Protein AF-A0A952Q1S5-F1 (afdb_monomer)

Solvent-accessible surface area (backbone atoms only — not comparable to full-atom values): 38180 Å² total; per-residue (Å²): 130,57,69,46,53,30,20,28,62,31,76,70,40,64,27,13,78,45,77,55,86,61,79,89,28,50,70,83,50,63,47,42,53,63,39,75,45,59,29,36,60,81,53,61,40,82,44,90,68,25,33,25,35,31,38,94,88,30,24,36,63,34,29,35,70,85,65,69,38,50,33,45,43,71,61,76,64,84,67,67,39,25,40,24,37,32,41,32,78,92,37,84,69,24,42,75,62,48,77,82,48,57,65,25,25,30,39,34,37,72,50,69,29,54,89,68,78,51,55,72,68,59,42,43,68,63,45,49,64,56,54,52,43,27,40,72,63,65,25,36,30,40,41,28,42,39,62,45,48,49,49,85,71,38,49,83,45,91,89,45,88,52,46,50,67,63,40,14,47,56,42,5,55,52,41,17,52,52,31,47,74,40,51,91,48,47,46,28,38,25,50,37,46,31,33,71,39,72,92,52,96,90,39,67,55,42,60,37,63,54,43,35,44,32,49,53,31,27,40,56,29,25,46,73,44,23,74,83,41,40,38,28,42,27,31,32,57,44,59,65,72,57,40,51,51,41,50,52,45,21,21,52,64,55,76,70,50,71,90,53,67,25,46,26,29,32,65,62,39,44,26,41,93,54,88,84,25,64,54,53,91,91,49,68,75,47,50,43,60,59,49,54,49,54,48,33,64,74,41,35,84,49,33,42,29,31,65,37,39,59,63,58,78,47,74,70,85,47,69,84,50,31,60,30,50,21,46,26,52,52,48,34,52,53,45,39,61,75,67,34,50,92,42,33,71,33,42,17,35,37,25,45,11,28,83,52,58,35,18,32,31,17,42,74,87,68,45,72,43,62,49,30,32,53,40,52,52,52,47,25,64,57,31,45,69,68,59,80,65,70,87,54,96,45,32,53,23,37,28,40,31,40,74,52,35,72,46,40,92,50,80,36,54,53,54,42,32,54,50,44,45,73,54,22,70,66,52,36,29,36,34,35,42,47,29,47,41,81,38,47,37,24,79,80,31,77,32,70,73,54,32,30,77,51,48,69,38,44,35,50,51,26,57,42,25,46,80,61,59,26,44,36,29,35,29,36,39,46,42,37,87,47,75,67,42,39,53,48,26,40,56,49,51,46,48,52,52,73,19,58,60,38,66,30,38,32,43,28,48,56,99,86,44,35,64,64,51,64,67,50,40,47,68,46,48,55,58,44,54,70,71,46,66,89,86,68,45,30,32,42,28,35,64,22,47,77,90,51,47,82,77,52,57,58,81,71,50,50,85,77,46,54,29,40,28,34,33,30,69,61,46,82,60,71,85,52,35,80,42,48,42,53,42,52,51,53,40,53,62,68,46,56,87,67,80,50,45,46,31,46,27,38,45,57,70,52,62,95,83,39,74,66,58,40,66,51,55,34,52,35,56,44,41,37,36,78,73,64,63,31,33,24,40,30,39,30,49,51,53,74,60,52,71,61,52,30,50,24,60,52,68,53,77,76,60,79,88,29,54,76,79,84,65,77,68,79,46,72,36,31,26,69,41,76,74,44,48,23,11,79,39,78,47,95,84,37,58,73,77,47,66,49,52,62,69,40,76,43,59,26,64,44,78,48,77,48,97,53,24,32,27,34,29,39,99,86,33,17,30,66,29,27,33,69,75,80,65,50,67,37,36,92

Nearest PDB structures (foldseek):
  5a6a-assembly1_A  TM=6.088E-01  e=2.554E-05  Streptococcus pneumoniae TIGR4
  2epo-assembly1_A  TM=6.048E-01  e=3.591E-05  Streptococcus gordonii
  5a6a-assembly1_B  TM=6.273E-01  e=1.402E-04  Streptococcus pneumoniae TIGR4
  2epo-assembly1_B  TM=6.334E-01  e=2.086E-04  Streptococcus gordonii
  4ff5-assembly1_A  TM=7.036E-01  e=1.437E-03  Streptococcus pneumoniae

Sequence (732 aa):
MATKQLRCIAEALNIRSSPRMGSDNKTGDQLKFSEIITVDLDSRKEADGVVWLKHDRGWSVERSLDNRQLYLVDALTPRERVFGINIDPNNPKGNPPADRLFGAGWVRFVFHVNSRHQTLEQVYTFYDPIIRSYAQTGTRILLILLQDTFWGNGPWDAGSNGDWRLYARGFGERAGQIARHYRGQVTAYQIWNEEDVSGQPTSIFVNPQNYALILLSAVQAIAQADPSAQVITGGLAAATDASIEYMKQVRTALGGVLPVDGIAIHPYGQTASVPDAEPFPDFSRGLLKRTLIKFADTFLGYPIWITEFGVPRVNVSDKSLWPNIARYMDKTIDYIRAEFNHLVPAFIWFAWSDDMDNAGIVSNDQQPKGEIFTQFFNNVLSDYPNVTKSPTPFDGKVTLAYLNGGTVSENSITELAERISSSAPSVGSILVRTSLGTTWQGRSDSKRNMAINAPADLARWSTELSRERLDLHAWHQVQARSVVEITNEINLITQIALSPGVSCVVLDLDATLGPRNSTAIRNFMVPLRRNLPPPYHIGLSFDGRPEFLQNITFSEWYPFLNSWHPRITIPQTGAAAANPYQYLNAVCNFLKPFRKPILPMISLEPVSGRPIPAEQVRLVAQAAFDVHNCQGISFWRLGLFGTGEYDAIRSINVSMMGGYTVRAPLGTVTVKVNGVRIRTVPSLTGDVLGQLQLNEQITVLERRVLGGFEWVRFDRGWSASRNTTTGETFMS

Mean predicted aligned error: 16.57 Å

pLDDT: mean 86.11, std 13.16, range [27.98, 98.88]

Radius of gyration: 29.78 Å; Cα contacts (8 Å, |Δi|>4): 1566; chains: 1; bounding box: 70×67×82 Å

Foldseek 3Di:
DDKAKKFFLAQWWFFFQDPDDDPVRTPVDTHHARRIFIWDPVQWDDDDQFTWTAGPRHITTQAGPVRQFGTIDGNDDQQQQFEAAEFELVDPLRQDQLVLVQLHQEYEYEQADQVVVDDVVVSCVSCVVVLVRNLVSNHAYAYEQACRLPVDLPLPDDPGPNDLLVSLLRLLQSLLVVLLVCAPSHQEYEYFAQLLDPDDPVHHHDQLLSLLSNQVSNLVSNCVRHVRHFYEYYAHEDDLVSSLVSVCSNCVSVVNDRSGQAYHYAPFLAFDPDPLLALDPPSHPYHPVVSLNVCCNSRPPHAYEHAEYFDFQDPLVPLVSQQSRLSNVQRVLVSCVVRPSVRYSHHYYYHCECVRRHTHCAYSVRHGSFSSVVSSVVSSVPSPPPPVFPADPFFLAEEEEEEAPVLAPDLALLRVLVCLCVLAVRHQAYAYAQEEQLAGSLVVHPRNRQGHHFLVSVVVNQVSNVVSNYAYEYEYEAADDDLVSLVSRLVVVLRNLPRPRHQAYEYEYDLPGADQDLVRLCSNQVVSLVSDDPPGAYEYEYALAPVSPVSHPLVSCLVRHQEYEHEQEQDCDDPSNVQRQVSVVVSLVVCSSSSHAYAYAYEQPDDPPHTDQLVSLQVNLQCCCPVRVHSHYYYPDVSVDDSSNSVSSNPHDRDNPRDDPQDDFPAKKFFADWFFFFFQAQDPPGDGSDTDDHRDIFGFRDWDDPPQFIWTAGPRHITTQARNVVRRGRID

Structure (mmCIF, N/CA/C/O backbone):
data_AF-A0A952Q1S5-F1
#
_entry.id   AF-A0A952Q1S5-F1
#
loop_
_atom_site.group_PDB
_atom_site.id
_atom_site.type_symbol
_atom_site.label_atom_id
_atom_site.label_alt_id
_atom_site.label_comp_id
_atom_site.label_asym_id
_atom_site.label_entity_id
_atom_site.label_seq_id
_atom_site.pdbx_PDB_ins_code
_atom_site.Cartn_x
_atom_site.Cartn_y
_atom_site.Cartn_z
_atom_site.occupancy
_atom_site.B_iso_or_equiv
_atom_site.auth_seq_id
_atom_site.auth_comp_id
_atom_site.auth_asym_id
_atom_site.auth_atom_id
_atom_site.pdbx_PDB_model_num
ATOM 1 N N . MET A 1 1 ? -19.882 26.208 -5.026 1.00 57.56 1 MET A N 1
ATOM 2 C CA . MET A 1 1 ? -18.643 26.120 -5.810 1.00 57.56 1 MET A CA 1
ATOM 3 C C . MET A 1 1 ? -18.041 24.763 -5.547 1.00 57.56 1 MET A C 1
ATOM 5 O O . MET A 1 1 ? -17.809 24.434 -4.384 1.00 57.56 1 MET A O 1
ATOM 9 N N . ALA A 1 2 ? -17.921 23.946 -6.586 1.00 74.00 2 ALA A N 1
ATOM 10 C CA . ALA A 1 2 ? -17.244 22.662 -6.491 1.00 74.00 2 ALA A CA 1
ATOM 11 C C . ALA A 1 2 ? -15.743 22.925 -6.321 1.00 74.00 2 ALA A C 1
ATOM 13 O O . ALA A 1 2 ? -15.132 23.558 -7.172 1.00 74.00 2 ALA A O 1
ATOM 14 N N . THR A 1 3 ? -15.141 22.483 -5.219 1.00 79.12 3 THR A N 1
ATOM 15 C CA . THR A 1 3 ? -13.708 22.688 -4.966 1.00 79.12 3 THR A CA 1
ATOM 16 C C . THR A 1 3 ? -12.940 21.375 -5.011 1.00 79.12 3 THR A C 1
ATOM 18 O O . THR A 1 3 ? -13.487 20.306 -4.731 1.00 79.12 3 THR A O 1
ATOM 21 N N . LYS A 1 4 ? -11.655 21.448 -5.368 1.00 80.94 4 LYS A N 1
ATOM 22 C CA . LYS A 1 4 ? -10.739 20.300 -5.392 1.00 80.94 4 LYS A CA 1
ATOM 23 C C . LYS A 1 4 ? -9.387 20.690 -4.823 1.00 80.94 4 LYS A C 1
ATOM 25 O O . LYS A 1 4 ? -8.956 21.827 -4.978 1.00 80.94 4 LYS A O 1
ATOM 30 N N . GLN A 1 5 ? -8.710 19.751 -4.172 1.00 83.56 5 GLN A N 1
ATOM 31 C CA . GLN A 1 5 ? -7.319 19.946 -3.783 1.00 83.56 5 GLN A CA 1
ATOM 32 C C . GLN A 1 5 ? -6.404 19.427 -4.884 1.00 83.56 5 GLN A C 1
ATOM 34 O O . GLN A 1 5 ? -6.480 18.249 -5.245 1.00 83.56 5 GLN A O 1
ATOM 39 N N . LEU A 1 6 ? -5.542 20.303 -5.389 1.00 83.56 6 LEU A N 1
ATOM 40 C CA . LEU A 1 6 ? -4.521 19.968 -6.372 1.00 83.56 6 LEU A CA 1
ATOM 41 C C . LEU A 1 6 ? -3.128 20.233 -5.805 1.00 83.56 6 LEU A C 1
ATOM 43 O O . LEU A 1 6 ? -2.942 21.136 -4.994 1.00 83.56 6 LEU A O 1
ATOM 47 N N . ARG A 1 7 ? -2.155 19.437 -6.234 1.00 86.00 7 ARG A N 1
ATOM 48 C CA . ARG A 1 7 ? -0.745 19.520 -5.866 1.00 86.00 7 ARG A CA 1
ATOM 49 C C . ARG A 1 7 ? 0.076 19.993 -7.058 1.00 86.00 7 ARG A C 1
ATOM 51 O O . ARG A 1 7 ? -0.088 19.459 -8.153 1.00 86.00 7 ARG A O 1
ATOM 58 N N . CYS A 1 8 ? 0.971 20.948 -6.831 1.00 86.88 8 CYS A N 1
ATOM 59 C CA . CYS A 1 8 ? 1.938 21.401 -7.826 1.00 86.88 8 CYS A CA 1
ATOM 60 C C . CYS A 1 8 ? 3.041 20.360 -8.041 1.00 86.88 8 CYS A C 1
ATOM 62 O O . CYS A 1 8 ? 3.669 19.921 -7.078 1.00 86.88 8 CYS A O 1
ATOM 64 N N . ILE A 1 9 ? 3.281 19.982 -9.297 1.00 80.69 9 ILE A N 1
ATOM 65 C CA . ILE A 1 9 ? 4.327 19.018 -9.684 1.00 80.69 9 ILE A CA 1
ATOM 66 C C . ILE A 1 9 ? 5.495 19.656 -10.437 1.00 80.69 9 ILE A C 1
ATOM 68 O O . ILE A 1 9 ? 6.451 18.963 -10.763 1.00 80.69 9 ILE A O 1
ATOM 72 N N . ALA A 1 10 ? 5.430 20.966 -10.676 1.00 83.38 10 ALA A N 1
ATOM 73 C CA . ALA A 1 10 ? 6.531 21.739 -11.233 1.00 83.38 10 ALA A CA 1
ATOM 74 C C . ALA A 1 10 ? 7.415 22.310 -10.118 1.00 83.38 10 ALA A C 1
ATOM 76 O O . ALA A 1 10 ? 6.917 22.637 -9.036 1.00 83.38 10 ALA A O 1
ATOM 77 N N . GLU A 1 11 ? 8.710 22.494 -10.392 1.00 82.19 11 GLU A N 1
ATOM 78 C CA . GLU A 1 11 ? 9.639 23.135 -9.448 1.00 82.19 11 GLU A CA 1
ATOM 79 C C . GLU A 1 11 ? 9.126 24.511 -8.983 1.00 82.19 11 GLU A C 1
ATOM 81 O O . GLU A 1 11 ? 9.112 24.814 -7.784 1.00 82.19 11 GLU A O 1
ATOM 86 N N . ALA A 1 12 ? 8.638 25.309 -9.937 1.00 86.62 12 ALA A N 1
ATOM 87 C CA . ALA A 1 12 ? 8.007 26.596 -9.695 1.00 86.62 12 ALA A CA 1
ATOM 88 C C . ALA A 1 12 ? 6.909 26.881 -10.729 1.00 86.62 12 ALA A C 1
ATOM 90 O O . ALA A 1 12 ? 7.156 26.910 -11.937 1.00 86.62 12 ALA A O 1
ATOM 91 N N . LEU A 1 13 ? 5.697 27.166 -10.254 1.00 92.19 13 LEU A N 1
ATOM 92 C CA . LEU A 1 13 ? 4.549 27.501 -11.094 1.00 92.19 13 LEU A CA 1
ATOM 93 C C . LEU A 1 13 ? 4.046 28.908 -10.771 1.00 92.19 13 LEU A C 1
ATOM 95 O O . LEU A 1 13 ? 3.627 29.192 -9.655 1.00 92.19 13 LEU A O 1
ATOM 99 N N . ASN A 1 14 ? 4.081 29.808 -11.754 1.00 94.81 14 ASN A N 1
ATOM 100 C CA . ASN A 1 14 ? 3.680 31.203 -11.545 1.00 94.81 14 ASN A CA 1
ATOM 101 C C . ASN A 1 14 ? 2.195 31.330 -11.172 1.00 94.81 14 ASN A C 1
ATOM 103 O O . ASN A 1 14 ? 1.334 30.723 -11.815 1.00 94.81 14 ASN A O 1
ATOM 107 N N . ILE A 1 15 ? 1.910 32.199 -10.202 1.00 96.38 15 ILE A N 1
ATOM 108 C CA . ILE A 1 15 ? 0.557 32.643 -9.865 1.00 96.38 15 ILE A CA 1
ATOM 109 C C . ILE A 1 15 ? 0.259 33.931 -10.628 1.00 96.38 15 ILE A C 1
ATOM 111 O O . ILE A 1 15 ? 1.128 34.788 -10.838 1.00 96.38 15 ILE A O 1
ATOM 115 N N . ARG A 1 16 ? -0.981 34.049 -11.101 1.00 96.81 16 ARG A N 1
ATOM 116 C CA . ARG A 1 16 ? -1.416 35.164 -11.936 1.00 96.81 16 ARG A CA 1
ATOM 117 C C . ARG A 1 16 ? -2.688 35.824 -11.435 1.00 96.81 16 ARG A C 1
ATOM 119 O O . ARG A 1 16 ? -3.562 35.175 -10.871 1.00 96.81 16 ARG A O 1
ATOM 126 N N . SER A 1 17 ? -2.812 37.121 -11.691 1.00 95.25 17 SER A N 1
ATOM 127 C CA . SER A 1 17 ? -4.005 37.909 -11.366 1.00 95.25 17 SER A CA 1
ATOM 128 C C . SER A 1 17 ? -5.189 37.595 -12.292 1.00 95.25 17 SER A C 1
ATOM 130 O O . SER A 1 17 ? -6.344 37.764 -11.901 1.00 95.25 17 SER A O 1
ATOM 132 N N . SER A 1 18 ? -4.923 37.086 -13.499 1.00 94.19 18 SER A N 1
ATOM 133 C CA . SER A 1 18 ? -5.929 36.684 -14.485 1.00 94.19 18 SER A CA 1
ATOM 134 C C . SER A 1 18 ? -5.511 35.402 -15.237 1.00 94.19 18 SER A C 1
ATOM 136 O O . SER A 1 18 ? -4.317 35.088 -15.280 1.00 94.19 18 SER A O 1
ATOM 138 N N . PRO A 1 19 ? -6.455 34.645 -15.838 1.00 95.06 19 PRO A N 1
ATOM 139 C CA . PRO A 1 19 ? -6.176 33.409 -16.582 1.00 95.06 19 PRO A CA 1
ATOM 140 C C . PRO A 1 19 ? -5.629 33.713 -17.984 1.00 95.06 19 PRO A C 1
ATOM 142 O O . PRO A 1 19 ? -6.264 33.417 -18.999 1.00 95.06 19 PRO A O 1
ATOM 145 N N . ARG A 1 20 ? -4.492 34.412 -18.031 1.00 92.50 20 ARG A N 1
ATOM 146 C CA . ARG A 1 20 ? -3.817 34.854 -19.251 1.00 92.50 20 ARG A CA 1
ATOM 147 C C . ARG A 1 20 ? -2.300 34.769 -19.115 1.00 92.50 20 ARG A C 1
ATOM 149 O O . ARG A 1 20 ? -1.710 35.152 -18.098 1.00 92.50 20 ARG A O 1
ATOM 156 N N . MET A 1 21 ? -1.654 34.350 -20.191 1.00 84.31 21 MET A N 1
ATOM 157 C CA . MET A 1 21 ? -0.218 34.483 -20.395 1.00 84.31 21 MET A CA 1
ATOM 158 C C . MET A 1 21 ? 0.142 35.964 -20.637 1.00 84.31 21 MET A C 1
ATOM 160 O O . MET A 1 21 ? -0.664 36.741 -21.136 1.00 84.31 21 MET A O 1
ATOM 164 N N . GLY A 1 22 ? 1.336 36.387 -20.208 1.00 82.88 22 GLY A N 1
ATOM 165 C CA . GLY A 1 22 ? 1.798 37.790 -20.247 1.00 82.88 22 GLY A CA 1
ATOM 166 C C . GLY A 1 22 ? 2.548 38.201 -18.975 1.00 82.88 22 GLY A C 1
ATOM 167 O O . GLY A 1 22 ? 2.234 37.705 -17.893 1.00 82.88 22 GLY A O 1
ATOM 168 N N . SER A 1 23 ? 3.572 39.049 -19.077 1.00 80.44 23 SER A N 1
ATOM 169 C CA . SER A 1 23 ? 4.348 39.526 -17.915 1.00 80.44 23 SER A CA 1
ATOM 170 C C . SER A 1 23 ? 3.472 40.239 -16.889 1.00 80.44 23 SER A C 1
ATOM 172 O O . SER A 1 23 ? 3.594 39.974 -15.698 1.00 80.44 23 SER A O 1
ATOM 174 N N . ASP A 1 24 ? 2.532 41.046 -17.372 1.00 87.44 24 ASP A N 1
ATOM 175 C CA . ASP A 1 24 ? 1.742 41.987 -16.569 1.00 87.44 24 ASP A CA 1
ATOM 176 C C . ASP A 1 24 ? 0.707 41.286 -15.678 1.00 87.44 24 ASP A C 1
ATOM 178 O O . ASP A 1 24 ? 0.197 41.856 -14.719 1.00 87.44 24 ASP A O 1
ATOM 182 N N . ASN A 1 25 ? 0.413 40.017 -15.975 1.00 86.81 25 ASN A N 1
ATOM 183 C CA . ASN A 1 25 ? -0.501 39.191 -15.193 1.00 86.81 25 ASN A CA 1
ATOM 184 C C . ASN A 1 25 ? 0.200 38.425 -14.062 1.00 86.81 25 ASN A C 1
ATOM 186 O O . ASN A 1 25 ? -0.488 37.776 -13.278 1.00 86.81 25 ASN A O 1
ATOM 190 N N . LYS A 1 26 ? 1.539 38.426 -13.978 1.00 90.06 26 LYS A N 1
ATOM 191 C CA . LYS A 1 26 ? 2.263 37.734 -12.899 1.00 90.06 26 LYS A CA 1
ATOM 192 C C . LYS A 1 26 ? 2.119 38.515 -11.595 1.00 90.06 26 LYS A C 1
ATOM 194 O O . LYS A 1 26 ? 2.389 39.709 -11.566 1.00 90.06 26 LYS A O 1
ATOM 199 N N . THR A 1 27 ? 1.761 37.835 -10.508 1.00 90.50 27 THR A N 1
ATOM 200 C CA . THR A 1 27 ? 1.677 38.477 -9.182 1.00 90.50 27 THR A CA 1
ATOM 201 C C . THR A 1 27 ? 3.043 38.647 -8.516 1.00 90.50 27 THR A C 1
ATOM 203 O O . THR A 1 27 ? 3.164 39.396 -7.556 1.00 90.50 27 THR A O 1
ATOM 206 N N . GLY A 1 28 ? 4.067 37.949 -9.017 1.00 88.62 28 GLY A N 1
ATOM 207 C CA . GLY A 1 28 ? 5.369 37.801 -8.359 1.00 88.62 28 GLY A CA 1
ATOM 208 C C . GLY A 1 28 ? 5.456 36.549 -7.481 1.00 88.62 28 GLY A C 1
ATOM 209 O O . GLY A 1 28 ? 6.557 36.070 -7.227 1.00 88.62 28 GLY A O 1
ATOM 210 N N . ASP A 1 29 ? 4.313 35.961 -7.115 1.00 92.38 29 ASP A N 1
ATOM 211 C CA . ASP A 1 29 ? 4.254 34.727 -6.336 1.00 92.38 29 ASP A CA 1
ATOM 212 C C . ASP A 1 29 ? 4.270 33.475 -7.220 1.00 92.38 29 ASP A C 1
ATOM 214 O O . ASP A 1 29 ? 3.845 33.472 -8.383 1.00 92.38 29 ASP A O 1
ATOM 218 N N . GLN A 1 30 ? 4.726 32.371 -6.631 1.00 94.62 30 GLN A N 1
ATOM 219 C CA . GLN A 1 30 ? 4.764 31.060 -7.268 1.00 94.62 30 GLN A CA 1
ATOM 220 C C . GLN A 1 30 ? 4.241 29.986 -6.310 1.00 94.62 30 GLN A C 1
ATOM 222 O O . GLN A 1 30 ? 4.393 30.097 -5.089 1.00 94.62 30 GLN A O 1
ATOM 227 N N . LEU A 1 31 ? 3.629 28.951 -6.881 1.00 92.88 31 LEU A N 1
ATOM 228 C CA . LEU A 1 31 ? 3.422 27.670 -6.221 1.00 92.88 31 LEU A CA 1
ATOM 229 C C . LEU A 1 31 ? 4.717 26.874 -6.317 1.00 92.88 31 LEU A C 1
ATOM 231 O O . LEU A 1 31 ? 5.324 26.785 -7.389 1.00 92.88 31 LEU A O 1
ATOM 235 N N . LYS A 1 32 ? 5.134 26.307 -5.193 1.00 89.88 32 LYS A N 1
ATOM 236 C CA . LYS A 1 32 ? 6.329 25.471 -5.100 1.00 89.88 32 LYS A CA 1
ATOM 237 C C . LYS A 1 32 ? 5.983 24.017 -5.384 1.00 89.88 32 LYS A C 1
ATOM 239 O O . LYS A 1 32 ? 4.842 23.594 -5.199 1.00 89.88 32 LYS A O 1
ATOM 244 N N . PHE A 1 33 ? 6.985 23.236 -5.772 1.00 83.06 33 PHE A N 1
ATOM 245 C CA . PHE A 1 33 ? 6.852 21.785 -5.867 1.00 83.06 33 PHE A CA 1
ATOM 246 C C . PHE A 1 33 ? 6.212 21.182 -4.604 1.00 83.06 33 PHE A C 1
ATOM 248 O O . PHE A 1 33 ? 6.581 21.531 -3.480 1.00 83.06 33 PHE A O 1
ATOM 255 N N . SER A 1 34 ? 5.273 20.258 -4.799 1.00 78.69 34 SER A N 1
ATOM 256 C CA . SER A 1 34 ? 4.482 19.582 -3.765 1.00 78.69 34 SER A CA 1
ATOM 257 C C . SER A 1 34 ? 3.535 20.464 -2.944 1.00 78.69 34 SER A C 1
ATOM 259 O O . SER A 1 34 ? 2.842 19.956 -2.061 1.00 78.69 34 SER A O 1
ATOM 261 N N . GLU A 1 35 ? 3.423 21.756 -3.252 1.00 84.88 35 GLU A N 1
ATOM 262 C CA . GLU A 1 35 ? 2.455 22.640 -2.610 1.00 84.88 35 GLU A CA 1
ATOM 263 C C . GLU A 1 35 ? 1.019 22.249 -2.990 1.00 84.88 35 GLU A C 1
ATOM 265 O O . GLU A 1 35 ? 0.718 22.019 -4.163 1.00 84.88 35 GLU A O 1
ATOM 270 N N . ILE A 1 36 ? 0.133 22.160 -1.992 1.00 85.19 36 ILE A N 1
ATOM 271 C CA . ILE A 1 36 ? -1.284 21.836 -2.186 1.00 85.19 36 ILE A CA 1
ATOM 272 C C . ILE A 1 36 ? -2.099 23.124 -2.161 1.00 85.19 36 ILE A C 1
ATOM 274 O O . ILE A 1 36 ? -2.046 23.881 -1.193 1.00 85.19 36 ILE A O 1
ATOM 278 N N . ILE A 1 37 ? -2.918 23.319 -3.186 1.00 89.12 37 ILE A N 1
ATOM 279 C CA . ILE A 1 37 ? -3.881 24.411 -3.288 1.00 89.12 37 ILE A CA 1
ATOM 280 C C . ILE A 1 37 ? -5.304 23.875 -3.379 1.00 89.12 37 ILE A C 1
ATOM 282 O O . ILE A 1 37 ? -5.547 22.776 -3.877 1.00 89.12 37 ILE A O 1
ATOM 286 N N . THR A 1 38 ? -6.263 24.670 -2.910 1.00 86.69 38 THR A N 1
ATOM 287 C CA . THR A 1 38 ? -7.688 24.402 -3.132 1.00 86.69 38 THR A CA 1
ATOM 288 C C . THR A 1 38 ? -8.161 25.252 -4.301 1.00 86.69 38 THR A C 1
ATOM 290 O O . THR A 1 38 ? -8.160 26.478 -4.216 1.00 86.69 38 THR A O 1
ATOM 293 N N . VAL A 1 39 ? -8.551 24.598 -5.391 1.00 89.56 39 VAL A N 1
ATOM 294 C CA . VAL A 1 39 ? -9.050 25.248 -6.604 1.00 89.56 39 VAL A CA 1
ATOM 295 C C . VAL A 1 39 ? -10.572 25.234 -6.647 1.00 89.56 39 VAL A C 1
ATOM 297 O O . VAL A 1 39 ? -11.212 24.297 -6.165 1.00 89.56 39 VAL A O 1
ATOM 300 N N . ASP A 1 40 ? -11.140 26.263 -7.263 1.00 88.25 40 ASP A N 1
ATOM 301 C CA . ASP A 1 40 ? -12.538 26.314 -7.676 1.00 88.25 40 ASP A CA 1
ATOM 302 C C . ASP A 1 40 ? -12.681 25.637 -9.047 1.00 88.25 40 ASP A C 1
ATOM 304 O O . ASP A 1 40 ? -12.175 26.139 -10.049 1.00 88.25 40 ASP A O 1
ATOM 308 N N . LEU A 1 41 ? -13.342 24.483 -9.113 1.00 83.19 41 LEU A N 1
ATOM 309 C CA . LEU A 1 41 ? -13.527 23.743 -10.365 1.00 83.19 41 LEU A CA 1
ATOM 310 C C . LEU A 1 41 ? -14.466 24.466 -11.332 1.00 83.19 41 LEU A C 1
ATOM 312 O O . LEU A 1 41 ? -14.307 24.336 -12.546 1.00 83.19 41 LEU A O 1
ATOM 316 N N . ASP A 1 42 ? -15.391 25.272 -10.809 1.00 90.25 42 ASP A N 1
ATOM 317 C CA . ASP A 1 42 ? -16.321 26.051 -11.627 1.00 90.25 42 ASP A CA 1
ATOM 318 C C . ASP A 1 42 ? -15.599 27.222 -12.330 1.00 90.25 42 ASP A C 1
ATOM 320 O O . ASP A 1 42 ? -16.126 27.821 -13.266 1.00 90.25 42 ASP A O 1
ATOM 324 N N . SER A 1 43 ? -14.357 27.526 -11.925 1.00 91.56 43 SER A N 1
ATOM 325 C CA . SER A 1 43 ? -13.528 28.584 -12.513 1.00 91.56 43 SER A CA 1
ATOM 326 C C . SER A 1 43 ? -12.764 28.176 -13.777 1.00 91.56 43 SER A C 1
ATOM 328 O O . SER A 1 43 ? -12.104 29.025 -14.381 1.00 91.56 43 SER A O 1
ATOM 330 N N . ARG A 1 44 ? -12.827 26.896 -14.174 1.00 94.06 44 ARG A N 1
ATOM 331 C CA . ARG A 1 44 ? -12.039 26.333 -15.278 1.00 94.06 44 ARG A CA 1
ATOM 332 C C . ARG A 1 44 ? -12.130 27.193 -16.538 1.00 94.06 44 ARG A C 1
ATOM 334 O O . ARG A 1 44 ? -13.213 27.405 -17.082 1.00 94.06 44 ARG A O 1
ATOM 341 N N . LYS A 1 45 ? -10.976 27.627 -17.052 1.00 95.81 45 LYS A N 1
ATOM 342 C CA . LYS A 1 45 ? -10.902 28.426 -18.279 1.00 95.81 45 LYS A CA 1
ATOM 343 C C . LYS A 1 45 ? -9.800 27.949 -19.209 1.00 95.81 45 LYS A C 1
ATOM 345 O O . LYS A 1 45 ? -8.655 27.815 -18.803 1.00 95.81 45 LYS A O 1
ATOM 350 N N . GLU A 1 46 ? -10.141 27.739 -20.472 1.00 96.31 46 GLU A N 1
ATOM 351 C CA . GLU A 1 46 ? -9.165 27.441 -21.520 1.00 96.31 46 GLU A CA 1
ATOM 352 C C . GLU A 1 46 ? -8.737 28.748 -22.184 1.00 96.31 46 GLU A C 1
ATOM 354 O O . GLU A 1 46 ? -9.566 29.494 -22.711 1.00 96.31 46 GLU A O 1
ATOM 359 N N . ALA A 1 47 ? -7.449 29.067 -22.103 1.00 93.50 47 ALA A N 1
ATOM 360 C CA . ALA A 1 47 ? -6.876 30.258 -22.717 1.00 93.50 47 ALA A CA 1
ATOM 361 C C . ALA A 1 47 ? -5.377 30.059 -22.936 1.00 93.50 47 ALA A C 1
ATOM 363 O O . ALA A 1 47 ? -4.704 29.433 -22.121 1.00 93.50 47 ALA A O 1
ATOM 364 N N . ASP A 1 48 ? -4.856 30.631 -24.021 1.00 93.12 48 ASP A N 1
ATOM 365 C CA . ASP A 1 48 ? -3.422 30.680 -24.327 1.00 93.12 48 ASP A CA 1
ATOM 366 C C . ASP A 1 48 ? -2.757 29.289 -24.374 1.00 93.12 48 ASP A C 1
ATOM 368 O O . ASP A 1 48 ? -1.629 29.099 -23.925 1.00 93.12 48 ASP A O 1
ATOM 372 N N . GLY A 1 49 ? -3.482 28.300 -24.907 1.00 90.44 49 GLY A N 1
ATOM 373 C CA . GLY A 1 49 ? -2.988 26.930 -25.072 1.00 90.44 49 GLY A CA 1
ATOM 374 C C . GLY A 1 49 ? -3.011 26.076 -23.802 1.00 90.44 49 GLY A C 1
ATOM 375 O O . GLY A 1 49 ? -2.544 24.937 -23.839 1.00 90.44 49 GLY A O 1
ATOM 376 N N . VAL A 1 50 ? -3.557 26.581 -22.690 1.00 94.25 50 VAL A N 1
ATOM 377 C CA . VAL A 1 50 ? -3.558 25.888 -21.394 1.00 94.25 50 VAL A CA 1
ATOM 378 C C . VAL A 1 50 ? -4.917 25.945 -20.684 1.00 94.25 50 VAL A C 1
ATOM 380 O O . VAL A 1 50 ? -5.798 26.737 -21.030 1.00 94.25 50 VAL A O 1
ATOM 383 N N . VAL A 1 51 ? -5.083 25.089 -19.676 1.00 94.75 51 VAL A N 1
ATOM 384 C CA . VAL A 1 51 ? -6.220 25.079 -18.751 1.00 94.75 51 VAL A CA 1
ATOM 385 C C . VAL A 1 51 ? -5.840 25.841 -17.484 1.00 94.75 51 VAL A C 1
ATOM 387 O O . VAL A 1 51 ? -4.864 25.503 -16.816 1.00 94.75 51 VAL A O 1
ATOM 390 N N . TRP A 1 52 ? -6.624 26.860 -17.148 1.00 96.75 52 TRP A N 1
ATOM 391 C CA . TRP A 1 52 ? -6.480 27.688 -15.955 1.00 96.75 52 TRP A CA 1
ATOM 392 C C . TRP A 1 52 ? -7.488 27.297 -14.885 1.00 96.75 52 TRP A C 1
ATOM 394 O O . TRP A 1 52 ? -8.668 27.089 -15.185 1.00 96.75 52 TRP A O 1
ATOM 404 N N . LEU A 1 53 ? -7.035 27.301 -13.633 1.00 96.44 53 LEU A N 1
ATOM 405 C CA . LEU A 1 53 ? -7.873 27.138 -12.451 1.00 96.44 53 LEU A CA 1
ATOM 406 C C . LEU A 1 53 ? -7.604 28.269 -11.460 1.00 96.44 53 LEU A C 1
ATOM 408 O O . LEU A 1 53 ? -6.459 28.689 -11.261 1.00 96.44 53 LEU A O 1
ATOM 412 N N . LYS A 1 54 ? -8.673 28.768 -10.842 1.00 95.75 54 LYS A N 1
ATOM 413 C CA . LYS A 1 54 ? -8.621 29.792 -9.805 1.00 95.75 54 LYS A CA 1
ATOM 414 C C . LYS A 1 54 ? -8.494 29.148 -8.429 1.00 95.75 54 LYS A C 1
ATOM 416 O O . LYS A 1 54 ? -9.171 28.168 -8.125 1.00 95.75 54 LYS A O 1
ATOM 421 N N . HIS A 1 55 ? -7.677 29.750 -7.583 1.00 94.50 55 HIS A N 1
ATOM 422 C CA . HIS A 1 55 ? -7.554 29.466 -6.159 1.00 94.50 55 HIS A CA 1
ATOM 423 C C . HIS A 1 55 ? -7.483 30.790 -5.377 1.00 94.50 55 HIS A C 1
ATOM 425 O O . HIS A 1 55 ? -7.558 31.880 -5.947 1.00 94.50 55 HIS A O 1
ATOM 431 N N . ASP A 1 56 ? -7.373 30.702 -4.057 1.00 91.19 56 ASP A N 1
ATOM 432 C CA . ASP A 1 56 ? -7.342 31.834 -3.121 1.00 91.19 56 ASP A CA 1
ATOM 433 C C . ASP A 1 56 ? -6.277 32.904 -3.429 1.00 91.19 56 ASP A C 1
ATOM 435 O O . ASP A 1 56 ? -6.516 34.092 -3.222 1.00 91.19 56 ASP A O 1
ATOM 439 N N . ARG A 1 57 ? -5.123 32.495 -3.963 1.00 93.31 57 ARG A N 1
ATOM 440 C CA . ARG A 1 57 ? -3.990 33.376 -4.296 1.00 93.31 57 ARG A CA 1
ATOM 441 C C . ARG A 1 57 ? -3.986 33.886 -5.741 1.00 93.31 57 ARG A C 1
ATOM 443 O O . ARG A 1 57 ? -3.154 34.725 -6.071 1.00 93.31 57 ARG A O 1
ATOM 450 N N . GLY A 1 58 ? -4.885 33.412 -6.607 1.00 95.50 58 GLY A N 1
ATOM 451 C CA . GLY A 1 58 ? -4.956 33.839 -8.007 1.00 95.50 58 GLY A CA 1
ATOM 452 C C . GLY A 1 58 ? -5.291 32.707 -8.974 1.00 95.50 58 GLY A C 1
ATOM 453 O O . GLY A 1 58 ? -6.150 31.871 -8.702 1.00 95.50 58 GLY A O 1
ATOM 454 N N . TRP A 1 59 ? -4.638 32.719 -10.133 1.00 97.06 59 TRP A N 1
ATOM 455 C CA . TRP A 1 59 ? -4.798 31.744 -11.207 1.00 97.06 59 TRP A CA 1
ATOM 456 C C . TRP A 1 59 ? -3.484 31.024 -11.483 1.00 97.06 59 TRP A C 1
ATOM 458 O O . TRP A 1 59 ? -2.447 31.665 -11.679 1.00 97.06 59 TRP A O 1
ATOM 468 N N . SER A 1 60 ? -3.553 29.703 -11.595 1.00 96.75 60 SER A N 1
ATOM 469 C CA . SER A 1 60 ? -2.427 28.866 -12.001 1.00 96.75 60 SER A CA 1
ATOM 470 C C . SER A 1 60 ? -2.843 27.899 -13.102 1.00 96.75 60 SER A C 1
ATOM 472 O O . SER A 1 60 ? -4.024 27.582 -13.277 1.00 96.75 60 SER A O 1
ATOM 474 N N . VAL A 1 61 ? -1.854 27.479 -13.887 1.00 95.06 61 VAL A N 1
ATOM 475 C CA . VAL A 1 61 ? -2.057 26.535 -14.986 1.00 95.06 61 VAL A CA 1
ATOM 476 C C . VAL A 1 61 ? -2.183 25.129 -14.415 1.00 95.06 61 VAL A C 1
ATOM 478 O O . VAL A 1 61 ? -1.329 24.707 -13.648 1.00 95.06 61 VAL A O 1
ATOM 481 N N . GLU A 1 62 ? -3.225 24.401 -14.803 1.00 92.31 62 GLU A N 1
ATOM 482 C CA . GLU A 1 62 ? -3.383 22.979 -14.493 1.00 92.31 62 GLU A CA 1
ATOM 483 C C . GLU A 1 62 ? -2.563 22.122 -15.460 1.00 92.31 62 GLU A C 1
ATOM 485 O O . GLU A 1 62 ? -1.750 21.303 -15.038 1.00 92.31 62 GLU A O 1
ATOM 490 N N . ARG A 1 63 ? -2.771 22.328 -16.764 1.00 87.50 63 ARG A N 1
ATOM 491 C CA . ARG A 1 63 ? -2.171 21.552 -17.856 1.00 87.50 63 ARG A CA 1
ATOM 492 C C . ARG A 1 63 ? -2.210 22.309 -19.178 1.00 87.50 63 ARG A C 1
ATOM 494 O O . ARG A 1 63 ? -3.016 23.225 -19.339 1.00 87.50 63 ARG A O 1
ATOM 501 N N . SER A 1 64 ? -1.397 21.899 -20.145 1.00 85.25 64 SER A N 1
ATOM 502 C CA . SER A 1 64 ? -1.561 22.294 -21.544 1.00 85.25 64 SER A CA 1
ATOM 503 C C . SER A 1 64 ? -2.795 21.629 -22.166 1.00 85.25 64 SER A C 1
ATOM 505 O O . SER A 1 64 ? -3.214 20.542 -21.760 1.00 85.25 64 SER A O 1
ATOM 507 N N . LEU A 1 65 ? -3.409 22.281 -23.159 1.00 85.88 65 LEU A N 1
ATOM 508 C CA . LEU A 1 65 ? -4.613 21.762 -23.829 1.00 85.88 65 LEU A CA 1
ATOM 509 C C . LEU A 1 65 ? -4.350 20.477 -24.621 1.00 85.88 65 LEU A C 1
ATOM 511 O O . LEU A 1 65 ? -5.242 19.643 -24.740 1.00 85.88 65 LEU A O 1
ATOM 515 N N . ASP A 1 66 ? -3.124 20.294 -25.110 1.00 73.50 66 ASP A N 1
ATOM 516 C CA . ASP A 1 66 ? -2.676 19.070 -25.780 1.00 73.50 66 ASP A CA 1
ATOM 517 C C . ASP A 1 66 ? -2.308 17.935 -24.803 1.00 73.50 66 ASP A C 1
ATOM 519 O O . ASP A 1 66 ? -1.870 16.873 -25.241 1.00 73.50 66 ASP A O 1
ATOM 523 N N . ASN A 1 67 ? -2.478 18.154 -23.491 1.00 65.50 67 ASN A N 1
ATOM 524 C CA . ASN A 1 67 ? -2.115 17.240 -22.403 1.00 65.50 67 ASN A CA 1
ATOM 525 C C . ASN A 1 67 ? -0.633 16.844 -22.348 1.00 65.50 67 ASN A C 1
ATOM 527 O O . ASN A 1 67 ? -0.280 15.927 -21.610 1.00 65.50 67 ASN A O 1
ATOM 531 N N . ARG A 1 68 ? 0.250 17.522 -23.089 1.00 64.44 68 ARG A N 1
ATOM 532 C CA . ARG A 1 68 ? 1.689 17.225 -23.078 1.00 64.44 68 ARG A CA 1
ATOM 533 C C . ARG A 1 68 ? 2.414 17.773 -21.853 1.00 64.44 68 ARG A C 1
ATOM 535 O O . ARG A 1 68 ? 3.528 17.344 -21.576 1.00 64.44 68 ARG A O 1
ATOM 542 N N . GLN A 1 69 ? 1.823 18.737 -21.151 1.00 76.50 69 GLN A N 1
ATOM 543 C CA . GLN A 1 69 ? 2.382 19.346 -19.950 1.00 76.50 69 GLN A CA 1
ATOM 544 C C . GLN A 1 69 ? 1.320 19.377 -18.855 1.00 76.50 69 GLN A C 1
ATOM 546 O O . GLN A 1 69 ? 0.226 19.898 -19.056 1.00 76.50 69 GLN A O 1
ATOM 551 N N . LEU A 1 70 ? 1.652 18.829 -17.692 1.00 83.19 70 LEU A N 1
ATOM 552 C CA . LEU A 1 70 ? 0.793 18.774 -16.514 1.00 83.19 70 LEU A CA 1
ATOM 553 C C . LEU A 1 70 ? 1.527 19.466 -15.370 1.00 83.19 70 LEU A C 1
ATOM 555 O O . LEU A 1 70 ? 2.688 19.169 -15.128 1.00 83.19 70 LEU A O 1
ATOM 559 N N . TYR A 1 71 ? 0.871 20.393 -14.687 1.00 88.62 71 TYR A N 1
ATOM 560 C CA . TYR A 1 71 ? 1.480 21.211 -13.634 1.00 88.62 71 TYR A CA 1
ATOM 561 C C . TYR A 1 71 ? 0.801 21.019 -12.282 1.00 88.62 71 TYR A C 1
ATOM 563 O O . TYR A 1 71 ? 1.451 21.147 -11.243 1.00 88.62 71 TYR A O 1
ATOM 571 N N . LEU A 1 72 ? -0.495 20.703 -12.294 1.00 88.12 72 LEU A N 1
ATOM 572 C CA . LEU A 1 72 ? -1.291 20.417 -11.110 1.00 88.12 72 LEU A CA 1
ATOM 573 C C . LEU A 1 72 ? -1.923 19.028 -11.239 1.00 88.12 72 LEU A C 1
ATOM 575 O O . LEU A 1 72 ? -2.509 18.706 -12.269 1.00 88.12 72 LEU A O 1
ATOM 579 N N . VAL A 1 73 ? -1.834 18.224 -10.181 1.00 81.25 73 VAL A N 1
ATOM 580 C CA . VAL A 1 73 ? -2.444 16.885 -10.100 1.00 81.25 73 VAL A CA 1
ATOM 581 C C . VAL A 1 73 ? -3.308 16.757 -8.859 1.00 81.25 73 VAL A C 1
ATOM 583 O O . VAL A 1 73 ? -3.192 17.555 -7.935 1.00 81.25 73 VAL A O 1
ATOM 586 N N . ASP A 1 74 ? -4.156 15.739 -8.794 1.00 75.44 74 ASP A N 1
ATOM 587 C CA . ASP A 1 74 ? -4.993 15.503 -7.620 1.00 75.44 74 ASP A CA 1
ATOM 588 C C . ASP A 1 74 ? -4.147 15.322 -6.357 1.00 75.44 74 ASP A C 1
ATOM 590 O O . ASP A 1 74 ? -3.313 14.424 -6.261 1.00 75.44 74 ASP A O 1
ATOM 594 N N . ALA A 1 75 ? -4.392 16.156 -5.342 1.00 65.94 75 ALA A N 1
ATOM 595 C CA . ALA A 1 75 ? -3.676 16.060 -4.070 1.00 65.94 75 ALA A CA 1
ATOM 596 C C . ALA A 1 75 ? -4.068 14.804 -3.268 1.00 65.94 75 ALA A C 1
ATOM 598 O O . ALA A 1 75 ? -3.348 14.397 -2.354 1.00 65.94 75 ALA A O 1
ATOM 599 N N . LEU A 1 76 ? -5.210 14.199 -3.615 1.00 51.78 76 LEU A N 1
ATOM 600 C CA . LEU A 1 76 ? -5.796 13.019 -2.988 1.00 51.78 76 LEU A CA 1
ATOM 601 C C . LEU A 1 76 ? -5.761 11.812 -3.936 1.00 51.78 76 LEU A C 1
ATOM 603 O O . LEU A 1 76 ? -6.787 11.177 -4.166 1.00 51.78 76 LEU A O 1
ATOM 607 N N . THR A 1 77 ? -4.600 11.448 -4.478 1.00 48.53 77 THR A N 1
ATOM 608 C CA . THR A 1 77 ? -4.481 10.132 -5.119 1.00 48.53 77 THR A CA 1
ATOM 609 C C . THR A 1 77 ? -4.665 9.022 -4.070 1.00 48.53 77 THR A C 1
ATOM 611 O O . THR A 1 77 ? -4.228 9.165 -2.915 1.00 48.53 77 THR A O 1
ATOM 614 N N . PRO A 1 78 ? -5.388 7.929 -4.383 1.00 43.47 78 PRO A N 1
ATOM 615 C CA . PRO A 1 78 ? -5.346 6.708 -3.586 1.00 43.47 78 PRO A CA 1
ATOM 616 C C . PRO A 1 78 ? -3.890 6.279 -3.390 1.00 43.47 78 PRO A C 1
ATOM 618 O O . PRO A 1 78 ? -3.141 6.148 -4.351 1.00 43.47 78 PRO A O 1
ATOM 621 N N . ARG A 1 79 ? -3.479 6.112 -2.130 1.00 53.62 79 ARG A N 1
ATOM 622 C CA . ARG A 1 79 ? -2.177 5.536 -1.791 1.00 53.62 79 ARG A CA 1
ATOM 623 C C . ARG A 1 79 ? -2.268 4.030 -2.014 1.00 53.62 79 ARG A C 1
ATOM 625 O O . ARG A 1 79 ? -2.761 3.308 -1.147 1.00 53.62 79 ARG A O 1
ATOM 632 N N . GLU A 1 80 ? -1.867 3.587 -3.198 1.00 65.44 80 GLU A N 1
ATOM 633 C CA . GLU A 1 80 ? -1.479 2.195 -3.413 1.00 65.44 80 GLU A CA 1
ATOM 634 C C . GLU A 1 80 ? -0.126 1.942 -2.744 1.00 65.44 80 GLU A C 1
ATOM 636 O O . GLU A 1 80 ? 0.643 2.877 -2.522 1.00 65.44 80 GLU A O 1
ATOM 641 N N . ARG A 1 81 ? 0.157 0.686 -2.395 1.00 76.06 81 ARG A N 1
ATOM 642 C CA . ARG A 1 81 ? 1.435 0.314 -1.782 1.00 76.06 81 ARG A CA 1
ATOM 643 C C . ARG A 1 81 ? 2.553 0.427 -2.816 1.00 76.06 81 ARG A C 1
ATOM 645 O O . ARG A 1 81 ? 2.538 -0.317 -3.794 1.00 76.06 81 ARG A O 1
ATOM 652 N N . VAL A 1 82 ? 3.489 1.348 -2.641 1.00 87.94 82 VAL A N 1
ATOM 653 C CA . VAL A 1 82 ? 4.572 1.611 -3.601 1.00 87.94 82 VAL A CA 1
ATOM 654 C C . VAL A 1 82 ? 5.818 0.769 -3.326 1.00 87.94 82 VAL A C 1
ATOM 656 O O . VAL A 1 82 ? 6.607 0.546 -4.237 1.00 87.94 82 VAL A O 1
ATOM 659 N N . PHE A 1 83 ? 6.006 0.281 -2.103 1.00 92.75 83 PHE A N 1
ATOM 660 C CA . PHE A 1 83 ? 7.217 -0.395 -1.669 1.00 92.75 83 PHE A CA 1
ATOM 661 C C . PHE A 1 83 ? 7.253 -1.852 -2.085 1.00 92.75 83 PHE A C 1
ATOM 663 O O . PHE A 1 83 ? 6.299 -2.606 -1.882 1.00 92.75 83 PHE A O 1
ATOM 670 N N . GLY A 1 84 ? 8.385 -2.264 -2.630 1.00 95.56 84 GLY A N 1
ATOM 671 C CA . GLY A 1 84 ? 8.601 -3.633 -3.054 1.00 95.56 84 GLY A CA 1
ATOM 672 C C . GLY A 1 84 ? 10.022 -4.103 -2.845 1.00 95.56 84 GLY A C 1
ATOM 673 O O . GLY A 1 84 ? 10.856 -3.399 -2.277 1.00 95.56 84 GLY A O 1
ATOM 674 N N . ILE A 1 85 ? 10.293 -5.302 -3.346 1.00 98.19 85 ILE A N 1
ATOM 675 C CA . ILE A 1 85 ? 11.626 -5.894 -3.317 1.00 98.19 85 ILE A CA 1
ATOM 676 C C . ILE A 1 85 ? 11.954 -6.608 -4.625 1.00 98.19 85 ILE A C 1
ATOM 678 O O . ILE A 1 85 ? 11.082 -7.185 -5.282 1.00 98.19 85 ILE A O 1
ATOM 682 N N . ASN A 1 86 ? 13.231 -6.560 -4.989 1.00 98.69 86 ASN A N 1
ATOM 683 C CA . ASN A 1 86 ? 13.805 -7.366 -6.052 1.00 98.69 86 ASN A CA 1
ATOM 684 C C . ASN A 1 86 ? 14.060 -8.792 -5.556 1.00 98.69 86 ASN A C 1
ATOM 686 O O . ASN A 1 86 ? 14.674 -8.995 -4.503 1.00 98.69 86 ASN A O 1
ATOM 690 N N . ILE A 1 87 ? 13.617 -9.764 -6.348 1.00 98.06 87 ILE A N 1
ATOM 691 C CA . ILE A 1 87 ? 13.878 -11.193 -6.158 1.00 98.06 87 ILE A CA 1
ATOM 692 C C . ILE A 1 87 ? 14.512 -11.764 -7.429 1.00 98.06 87 ILE A C 1
ATOM 694 O O . ILE A 1 87 ? 14.460 -11.148 -8.494 1.00 98.06 87 ILE A O 1
ATOM 698 N N . ASP A 1 88 ? 15.069 -12.964 -7.336 1.00 96.81 88 ASP A N 1
ATOM 699 C CA . ASP A 1 88 ? 15.545 -13.716 -8.494 1.00 96.81 88 ASP A CA 1
ATOM 700 C C . ASP A 1 88 ? 15.022 -15.155 -8.436 1.00 96.81 88 ASP A C 1
ATOM 702 O O . ASP A 1 88 ? 15.587 -15.984 -7.723 1.00 96.81 88 ASP A O 1
ATOM 706 N N . PRO A 1 89 ? 13.965 -15.484 -9.201 1.00 96.56 89 PRO A N 1
ATOM 707 C CA . PRO A 1 89 ? 13.436 -16.837 -9.287 1.00 96.56 89 PRO A CA 1
ATOM 708 C C . PRO A 1 89 ? 14.464 -17.891 -9.702 1.00 96.56 89 PRO A C 1
ATOM 710 O O . PRO A 1 89 ? 14.365 -19.033 -9.259 1.00 96.56 89 PRO A O 1
ATOM 713 N N . ASN A 1 90 ? 15.452 -17.533 -10.526 1.00 93.81 90 ASN A N 1
ATOM 714 C CA . ASN A 1 90 ? 16.478 -18.460 -11.016 1.00 93.81 90 ASN A CA 1
ATOM 715 C C . ASN A 1 90 ? 17.587 -18.691 -9.986 1.00 93.81 90 ASN A C 1
ATOM 717 O O . ASN A 1 90 ? 18.362 -19.636 -10.133 1.00 93.81 90 ASN A O 1
ATOM 721 N N . ASN A 1 91 ? 17.618 -17.890 -8.922 1.00 93.00 91 ASN A N 1
ATOM 722 C CA . ASN A 1 91 ? 18.456 -18.097 -7.760 1.00 93.00 91 ASN A CA 1
ATOM 723 C C . ASN A 1 91 ? 17.623 -18.705 -6.615 1.00 93.00 91 ASN A C 1
ATOM 725 O O . ASN A 1 91 ? 16.813 -18.008 -6.003 1.00 93.00 91 ASN A O 1
ATOM 729 N N . PRO A 1 92 ? 17.847 -19.975 -6.228 1.00 86.25 92 PRO A N 1
ATOM 730 C CA . PRO A 1 92 ? 17.117 -20.601 -5.122 1.00 86.25 92 PRO A CA 1
ATOM 731 C C . PRO A 1 92 ? 17.204 -19.839 -3.789 1.00 86.25 92 PRO A C 1
ATOM 733 O O . PRO A 1 92 ? 16.322 -19.982 -2.947 1.00 86.25 92 PRO A O 1
ATOM 736 N N . LYS A 1 93 ? 18.250 -19.028 -3.586 1.00 90.31 93 LYS A N 1
ATOM 737 C CA . LYS A 1 93 ? 18.421 -18.165 -2.407 1.00 90.31 93 LYS A CA 1
ATOM 738 C C . LYS A 1 93 ? 17.776 -16.789 -2.586 1.00 90.31 93 LYS A C 1
ATOM 740 O O . LYS A 1 93 ? 17.512 -16.112 -1.599 1.00 90.31 93 LYS A O 1
ATOM 745 N N . GLY A 1 94 ? 17.534 -16.371 -3.825 1.00 92.06 94 GLY A N 1
ATOM 746 C CA . GLY A 1 94 ? 16.925 -15.098 -4.203 1.00 92.06 94 GLY A CA 1
ATOM 747 C C . GLY A 1 94 ? 15.407 -15.155 -4.385 1.00 92.06 94 GLY A C 1
ATOM 748 O O . GLY A 1 94 ? 14.820 -14.121 -4.681 1.00 92.06 94 GLY A O 1
ATOM 749 N N . ASN A 1 95 ? 14.772 -16.320 -4.215 1.00 93.19 95 ASN A N 1
ATOM 750 C CA . ASN A 1 95 ? 13.360 -16.561 -4.531 1.00 93.19 95 ASN A CA 1
ATOM 751 C C . ASN A 1 95 ? 12.523 -16.920 -3.282 1.00 93.19 95 ASN A C 1
ATOM 753 O O . ASN A 1 95 ? 12.239 -18.101 -3.051 1.00 93.19 95 ASN A O 1
ATOM 757 N N . PRO A 1 96 ? 12.148 -15.944 -2.435 1.00 87.06 96 PRO A N 1
ATOM 758 C CA . PRO A 1 96 ? 11.300 -16.218 -1.282 1.00 87.06 96 PRO A CA 1
ATOM 759 C C . PRO A 1 96 ? 9.899 -16.677 -1.702 1.00 87.06 96 PRO A C 1
ATOM 761 O O . PRO A 1 96 ? 9.385 -16.227 -2.724 1.00 87.06 96 PRO A O 1
ATOM 764 N N . PRO A 1 97 ? 9.217 -17.498 -0.889 1.00 76.06 97 PRO A N 1
ATOM 765 C CA . PRO A 1 97 ? 7.798 -17.754 -1.097 1.00 76.06 97 PRO A CA 1
ATOM 766 C C . PRO A 1 97 ? 6.971 -16.470 -0.894 1.00 76.06 97 PRO A C 1
ATOM 768 O O . PRO A 1 97 ? 7.348 -15.579 -0.128 1.00 76.06 97 PRO A O 1
ATOM 771 N N . ALA A 1 98 ? 5.838 -16.361 -1.598 1.00 71.25 98 ALA A N 1
ATOM 772 C CA . ALA A 1 98 ? 5.030 -15.137 -1.631 1.00 71.25 98 ALA A CA 1
ATOM 773 C C . ALA A 1 98 ? 4.438 -14.723 -0.271 1.00 71.25 98 ALA A C 1
ATOM 775 O O . ALA A 1 98 ? 4.242 -13.534 -0.023 1.00 71.25 98 ALA A O 1
ATOM 776 N N . ASP A 1 99 ? 4.197 -15.675 0.631 1.00 59.47 99 ASP A N 1
ATOM 777 C CA . ASP A 1 99 ? 3.712 -15.427 1.995 1.00 59.47 99 ASP A CA 1
ATOM 778 C C . ASP A 1 99 ? 4.701 -14.597 2.828 1.00 59.47 99 ASP A C 1
ATOM 780 O O . ASP A 1 99 ? 4.285 -13.731 3.596 1.00 59.47 99 ASP A O 1
ATOM 784 N N . ARG A 1 100 ? 6.011 -14.771 2.615 1.00 67.69 100 ARG A N 1
ATOM 785 C CA . ARG A 1 100 ? 7.047 -13.953 3.263 1.00 67.69 100 ARG A CA 1
ATOM 786 C C . ARG A 1 100 ? 7.074 -12.511 2.786 1.00 67.69 100 ARG A C 1
ATOM 788 O O . ARG A 1 100 ? 7.638 -11.679 3.481 1.00 67.69 100 ARG A O 1
ATOM 795 N N . LEU A 1 101 ? 6.494 -12.209 1.629 1.00 70.88 101 LEU A N 1
ATOM 796 C CA . LEU A 1 101 ? 6.366 -10.848 1.102 1.00 70.88 101 LEU A CA 1
ATOM 797 C C . LEU A 1 101 ? 4.918 -10.350 1.156 1.00 70.88 101 LEU A C 1
ATOM 799 O O . LEU A 1 101 ? 4.574 -9.358 0.508 1.00 70.88 101 LEU A O 1
ATOM 803 N N . PHE A 1 102 ? 4.062 -11.006 1.946 1.00 58.97 102 PHE A N 1
ATOM 804 C CA . PHE A 1 102 ? 2.708 -10.532 2.182 1.00 58.97 102 PHE A CA 1
ATOM 805 C C . PHE A 1 102 ? 2.740 -9.095 2.712 1.00 58.97 102 PHE A C 1
ATOM 807 O O . PHE A 1 102 ? 3.514 -8.749 3.602 1.00 58.97 102 PHE A O 1
ATOM 814 N N . GLY A 1 103 ? 1.899 -8.234 2.144 1.00 59.75 103 GLY A N 1
ATOM 815 C CA . GLY A 1 103 ? 1.923 -6.810 2.461 1.00 59.75 103 GLY A CA 1
ATOM 816 C C . GLY A 1 103 ? 2.763 -5.972 1.495 1.00 59.75 103 GLY A C 1
ATOM 817 O O . GLY A 1 103 ? 2.455 -4.793 1.341 1.00 59.75 103 GLY A O 1
ATOM 818 N N . ALA A 1 104 ? 3.748 -6.541 0.792 1.00 75.75 104 ALA A N 1
ATOM 819 C CA . ALA A 1 104 ? 4.547 -5.787 -0.173 1.00 75.75 104 ALA A CA 1
ATOM 820 C C . ALA A 1 104 ? 3.670 -5.270 -1.320 1.00 75.75 104 ALA A C 1
ATOM 822 O O . ALA A 1 104 ? 2.755 -5.956 -1.786 1.00 75.75 104 ALA A O 1
ATOM 823 N N . GLY A 1 105 ? 3.937 -4.043 -1.760 1.00 81.31 105 GLY A N 1
ATOM 824 C CA . GLY A 1 105 ? 3.254 -3.425 -2.888 1.00 81.31 105 GLY A CA 1
ATOM 825 C C . GLY A 1 105 ? 3.696 -3.992 -4.227 1.00 81.31 105 GLY A C 1
ATOM 826 O O . GLY A 1 105 ? 2.850 -4.188 -5.100 1.00 81.31 105 GLY A O 1
ATOM 827 N N . TRP A 1 106 ? 4.988 -4.299 -4.352 1.00 96.50 106 TRP A N 1
ATOM 828 C CA . TRP A 1 106 ? 5.595 -4.826 -5.569 1.00 96.50 106 TRP A CA 1
ATOM 829 C C . TRP A 1 106 ? 6.579 -5.963 -5.293 1.00 96.50 106 TRP A C 1
ATOM 831 O O . TRP A 1 106 ? 7.324 -5.953 -4.313 1.00 96.50 106 TRP A O 1
ATOM 841 N N . VAL A 1 107 ? 6.640 -6.902 -6.226 1.00 97.94 107 VAL A N 1
ATOM 842 C CA . VAL A 1 107 ? 7.778 -7.791 -6.432 1.00 97.94 107 VAL A CA 1
ATOM 843 C C . VAL A 1 107 ? 8.295 -7.584 -7.852 1.00 97.94 107 VAL A C 1
ATOM 845 O O . VAL A 1 107 ? 7.506 -7.435 -8.791 1.00 97.94 107 VAL A O 1
ATOM 848 N N . ARG A 1 108 ? 9.617 -7.538 -8.010 1.00 98.69 108 ARG A N 1
ATOM 849 C CA . ARG A 1 108 ? 10.277 -7.327 -9.303 1.00 98.69 108 ARG A CA 1
ATOM 850 C C . ARG A 1 108 ? 11.273 -8.441 -9.581 1.00 98.69 108 ARG A C 1
ATOM 852 O O . ARG A 1 108 ? 12.067 -8.772 -8.703 1.00 98.69 108 ARG A O 1
ATOM 859 N N . PHE A 1 109 ? 11.236 -8.991 -10.794 1.00 98.44 109 PHE A N 1
ATOM 860 C CA . PHE A 1 109 ? 12.203 -9.990 -11.252 1.00 98.44 109 PHE A CA 1
ATOM 861 C C . PHE A 1 109 ? 12.251 -10.127 -12.776 1.00 98.44 109 PHE A C 1
ATOM 863 O O . PHE A 1 109 ? 11.323 -9.738 -13.489 1.00 98.44 109 PHE A O 1
ATOM 870 N N . VAL A 1 110 ? 13.345 -10.710 -13.270 1.00 97.81 110 VAL A N 1
ATOM 871 C CA . VAL A 1 110 ? 13.578 -10.964 -14.697 1.00 97.81 110 VAL A CA 1
ATOM 872 C C . VAL A 1 110 ? 12.915 -12.269 -15.138 1.00 97.81 110 VAL A C 1
ATOM 874 O O . VAL A 1 110 ? 13.012 -13.302 -14.464 1.00 97.81 110 VAL A O 1
ATOM 877 N N . PHE A 1 111 ? 12.256 -12.233 -16.298 1.00 98.12 111 PHE A N 1
ATOM 878 C CA . PHE A 1 111 ? 11.740 -13.421 -16.974 1.00 98.12 111 PHE A CA 1
ATOM 879 C C . PHE A 1 111 ? 12.802 -14.005 -17.913 1.00 98.12 111 PHE A C 1
ATOM 881 O O . PHE A 1 111 ? 12.942 -13.598 -19.071 1.00 98.12 111 PHE A O 1
ATOM 888 N N . HIS A 1 112 ? 13.565 -14.959 -17.392 1.00 97.00 112 HIS A N 1
ATOM 889 C CA . HIS A 1 112 ? 14.654 -15.609 -18.105 1.00 97.00 112 HIS A CA 1
ATOM 890 C C . HIS A 1 112 ? 14.138 -16.696 -19.047 1.00 97.00 112 HIS A C 1
ATOM 892 O O . HIS A 1 112 ? 13.281 -17.496 -18.667 1.00 97.00 112 HIS A O 1
ATOM 898 N N . VAL A 1 113 ? 14.678 -16.750 -20.266 1.00 95.94 113 VAL A N 1
ATOM 899 C CA . VAL A 1 113 ? 14.325 -17.782 -21.256 1.00 95.94 113 VAL A CA 1
ATOM 900 C C . VAL A 1 113 ? 15.575 -18.415 -21.851 1.00 95.94 113 VAL A C 1
ATOM 902 O O . VAL A 1 113 ? 15.753 -19.627 -21.747 1.00 95.94 113 VAL A O 1
ATOM 905 N N . ASN A 1 114 ? 16.446 -17.617 -22.464 1.00 93.25 114 ASN A N 1
ATOM 906 C CA . ASN A 1 114 ? 17.595 -18.108 -23.217 1.00 93.25 114 ASN A CA 1
ATOM 907 C C . ASN A 1 114 ? 18.623 -18.800 -22.310 1.00 93.25 114 ASN A C 1
ATOM 909 O O . ASN A 1 114 ? 18.994 -19.944 -22.566 1.00 93.25 114 ASN A O 1
ATOM 913 N N . SER A 1 115 ? 19.000 -18.157 -21.205 1.00 93.94 115 SER A N 1
ATOM 914 C CA . SER A 1 115 ? 19.903 -18.696 -20.177 1.00 93.94 115 SER A CA 1
ATOM 915 C C . SER A 1 115 ? 19.411 -19.993 -19.533 1.00 93.94 115 SER A C 1
ATOM 917 O O . SER A 1 115 ? 20.209 -20.770 -19.012 1.00 93.94 115 SER A O 1
ATOM 919 N N . ARG A 1 116 ? 18.102 -20.266 -19.587 1.00 94.00 116 ARG A N 1
ATOM 920 C CA . ARG A 1 116 ? 17.516 -21.501 -19.053 1.00 94.00 116 ARG A CA 1
ATOM 921 C C . ARG A 1 116 ? 17.670 -22.693 -19.993 1.00 94.00 116 ARG A C 1
ATOM 923 O O . ARG A 1 116 ? 17.424 -23.815 -19.560 1.00 94.00 116 ARG A O 1
ATOM 930 N N . HIS A 1 117 ? 18.034 -22.471 -21.260 1.00 94.06 117 HIS A N 1
ATOM 931 C CA . HIS A 1 117 ? 18.115 -23.507 -22.298 1.00 94.06 117 HIS A CA 1
ATOM 932 C C . HIS A 1 117 ? 16.841 -24.373 -22.387 1.00 94.06 117 HIS A C 1
ATOM 934 O O . HIS A 1 117 ? 16.895 -25.585 -22.591 1.00 94.06 117 HIS A O 1
ATOM 940 N N . GLN A 1 118 ? 15.681 -23.738 -22.201 1.00 93.00 118 GLN A N 1
ATOM 941 C CA . GLN A 1 118 ? 14.367 -24.374 -22.119 1.00 93.00 118 GLN A CA 1
ATOM 942 C C . GLN A 1 118 ? 13.426 -23.833 -23.197 1.00 93.00 118 GLN A C 1
ATOM 944 O O . GLN A 1 118 ? 13.552 -22.697 -23.655 1.00 93.00 118 GLN A O 1
ATOM 949 N N . THR A 1 119 ? 12.440 -24.644 -23.583 1.00 94.38 119 THR A N 1
ATOM 950 C CA . THR A 1 119 ? 11.315 -24.157 -24.393 1.00 94.38 119 THR A CA 1
ATOM 951 C C . THR A 1 119 ? 10.477 -23.160 -23.592 1.00 94.38 119 THR A C 1
ATOM 953 O O . THR A 1 119 ? 10.438 -23.215 -22.362 1.00 94.38 119 THR A O 1
ATOM 956 N N . LEU A 1 120 ? 9.754 -22.268 -24.274 1.00 94.88 120 LEU A N 1
ATOM 957 C CA . LEU A 1 120 ? 8.913 -21.276 -23.597 1.00 94.88 120 LEU A CA 1
ATOM 958 C C . LEU A 1 120 ? 7.842 -21.928 -22.696 1.00 94.88 120 LEU A C 1
ATOM 960 O O . LEU A 1 120 ? 7.558 -21.411 -21.625 1.00 94.88 120 LEU A O 1
ATOM 964 N N . GLU A 1 121 ? 7.318 -23.098 -23.075 1.00 96.69 121 GLU A N 1
ATOM 965 C CA . GLU A 1 121 ? 6.359 -23.873 -22.271 1.00 96.69 121 GLU A CA 1
ATOM 966 C C . GLU A 1 121 ? 6.968 -24.409 -20.961 1.00 96.69 121 GLU A C 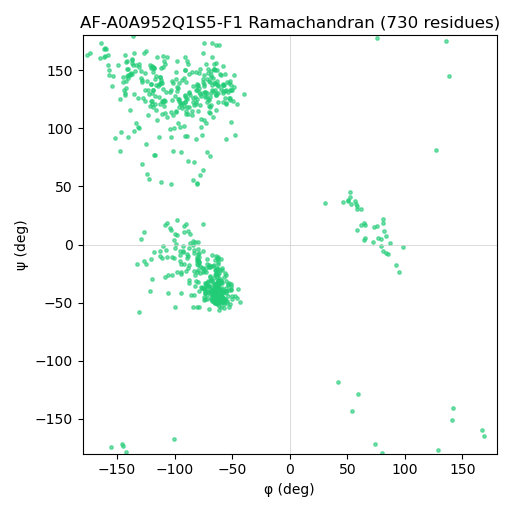1
ATOM 968 O O . GLU A 1 121 ? 6.352 -24.339 -19.895 1.00 96.69 121 GLU A O 1
ATOM 973 N N . GLN A 1 122 ? 8.213 -24.891 -21.006 1.00 97.62 122 GLN A N 1
ATOM 974 C CA . GLN A 1 122 ? 8.942 -25.305 -19.802 1.00 97.62 122 GLN A CA 1
ATOM 975 C C . GLN A 1 122 ? 9.266 -24.110 -18.901 1.00 97.62 122 GLN A C 1
ATOM 977 O O . GLN A 1 122 ? 9.191 -24.220 -17.677 1.00 97.62 122 GLN A O 1
ATOM 982 N N . VAL A 1 123 ? 9.586 -22.958 -19.498 1.00 98.19 123 VAL A N 1
ATOM 983 C CA . VAL A 1 123 ? 9.778 -21.711 -18.752 1.00 98.19 123 VAL A CA 1
ATOM 984 C C . VAL A 1 123 ? 8.470 -21.276 -18.081 1.00 98.19 123 VAL A C 1
ATOM 986 O O . VAL A 1 123 ? 8.489 -20.953 -16.895 1.00 98.19 123 VAL A O 1
ATOM 989 N N . TYR A 1 124 ? 7.326 -21.348 -18.771 1.00 98.56 124 TYR A N 1
ATOM 990 C CA . TYR A 1 124 ? 6.019 -21.095 -18.153 1.00 98.56 124 TYR A CA 1
ATOM 991 C C . TYR A 1 124 ? 5.754 -22.038 -16.982 1.00 98.56 124 TYR A C 1
ATOM 993 O O . TYR A 1 124 ? 5.442 -21.575 -15.892 1.00 98.56 124 TYR A O 1
ATOM 1001 N N . THR A 1 125 ? 5.996 -23.339 -17.147 1.00 98.31 125 THR A N 1
ATOM 1002 C CA . THR A 1 125 ? 5.822 -24.326 -16.065 1.00 98.31 125 THR A CA 1
ATOM 1003 C C . THR A 1 125 ? 6.595 -23.945 -14.795 1.00 98.31 125 THR A C 1
ATOM 1005 O O . THR A 1 125 ? 6.118 -24.172 -13.684 1.00 98.31 125 THR A O 1
ATOM 1008 N N . PHE A 1 126 ? 7.772 -23.336 -14.947 1.00 97.94 126 PHE A N 1
ATOM 1009 C CA . PHE A 1 126 ? 8.576 -22.850 -13.831 1.00 97.94 126 PHE A CA 1
ATOM 1010 C C . PHE A 1 126 ? 8.017 -21.570 -13.185 1.00 97.94 126 PHE A C 1
ATOM 1012 O O . PHE A 1 126 ? 7.914 -21.499 -11.960 1.00 97.94 126 PHE A O 1
ATOM 1019 N N . TYR A 1 127 ? 7.652 -20.562 -13.982 1.00 98.50 127 TYR A N 1
ATOM 1020 C CA . TYR A 1 127 ? 7.215 -19.255 -13.471 1.00 98.50 127 TYR A CA 1
ATOM 1021 C C . TYR A 1 127 ? 5.742 -19.208 -13.045 1.00 98.50 127 TYR A C 1
ATOM 1023 O O . TYR A 1 127 ? 5.392 -18.419 -12.168 1.00 98.50 127 TYR A O 1
ATOM 1031 N N . ASP A 1 128 ? 4.881 -20.051 -13.612 1.00 98.31 128 ASP A N 1
ATOM 1032 C CA . ASP A 1 128 ? 3.444 -20.100 -13.332 1.00 98.31 128 ASP A CA 1
ATOM 1033 C C . ASP A 1 128 ? 3.102 -20.198 -11.837 1.00 98.31 128 ASP A C 1
ATOM 1035 O O . ASP A 1 128 ? 2.304 -19.380 -11.372 1.00 98.31 128 ASP A O 1
ATOM 1039 N N . PRO A 1 129 ? 3.666 -21.133 -11.044 1.00 94.12 129 PRO A N 1
ATOM 1040 C CA . PRO A 1 129 ? 3.381 -21.178 -9.610 1.00 94.12 129 PRO A CA 1
ATOM 1041 C C . PRO A 1 129 ? 3.873 -19.926 -8.868 1.00 94.12 129 PRO A C 1
ATOM 1043 O O . PRO A 1 129 ? 3.209 -19.482 -7.932 1.00 94.12 129 PRO A O 1
ATOM 1046 N N . ILE A 1 130 ? 4.984 -19.323 -9.300 1.00 95.88 130 ILE A N 1
ATOM 1047 C CA . ILE A 1 130 ? 5.577 -18.135 -8.670 1.00 95.88 130 ILE A CA 1
ATOM 1048 C C . ILE A 1 130 ? 4.684 -16.916 -8.914 1.00 95.88 130 ILE A C 1
ATOM 1050 O O . ILE A 1 130 ? 4.211 -16.296 -7.962 1.00 95.88 130 ILE A O 1
ATOM 1054 N N . ILE A 1 131 ? 4.377 -16.617 -10.179 1.00 97.50 131 ILE A N 1
ATOM 1055 C CA . ILE A 1 131 ? 3.518 -15.491 -10.573 1.00 97.50 131 ILE A CA 1
ATOM 1056 C C . ILE A 1 131 ? 2.124 -15.635 -9.963 1.00 97.50 131 ILE A C 1
ATOM 1058 O O . ILE A 1 131 ? 1.610 -14.686 -9.371 1.00 97.50 131 ILE A O 1
ATOM 1062 N N . ARG A 1 132 ? 1.538 -16.837 -10.021 1.00 90.44 132 ARG A N 1
ATOM 1063 C CA . ARG A 1 132 ? 0.229 -17.102 -9.417 1.00 90.44 132 ARG A CA 1
ATOM 1064 C C . ARG A 1 132 ? 0.237 -16.837 -7.912 1.00 90.44 132 ARG A C 1
ATOM 1066 O O . ARG A 1 132 ? -0.722 -16.263 -7.407 1.00 90.44 132 ARG A O 1
ATOM 1073 N N . SER A 1 133 ? 1.296 -17.234 -7.203 1.00 75.75 133 SER A N 1
ATOM 1074 C CA . SER A 1 133 ? 1.377 -17.048 -5.751 1.00 75.75 133 SER A CA 1
ATOM 1075 C C . SER A 1 133 ? 1.397 -15.570 -5.347 1.00 75.75 133 SER A C 1
ATOM 1077 O O . SER A 1 133 ? 0.620 -15.179 -4.480 1.00 75.75 133 SER A O 1
ATOM 1079 N N . TYR A 1 134 ? 2.182 -14.728 -6.027 1.00 82.62 134 TYR A N 1
ATOM 1080 C CA . TYR A 1 134 ? 2.216 -13.284 -5.758 1.00 82.62 134 TYR A CA 1
ATOM 1081 C C . TYR A 1 134 ? 0.918 -12.574 -6.151 1.00 82.62 134 TYR A C 1
ATOM 1083 O O . TYR A 1 134 ? 0.408 -11.744 -5.396 1.00 82.62 134 TYR A O 1
ATOM 1091 N N . ALA A 1 135 ? 0.325 -12.946 -7.289 1.00 78.12 135 ALA A N 1
ATOM 1092 C CA . ALA A 1 135 ? -0.970 -12.411 -7.697 1.00 78.12 135 ALA A CA 1
ATOM 1093 C C . ALA A 1 135 ? -2.069 -12.734 -6.662 1.00 78.12 135 ALA A C 1
ATOM 1095 O O . ALA A 1 135 ? -2.894 -11.878 -6.343 1.00 78.12 135 ALA A O 1
ATOM 1096 N N . GLN A 1 136 ? -2.059 -13.941 -6.081 1.00 68.62 136 GLN A N 1
ATOM 1097 C CA . GLN A 1 136 ? -3.026 -14.369 -5.061 1.00 68.62 136 GLN A CA 1
ATOM 1098 C C . GLN A 1 136 ? -2.847 -13.675 -3.703 1.00 68.62 136 GLN A C 1
ATOM 1100 O O . GLN A 1 136 ? -3.841 -13.453 -3.010 1.00 68.62 136 GLN A O 1
ATOM 1105 N N . THR A 1 137 ? -1.624 -13.302 -3.316 1.00 60.47 137 THR A N 1
ATOM 1106 C CA . THR A 1 137 ? -1.366 -12.530 -2.084 1.00 60.47 137 THR A CA 1
ATOM 1107 C C . THR A 1 137 ? -1.646 -11.033 -2.244 1.00 60.47 137 THR A C 1
ATOM 1109 O O . THR A 1 137 ? -1.564 -10.282 -1.269 1.00 60.47 137 THR A O 1
ATOM 1112 N N . GLY A 1 138 ? -2.002 -10.588 -3.454 1.00 67.31 138 GLY A N 1
ATOM 1113 C CA . GLY A 1 138 ? -2.229 -9.182 -3.777 1.00 67.31 138 GLY A CA 1
ATOM 1114 C C . GLY A 1 138 ? -0.938 -8.369 -3.920 1.00 67.31 138 GLY A C 1
ATOM 1115 O O . GLY A 1 138 ? -0.999 -7.140 -3.888 1.00 67.31 138 GLY A O 1
ATOM 1116 N N . THR A 1 139 ? 0.215 -9.030 -4.062 1.00 79.25 139 THR A N 1
ATOM 1117 C CA . THR A 1 139 ? 1.497 -8.387 -4.369 1.00 79.25 139 THR A CA 1
ATOM 1118 C C . THR A 1 139 ? 1.596 -8.182 -5.877 1.00 79.25 139 THR A C 1
ATOM 1120 O O . THR A 1 139 ? 1.503 -9.136 -6.650 1.00 79.25 139 THR A O 1
ATOM 1123 N N . ARG A 1 140 ? 1.785 -6.935 -6.317 1.00 93.12 140 ARG A N 1
ATOM 1124 C CA . ARG A 1 140 ? 1.864 -6.619 -7.749 1.00 93.12 140 ARG A CA 1
ATOM 1125 C C . ARG A 1 140 ? 3.196 -7.061 -8.324 1.00 93.12 140 ARG A C 1
ATOM 1127 O O . ARG A 1 140 ? 4.221 -6.995 -7.650 1.00 93.12 140 ARG A O 1
ATOM 1134 N N . ILE A 1 141 ? 3.183 -7.487 -9.579 1.00 98.50 141 ILE A N 1
ATOM 1135 C CA . ILE A 1 141 ? 4.369 -8.026 -10.246 1.00 98.50 141 ILE A CA 1
ATOM 1136 C C . ILE A 1 141 ? 4.827 -7.033 -11.306 1.00 98.50 141 ILE A C 1
ATOM 1138 O O . ILE A 1 141 ? 4.055 -6.700 -12.210 1.00 98.50 141 ILE A O 1
ATOM 1142 N N . LEU A 1 142 ? 6.082 -6.596 -11.191 1.00 98.81 142 LEU A N 1
ATOM 1143 C CA . LEU A 1 142 ? 6.822 -5.918 -12.249 1.00 98.81 142 LEU A CA 1
ATOM 1144 C C . LEU A 1 142 ? 7.755 -6.938 -12.912 1.00 98.81 142 LEU A C 1
ATOM 1146 O O . LEU A 1 142 ? 8.808 -7.278 -12.366 1.00 98.81 142 LEU A O 1
ATOM 1150 N N . LEU A 1 143 ? 7.344 -7.455 -14.069 1.00 98.88 143 LEU A N 1
ATOM 1151 C CA . LEU A 1 143 ? 8.067 -8.501 -14.785 1.00 98.88 143 LEU A CA 1
ATOM 1152 C C . LEU A 1 143 ? 8.994 -7.888 -15.836 1.00 98.88 143 LEU A C 1
ATOM 1154 O O . LEU A 1 143 ? 8.536 -7.194 -16.743 1.00 98.88 143 LEU A O 1
ATOM 1158 N N . ILE A 1 144 ? 10.295 -8.147 -15.733 1.00 98.75 144 ILE A N 1
ATOM 1159 C CA . ILE A 1 144 ? 11.283 -7.551 -16.637 1.00 98.75 144 ILE A CA 1
ATOM 1160 C C . ILE A 1 144 ? 11.499 -8.469 -17.833 1.00 98.75 144 ILE A C 1
ATOM 1162 O O . ILE A 1 144 ? 11.815 -9.652 -17.669 1.00 98.75 144 ILE A O 1
ATOM 1166 N N . LEU A 1 145 ? 11.367 -7.902 -19.030 1.00 98.75 145 LEU A N 1
ATOM 1167 C CA . LEU A 1 145 ? 11.676 -8.557 -20.295 1.00 98.75 145 LEU A CA 1
ATOM 1168 C C . LEU A 1 145 ? 12.918 -7.895 -20.897 1.00 98.75 145 LEU A C 1
ATOM 1170 O O . LEU A 1 145 ? 12.934 -6.683 -21.102 1.00 98.75 145 LEU A O 1
ATOM 1174 N N . LEU A 1 146 ? 13.957 -8.674 -21.180 1.00 97.75 146 LEU A N 1
ATOM 1175 C CA . LEU A 1 146 ? 15.258 -8.180 -21.657 1.00 97.75 146 LEU A CA 1
ATOM 1176 C C . LEU A 1 146 ? 15.898 -9.165 -22.654 1.00 97.75 146 LEU A C 1
ATOM 1178 O O . LEU A 1 146 ? 15.233 -10.107 -23.085 1.00 97.75 146 LEU A O 1
ATOM 1182 N N . GLN A 1 147 ? 17.156 -8.967 -23.059 1.00 96.31 147 GLN A N 1
ATOM 1183 C CA . GLN A 1 147 ? 17.835 -9.793 -24.076 1.00 96.31 147 GLN A CA 1
ATOM 1184 C C . GLN A 1 147 ? 17.750 -11.304 -23.813 1.00 96.31 147 GLN A C 1
ATOM 1186 O O . GLN A 1 147 ? 17.602 -12.098 -24.732 1.00 96.31 147 GLN A O 1
ATOM 1191 N N . ASP A 1 148 ? 17.796 -11.729 -22.553 1.00 95.56 148 ASP A N 1
ATOM 1192 C CA . ASP A 1 148 ? 17.641 -13.131 -22.178 1.00 95.56 148 ASP A CA 1
ATOM 1193 C C . ASP A 1 148 ? 16.222 -13.675 -22.414 1.00 95.56 148 ASP A C 1
ATOM 1195 O O . ASP A 1 148 ? 16.045 -14.849 -22.735 1.00 95.56 148 ASP A O 1
ATOM 1199 N N . THR A 1 149 ? 15.193 -12.835 -22.303 1.00 97.12 149 THR A N 1
ATOM 1200 C CA . THR A 1 149 ? 13.802 -13.209 -22.603 1.00 97.12 149 THR A CA 1
ATOM 1201 C C . THR A 1 149 ? 13.626 -13.552 -24.087 1.00 97.12 149 THR A C 1
ATOM 1203 O O . THR A 1 149 ? 12.850 -14.448 -24.449 1.00 97.12 149 THR A O 1
ATOM 1206 N N . PHE A 1 150 ? 14.352 -12.844 -24.954 1.00 96.56 150 PHE A N 1
ATOM 1207 C CA . PHE A 1 150 ? 14.395 -13.081 -26.390 1.00 96.56 150 PHE A CA 1
ATOM 1208 C C . PHE A 1 150 ? 15.783 -12.754 -26.948 1.00 96.56 150 PHE A C 1
ATOM 1210 O O . PHE A 1 150 ? 16.064 -11.607 -27.274 1.00 96.56 150 PHE A O 1
ATOM 1217 N N . TRP A 1 151 ? 16.629 -13.777 -27.100 1.00 94.50 151 TRP A N 1
ATOM 1218 C CA . TRP A 1 151 ? 17.962 -13.593 -27.682 1.00 94.50 151 TRP A CA 1
ATOM 1219 C C . TRP A 1 151 ? 17.897 -13.382 -29.200 1.00 94.50 151 TRP A C 1
ATOM 1221 O O . TRP A 1 151 ? 18.507 -12.465 -29.741 1.00 94.50 151 TRP A O 1
ATOM 1231 N N . GLY A 1 152 ? 17.095 -14.206 -29.888 1.00 90.50 152 GLY A N 1
ATOM 1232 C CA . GLY A 1 152 ? 16.890 -14.117 -31.336 1.00 90.50 152 GLY A CA 1
ATOM 1233 C C . GLY A 1 152 ? 18.200 -14.150 -32.134 1.00 90.50 152 GLY A C 1
ATOM 1234 O O . GLY A 1 152 ? 19.135 -14.859 -31.776 1.00 90.50 152 GLY A O 1
ATOM 1235 N N . ASN A 1 153 ? 18.247 -13.381 -33.226 1.00 89.50 153 ASN A N 1
ATOM 1236 C CA . ASN A 1 153 ? 19.490 -12.993 -33.899 1.00 89.50 153 ASN A CA 1
ATOM 1237 C C . ASN A 1 153 ? 19.905 -11.622 -33.348 1.00 89.50 153 ASN A C 1
ATOM 1239 O O . ASN A 1 153 ? 19.574 -10.593 -33.947 1.00 89.50 153 ASN A O 1
ATOM 1243 N N . GLY A 1 154 ? 20.508 -11.613 -32.158 1.00 93.06 154 GLY A N 1
ATOM 1244 C CA . GLY A 1 154 ? 20.867 -10.395 -31.441 1.00 93.06 154 GLY A CA 1
ATOM 1245 C C . GLY A 1 154 ? 21.760 -9.499 -32.308 1.00 93.06 154 GLY A C 1
ATOM 1246 O O . GLY A 1 154 ? 22.795 -9.966 -32.776 1.00 93.06 154 GLY A O 1
ATOM 1247 N N . PRO A 1 155 ? 21.429 -8.213 -32.533 1.00 94.12 155 PRO A N 1
ATOM 1248 C CA . PRO A 1 155 ? 22.242 -7.327 -33.377 1.00 94.12 155 PRO A CA 1
ATOM 1249 C C . PRO A 1 155 ? 23.673 -7.080 -32.869 1.00 94.12 155 PRO A C 1
ATOM 1251 O O . PRO A 1 155 ? 24.492 -6.505 -33.581 1.00 94.12 155 PRO A O 1
ATOM 1254 N N . TRP A 1 156 ? 23.958 -7.467 -31.625 1.00 91.88 156 TRP A N 1
ATOM 1255 C CA . TRP A 1 156 ? 25.278 -7.433 -30.993 1.00 91.88 156 TRP A CA 1
ATOM 1256 C C . TRP A 1 156 ? 26.092 -8.716 -31.216 1.00 91.88 156 TRP A C 1
ATOM 1258 O O . TRP A 1 156 ? 27.284 -8.729 -30.913 1.00 91.88 156 TRP A O 1
ATOM 1268 N N . ASP A 1 157 ? 25.479 -9.792 -31.718 1.00 92.31 157 ASP A N 1
ATOM 1269 C CA . ASP A 1 157 ? 26.163 -11.066 -31.916 1.00 92.31 157 ASP A CA 1
ATOM 1270 C C . ASP A 1 157 ? 27.153 -10.982 -33.080 1.00 92.31 157 ASP A C 1
ATOM 1272 O O . ASP A 1 157 ? 26.892 -10.377 -34.130 1.00 92.31 157 ASP A O 1
ATOM 1276 N N . ALA A 1 158 ? 28.290 -11.655 -32.908 1.00 87.62 158 ALA A N 1
ATOM 1277 C CA . ALA A 1 158 ? 29.268 -11.829 -33.968 1.00 87.62 158 ALA A CA 1
ATOM 1278 C C . ALA A 1 158 ? 28.644 -12.615 -35.134 1.00 87.62 158 ALA A C 1
ATOM 1280 O O . ALA A 1 158 ? 28.175 -13.738 -34.959 1.00 87.62 158 ALA A O 1
ATOM 1281 N N . GLY A 1 159 ? 28.649 -12.025 -36.332 1.00 84.88 159 GLY A N 1
ATOM 1282 C CA . GLY A 1 159 ? 28.044 -12.623 -37.527 1.00 84.88 159 GLY A CA 1
ATOM 1283 C C . GLY A 1 159 ? 26.551 -12.328 -37.713 1.00 84.88 159 GLY A C 1
ATOM 1284 O O . GLY A 1 159 ? 25.977 -12.783 -38.703 1.00 84.88 159 GLY A O 1
ATOM 1285 N N . SER A 1 160 ? 25.925 -11.547 -36.824 1.00 88.94 160 SER A N 1
ATOM 1286 C CA . SER A 1 160 ? 24.583 -11.010 -37.070 1.00 88.94 160 SER A CA 1
ATOM 1287 C C . SER A 1 160 ? 24.596 -9.980 -38.212 1.00 88.94 160 SER A C 1
ATOM 1289 O O . SER A 1 160 ? 25.631 -9.418 -38.574 1.00 88.94 160 SER A O 1
ATOM 1291 N N . ASN A 1 161 ? 23.424 -9.697 -38.787 1.00 86.50 161 ASN A N 1
ATOM 1292 C CA . ASN A 1 161 ? 23.258 -8.655 -39.807 1.00 86.50 161 ASN A CA 1
ATOM 1293 C C . ASN A 1 161 ? 23.072 -7.245 -39.205 1.00 86.50 161 ASN A C 1
ATOM 1295 O O . ASN A 1 161 ? 22.828 -6.298 -39.952 1.00 86.50 161 ASN A O 1
ATOM 1299 N N . GLY A 1 162 ? 23.139 -7.107 -37.873 1.00 90.94 162 GLY A N 1
ATOM 1300 C CA . GLY A 1 162 ? 22.920 -5.844 -37.165 1.00 90.94 162 GLY A CA 1
ATOM 1301 C C . GLY A 1 162 ? 21.491 -5.284 -37.263 1.00 90.94 162 GLY A C 1
ATOM 1302 O O . GLY A 1 162 ? 21.288 -4.097 -36.996 1.00 90.94 162 GLY A O 1
ATOM 1303 N N . ASP A 1 163 ? 20.495 -6.086 -37.664 1.00 95.75 163 ASP A N 1
ATOM 1304 C CA . ASP A 1 163 ? 19.132 -5.606 -37.928 1.00 95.75 163 ASP A CA 1
ATOM 1305 C C . ASP A 1 163 ? 18.292 -5.459 -36.648 1.00 95.75 163 ASP A C 1
ATOM 1307 O O . ASP A 1 163 ? 17.556 -6.354 -36.219 1.00 95.75 163 ASP A O 1
ATOM 1311 N N . TRP A 1 164 ? 18.353 -4.263 -36.066 1.00 96.56 164 TRP A N 1
ATOM 1312 C CA . TRP A 1 164 ? 17.558 -3.890 -34.898 1.00 96.56 164 TRP A CA 1
ATOM 1313 C C . TRP A 1 164 ? 16.047 -3.870 -35.140 1.00 96.56 164 TRP A C 1
ATOM 1315 O O . TRP A 1 164 ? 15.290 -4.065 -34.190 1.00 96.56 164 TRP A O 1
ATOM 1325 N N . ARG A 1 165 ? 15.570 -3.667 -36.377 1.00 97.19 165 ARG A N 1
ATOM 1326 C CA . ARG A 1 165 ? 14.124 -3.691 -36.666 1.00 97.19 165 ARG A CA 1
ATOM 1327 C C . ARG A 1 165 ? 13.589 -5.113 -36.642 1.00 97.19 165 ARG A C 1
ATOM 1329 O O . ARG A 1 165 ? 12.506 -5.345 -36.104 1.00 97.19 165 ARG A O 1
ATOM 1336 N N . LEU A 1 166 ? 14.337 -6.054 -37.216 1.00 96.88 166 LEU A N 1
ATOM 1337 C CA . LEU A 1 166 ? 13.993 -7.470 -37.161 1.00 96.88 166 LEU A CA 1
ATOM 1338 C C . LEU A 1 166 ? 14.028 -7.979 -35.717 1.00 96.88 166 LEU A C 1
ATOM 1340 O O . LEU A 1 166 ? 13.075 -8.622 -35.277 1.00 96.88 166 LEU A O 1
ATOM 1344 N N . TYR A 1 167 ? 15.077 -7.630 -34.968 1.00 97.88 167 TYR A N 1
ATOM 1345 C CA . TYR A 1 167 ? 15.182 -7.985 -33.555 1.00 97.88 167 TYR A CA 1
ATOM 1346 C C . TYR A 1 167 ? 14.012 -7.424 -32.732 1.00 97.88 167 TYR A C 1
ATOM 1348 O O . TYR A 1 167 ? 13.346 -8.177 -32.024 1.00 97.88 167 TYR A O 1
ATOM 1356 N N . ALA A 1 168 ? 13.703 -6.130 -32.875 1.00 98.50 168 ALA A N 1
ATOM 1357 C CA . ALA A 1 168 ? 12.607 -5.485 -32.154 1.00 98.50 168 ALA A CA 1
ATOM 1358 C C . ALA A 1 168 ? 11.247 -6.147 -32.419 1.00 98.50 168 ALA A C 1
ATOM 1360 O O . ALA A 1 168 ? 10.464 -6.331 -31.487 1.00 98.50 168 ALA A O 1
ATOM 1361 N N . ARG A 1 169 ? 10.982 -6.566 -33.665 1.00 98.44 169 ARG A N 1
ATOM 1362 C CA . ARG A 1 169 ? 9.761 -7.305 -34.014 1.00 98.44 169 ARG A CA 1
ATOM 1363 C C . ARG A 1 169 ? 9.675 -8.636 -33.270 1.00 98.44 169 ARG A C 1
ATOM 1365 O O . ARG A 1 169 ? 8.658 -8.899 -32.636 1.00 98.44 169 ARG A O 1
ATOM 1372 N N . GLY A 1 170 ? 10.739 -9.439 -33.307 1.00 98.50 170 GLY A N 1
ATOM 1373 C CA . GLY A 1 170 ? 10.777 -10.730 -32.613 1.00 98.50 170 GLY A CA 1
ATOM 1374 C C . GLY A 1 170 ? 10.668 -10.586 -31.091 1.00 98.50 170 GLY A C 1
ATOM 1375 O O . GLY A 1 170 ? 9.936 -11.336 -30.443 1.00 98.50 170 GLY A O 1
ATOM 1376 N N . PHE A 1 171 ? 11.316 -9.563 -30.527 1.00 98.75 171 PHE A N 1
ATOM 1377 C CA . PHE A 1 171 ? 11.183 -9.221 -29.114 1.00 98.75 171 PHE A CA 1
ATOM 1378 C C . PHE A 1 171 ? 9.734 -8.856 -28.763 1.00 98.75 171 PHE A C 1
ATOM 1380 O O . PHE A 1 171 ? 9.185 -9.382 -27.795 1.00 98.75 171 PHE A O 1
ATOM 1387 N N . GLY A 1 172 ? 9.087 -8.006 -29.569 1.00 98.81 172 GLY A N 1
ATOM 1388 C CA . GLY A 1 172 ? 7.683 -7.629 -29.392 1.00 98.81 172 GLY A CA 1
ATOM 1389 C C . GLY A 1 172 ? 6.738 -8.830 -29.463 1.00 98.81 172 GLY A C 1
ATOM 1390 O O . GLY A 1 172 ? 5.886 -8.997 -28.593 1.00 98.81 172 GLY A O 1
ATOM 1391 N N . GLU A 1 173 ? 6.926 -9.726 -30.433 1.00 98.69 173 GLU A N 1
ATOM 1392 C CA . GLU A 1 173 ? 6.154 -10.970 -30.542 1.00 98.69 173 GLU A CA 1
ATOM 1393 C C . GLU A 1 173 ? 6.294 -11.842 -29.286 1.00 98.69 173 GLU A C 1
ATOM 1395 O O . GLU A 1 173 ? 5.286 -12.306 -28.742 1.00 98.69 173 GLU A O 1
ATOM 1400 N N . ARG A 1 174 ? 7.521 -12.016 -28.772 1.00 98.62 174 ARG A N 1
ATOM 1401 C CA . ARG A 1 174 ? 7.767 -12.750 -27.522 1.00 98.62 174 ARG A CA 1
ATOM 1402 C C . ARG A 1 174 ? 7.117 -12.065 -26.319 1.00 98.62 174 ARG A C 1
ATOM 1404 O O . ARG A 1 174 ? 6.489 -12.746 -25.509 1.00 98.62 174 ARG A O 1
ATOM 1411 N N . ALA A 1 175 ? 7.219 -10.743 -26.213 1.00 98.88 175 ALA A N 1
ATOM 1412 C CA . ALA A 1 175 ? 6.577 -9.977 -25.149 1.00 98.88 175 ALA A CA 1
ATOM 1413 C C . ALA A 1 175 ? 5.047 -10.146 -25.176 1.00 98.88 175 ALA A C 1
ATOM 1415 O O . ALA A 1 175 ? 4.441 -10.428 -24.145 1.00 98.88 175 ALA A O 1
ATOM 1416 N N . GLY A 1 176 ? 4.427 -10.091 -26.359 1.00 98.81 176 GLY A N 1
ATOM 1417 C CA . GLY A 1 176 ? 2.993 -10.337 -26.533 1.00 98.81 176 GLY A CA 1
ATOM 1418 C C . GLY A 1 176 ? 2.565 -11.773 -26.202 1.00 98.81 176 GLY A C 1
ATOM 1419 O O . GLY A 1 176 ? 1.469 -11.980 -25.683 1.00 98.81 176 GLY A O 1
ATOM 1420 N N . GLN A 1 177 ? 3.407 -12.780 -26.468 1.00 98.81 177 GLN A N 1
ATOM 1421 C CA . GLN A 1 177 ? 3.158 -14.169 -26.045 1.00 98.81 177 GLN A CA 1
ATOM 1422 C C . GLN A 1 177 ? 3.127 -14.289 -24.516 1.00 98.81 177 GLN A C 1
ATOM 1424 O O . GLN A 1 177 ? 2.171 -14.832 -23.965 1.00 98.81 177 GLN A O 1
ATOM 1429 N N . ILE A 1 178 ? 4.135 -13.734 -23.836 1.00 98.88 178 ILE A N 1
ATOM 1430 C CA . ILE A 1 178 ? 4.234 -13.731 -22.370 1.00 98.88 178 ILE A CA 1
ATOM 1431 C C . ILE A 1 178 ? 3.062 -12.958 -21.751 1.00 98.88 178 ILE A C 1
ATOM 1433 O O . ILE A 1 178 ? 2.404 -13.477 -20.852 1.00 98.88 178 ILE A O 1
ATOM 1437 N N . ALA A 1 179 ? 2.737 -11.775 -22.281 1.00 98.81 179 ALA A N 1
ATOM 1438 C CA . ALA A 1 179 ? 1.613 -10.973 -21.805 1.00 98.81 179 ALA A CA 1
ATOM 1439 C C . ALA A 1 179 ? 0.264 -11.676 -21.959 1.00 98.81 179 ALA A C 1
ATOM 1441 O O . ALA A 1 179 ? -0.574 -11.619 -21.061 1.00 98.81 179 ALA A O 1
ATOM 1442 N N . ARG A 1 180 ? 0.064 -12.404 -23.063 1.00 98.69 180 ARG A N 1
ATOM 1443 C CA . ARG A 1 180 ? -1.149 -13.201 -23.273 1.00 98.69 180 ARG A CA 1
ATOM 1444 C C . ARG A 1 180 ? -1.263 -14.338 -22.259 1.00 98.69 180 ARG A C 1
ATOM 1446 O O . ARG A 1 180 ? -2.364 -14.601 -21.786 1.00 98.69 180 ARG A O 1
ATOM 1453 N N . HIS A 1 181 ? -0.149 -14.999 -21.940 1.00 98.69 181 HIS A N 1
ATOM 1454 C CA . HIS A 1 181 ? -0.109 -16.104 -20.976 1.00 98.69 181 HIS A CA 1
ATOM 1455 C C . HIS A 1 181 ? -0.386 -15.630 -19.541 1.00 98.69 181 HIS A C 1
ATOM 1457 O O . HIS A 1 181 ? -1.163 -16.256 -18.824 1.00 98.69 181 HIS A O 1
ATOM 1463 N N . TYR A 1 182 ? 0.166 -14.481 -19.141 1.00 98.56 182 TYR A N 1
ATOM 1464 C CA . TYR A 1 182 ? 0.013 -13.920 -17.790 1.00 98.56 182 TYR A CA 1
ATOM 1465 C C . TYR A 1 182 ? -1.062 -12.836 -17.658 1.00 98.56 182 TYR A C 1
ATOM 1467 O O . TYR A 1 182 ? -1.041 -12.056 -16.699 1.00 98.56 182 TYR A O 1
ATOM 1475 N N . ARG A 1 183 ? -2.018 -12.794 -18.591 1.00 95.62 183 ARG A N 1
ATOM 1476 C CA . ARG A 1 183 ? -3.069 -11.774 -18.627 1.00 95.62 183 ARG A CA 1
ATOM 1477 C C . ARG A 1 183 ? -3.806 -11.667 -17.289 1.00 95.62 183 ARG A C 1
ATOM 1479 O O . ARG A 1 183 ? -4.323 -12.663 -16.780 1.00 95.62 183 ARG A O 1
ATOM 1486 N N . GLY A 1 184 ? -3.866 -10.458 -16.733 1.00 89.44 184 GLY A N 1
ATOM 1487 C CA . GLY A 1 184 ? -4.511 -10.165 -15.448 1.00 89.44 184 GLY A CA 1
ATOM 1488 C C . GLY A 1 184 ? -3.775 -10.676 -14.199 1.00 89.44 184 GLY A C 1
ATOM 1489 O O . GLY A 1 184 ? -4.286 -10.498 -13.097 1.00 89.44 184 GLY A O 1
ATOM 1490 N N . GLN A 1 185 ? -2.601 -11.303 -14.343 1.00 93.75 185 GLN A N 1
ATOM 1491 C CA . GLN A 1 185 ? -1.753 -11.735 -13.221 1.00 93.75 185 GLN A CA 1
ATOM 1492 C C . GLN A 1 185 ? -0.527 -10.831 -13.048 1.00 93.75 185 GLN A C 1
ATOM 1494 O O . GLN A 1 185 ? -0.179 -10.478 -11.924 1.00 93.75 185 GLN A O 1
ATOM 1499 N N . VAL A 1 186 ? 0.122 -10.438 -14.148 1.00 98.25 186 VAL A N 1
ATOM 1500 C CA . VAL A 1 186 ? 1.243 -9.486 -14.125 1.00 98.25 186 VAL A CA 1
ATOM 1501 C C . VAL A 1 186 ? 0.698 -8.069 -14.255 1.00 98.25 186 VAL A C 1
ATOM 1503 O O . VAL A 1 186 ? -0.023 -7.764 -15.200 1.00 98.25 186 VAL A O 1
ATOM 1506 N N . THR A 1 187 ? 1.045 -7.200 -13.305 1.00 97.00 187 THR A N 1
ATOM 1507 C CA . THR A 1 187 ? 0.539 -5.821 -13.279 1.00 97.00 187 THR A CA 1
ATOM 1508 C C . THR A 1 187 ? 1.281 -4.920 -14.258 1.00 97.00 187 THR A C 1
ATOM 1510 O O . THR A 1 187 ? 0.663 -4.073 -14.901 1.00 97.00 187 THR A O 1
ATOM 1513 N N . ALA A 1 188 ? 2.599 -5.089 -14.369 1.00 98.56 188 ALA A N 1
ATOM 1514 C CA . ALA A 1 188 ? 3.433 -4.255 -15.216 1.00 98.56 188 ALA A CA 1
ATOM 1515 C C . ALA A 1 188 ? 4.576 -5.052 -15.857 1.00 98.56 188 ALA A C 1
ATOM 1517 O O . ALA A 1 188 ? 5.166 -5.934 -15.227 1.00 98.56 188 ALA A O 1
ATOM 1518 N N . TYR A 1 189 ? 4.915 -4.697 -17.093 1.00 98.88 189 TYR A N 1
ATOM 1519 C CA . TYR A 1 189 ? 6.074 -5.204 -17.820 1.00 98.88 189 TYR A CA 1
ATOM 1520 C C . TYR A 1 189 ? 7.131 -4.107 -17.932 1.00 98.88 189 TYR A C 1
ATOM 1522 O O . TYR A 1 189 ? 6.856 -3.033 -18.468 1.00 98.88 189 TYR A O 1
ATOM 1530 N N . GLN A 1 190 ? 8.342 -4.383 -17.450 1.00 98.88 190 GLN A N 1
ATOM 1531 C CA . GLN A 1 190 ? 9.499 -3.510 -17.642 1.00 98.88 190 GLN A CA 1
ATOM 1532 C C . GLN A 1 190 ? 10.227 -3.931 -18.920 1.00 98.88 190 GLN A C 1
ATOM 1534 O O . GLN A 1 190 ? 10.638 -5.089 -19.041 1.00 98.88 190 GLN A O 1
ATOM 1539 N N . ILE A 1 191 ? 10.384 -3.013 -19.874 1.00 98.75 191 ILE A N 1
ATOM 1540 C CA . ILE A 1 191 ? 11.034 -3.310 -21.153 1.00 98.75 191 ILE A CA 1
ATOM 1541 C C . ILE A 1 191 ? 12.490 -2.893 -21.091 1.00 98.75 191 ILE A C 1
ATOM 1543 O O . ILE A 1 191 ? 12.817 -1.717 -21.231 1.00 98.75 191 ILE A O 1
ATOM 1547 N N . TRP A 1 192 ? 13.334 -3.912 -20.964 1.00 98.25 192 TRP A N 1
ATOM 1548 C CA . TRP A 1 192 ? 14.768 -3.854 -20.727 1.00 98.25 192 TRP A CA 1
ATOM 1549 C C . TRP A 1 192 ? 15.171 -3.507 -19.290 1.00 98.25 192 TRP A C 1
ATOM 1551 O O . TRP A 1 192 ? 14.340 -3.306 -18.401 1.00 98.25 192 TRP A O 1
ATOM 1561 N N . ASN A 1 193 ? 16.478 -3.508 -19.054 1.00 97.94 193 ASN A N 1
ATOM 1562 C CA . ASN A 1 193 ? 17.121 -3.140 -17.801 1.00 97.94 193 ASN A CA 1
ATOM 1563 C C . ASN A 1 193 ? 18.422 -2.399 -18.117 1.00 97.94 193 ASN A C 1
ATOM 1565 O O . ASN A 1 193 ? 19.221 -2.949 -18.862 1.00 97.94 193 ASN A O 1
ATOM 1569 N N . GLU A 1 194 ? 18.673 -1.218 -17.559 1.00 97.00 194 GLU A N 1
ATOM 1570 C CA . GLU A 1 194 ? 19.963 -0.516 -17.679 1.00 97.00 194 GLU A CA 1
ATOM 1571 C C . GLU A 1 194 ? 20.494 -0.381 -19.124 1.00 97.00 194 GLU A C 1
ATOM 1573 O O . GLU A 1 194 ? 21.691 -0.497 -19.383 1.00 97.00 194 GLU A O 1
ATOM 1578 N N . GLU A 1 195 ? 19.604 -0.144 -20.093 1.00 96.94 195 GLU A N 1
ATOM 1579 C CA . GLU A 1 195 ? 19.935 0.028 -21.516 1.00 96.94 195 GLU A CA 1
ATOM 1580 C C . GLU A 1 195 ? 20.871 1.210 -21.781 1.00 96.94 195 GLU A C 1
ATOM 1582 O O . GLU A 1 195 ? 21.525 1.251 -22.825 1.00 96.94 195 GLU A O 1
ATOM 1587 N N . ASP A 1 196 ? 20.914 2.174 -20.860 1.00 97.38 196 ASP A N 1
ATOM 1588 C CA . ASP A 1 196 ? 21.620 3.446 -20.977 1.00 97.38 196 ASP A CA 1
ATOM 1589 C C . ASP A 1 196 ? 23.087 3.377 -20.526 1.00 97.38 196 ASP A C 1
ATOM 1591 O O . ASP A 1 196 ? 23.825 4.355 -20.677 1.00 97.38 196 ASP A O 1
ATOM 1595 N N . VAL A 1 197 ? 23.544 2.221 -20.032 1.00 94.94 197 VAL A N 1
ATOM 1596 C CA . VAL A 1 197 ? 24.929 1.985 -19.604 1.00 94.94 197 VAL A CA 1
ATOM 1597 C C . VAL A 1 197 ? 25.542 0.772 -20.302 1.00 94.94 197 VAL A C 1
ATOM 1599 O O . VAL A 1 197 ? 24.873 -0.200 -20.633 1.00 94.94 197 VAL A O 1
ATOM 1602 N N . SER A 1 198 ? 26.854 0.830 -20.544 1.00 90.88 198 SER A N 1
ATOM 1603 C CA . SER A 1 198 ? 27.615 -0.253 -21.180 1.00 90.88 198 SER A CA 1
ATOM 1604 C C . SER A 1 198 ? 28.535 -0.958 -20.189 1.00 90.88 198 SER A C 1
ATOM 1606 O O . SER A 1 198 ? 28.940 -0.372 -19.188 1.00 90.88 198 SER A O 1
ATOM 160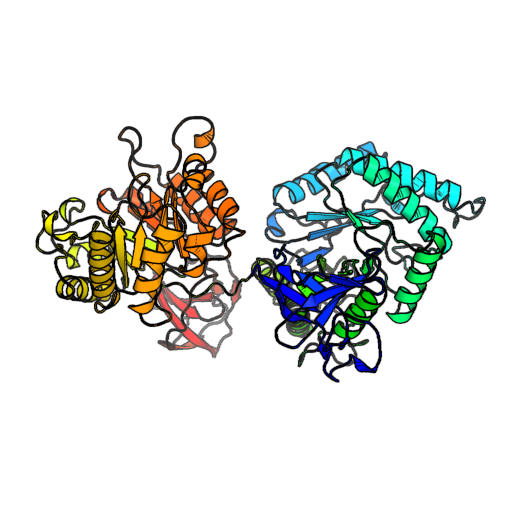8 N N . GLY A 1 199 ? 28.872 -2.218 -20.477 1.00 81.19 199 GLY A N 1
ATOM 1609 C CA . GLY A 1 199 ? 29.790 -3.015 -19.657 1.00 81.19 199 GLY A CA 1
ATOM 1610 C C . GLY A 1 199 ? 29.154 -3.702 -18.446 1.00 81.19 199 GLY A C 1
ATOM 1611 O O . GLY A 1 199 ? 29.883 -4.289 -17.649 1.00 81.19 199 GLY A O 1
ATOM 1612 N N . GLN A 1 200 ? 27.825 -3.663 -18.309 1.00 78.62 200 GLN A N 1
ATOM 1613 C CA . GLN A 1 200 ? 27.130 -4.409 -17.262 1.00 78.62 200 GLN A CA 1
ATOM 1614 C C . GLN A 1 200 ? 27.074 -5.908 -17.598 1.00 78.62 200 GLN A C 1
ATOM 1616 O O . GLN A 1 200 ? 26.837 -6.269 -18.750 1.00 78.62 200 GLN A O 1
ATOM 1621 N N . PRO A 1 201 ? 27.255 -6.806 -16.614 1.00 74.88 201 PRO A N 1
ATOM 1622 C CA . PRO A 1 201 ? 27.199 -8.249 -16.851 1.00 74.88 201 PRO A CA 1
ATOM 1623 C C . PRO A 1 201 ? 25.767 -8.772 -17.041 1.00 74.88 201 PRO A C 1
ATOM 1625 O O . PRO A 1 201 ? 25.571 -9.854 -17.588 1.00 74.88 201 PRO A O 1
ATOM 1628 N N . THR A 1 202 ? 24.765 -8.024 -16.577 1.00 77.88 202 THR A N 1
ATOM 1629 C CA . THR A 1 202 ? 23.356 -8.445 -16.518 1.00 77.88 202 THR A CA 1
ATOM 1630 C C . THR A 1 202 ? 22.495 -7.858 -17.638 1.00 77.88 202 THR A C 1
ATOM 1632 O O . THR A 1 202 ? 21.363 -8.305 -17.837 1.00 77.88 202 THR A O 1
ATOM 1635 N N . SER A 1 203 ? 23.010 -6.888 -18.399 1.00 90.62 203 SER A N 1
ATOM 1636 C CA . SER A 1 203 ? 22.284 -6.248 -19.495 1.00 90.62 203 SER A CA 1
ATOM 1637 C C . SER A 1 203 ? 23.191 -5.773 -20.624 1.00 90.62 203 SER A C 1
ATOM 1639 O O . SER A 1 203 ? 24.369 -5.486 -20.425 1.00 90.62 203 SER A O 1
ATOM 1641 N N . ILE A 1 204 ? 22.621 -5.682 -21.823 1.00 93.19 204 ILE A N 1
ATOM 1642 C CA . ILE A 1 204 ? 23.297 -5.169 -23.011 1.00 93.19 204 ILE A CA 1
ATOM 1643 C C . ILE A 1 204 ? 22.908 -3.703 -23.209 1.00 93.19 204 ILE A C 1
ATOM 1645 O O . ILE A 1 204 ? 21.726 -3.361 -23.203 1.00 93.19 204 ILE A O 1
ATOM 1649 N N . PHE A 1 205 ? 23.909 -2.849 -23.434 1.00 95.38 205 PHE A N 1
ATOM 1650 C CA . PHE A 1 205 ? 23.694 -1.460 -23.835 1.00 95.38 205 PHE A CA 1
ATOM 1651 C C . PHE A 1 205 ? 22.930 -1.392 -25.157 1.00 95.38 205 PHE A C 1
ATOM 1653 O O . PHE A 1 205 ? 23.306 -2.041 -26.139 1.00 95.38 205 PHE A O 1
ATOM 1660 N N . VAL A 1 206 ? 21.918 -0.533 -25.220 1.00 97.12 206 VAL A N 1
ATOM 1661 C CA . VAL A 1 206 ? 21.171 -0.263 -26.447 1.00 97.12 206 VAL A CA 1
ATOM 1662 C C . VAL A 1 206 ? 21.168 1.239 -26.667 1.00 97.12 206 VAL A C 1
ATOM 1664 O O . VAL A 1 206 ? 20.766 1.997 -25.793 1.00 97.12 206 VAL A O 1
ATOM 1667 N N . ASN A 1 207 ? 21.598 1.707 -27.839 1.00 97.00 207 ASN A N 1
ATOM 1668 C CA . ASN A 1 207 ? 21.497 3.138 -28.132 1.00 97.00 207 ASN A CA 1
ATOM 1669 C C . ASN A 1 207 ? 20.016 3.597 -28.181 1.00 97.00 207 ASN A C 1
ATOM 1671 O O . ASN A 1 207 ? 19.129 2.781 -28.461 1.00 97.00 207 ASN A O 1
ATOM 1675 N N . PRO A 1 208 ? 19.725 4.894 -27.962 1.00 98.50 208 PRO A N 1
ATOM 1676 C CA . PRO A 1 208 ? 18.351 5.386 -27.833 1.00 98.50 208 PRO A CA 1
ATOM 1677 C C . PRO A 1 208 ? 17.424 5.052 -29.012 1.00 98.50 208 PRO A C 1
ATOM 1679 O O . PRO A 1 208 ? 16.257 4.714 -28.817 1.00 98.50 208 PRO A O 1
ATOM 1682 N N . GLN A 1 209 ? 17.921 5.137 -30.251 1.00 98.50 209 GLN A N 1
ATOM 1683 C CA . GLN A 1 209 ? 17.116 4.909 -31.456 1.00 98.50 209 GLN A CA 1
ATOM 1684 C C . GLN A 1 209 ? 16.729 3.435 -31.609 1.00 98.50 209 GLN A C 1
ATOM 1686 O O . GLN A 1 209 ? 15.619 3.128 -32.041 1.00 98.50 209 GLN A O 1
ATOM 1691 N N . ASN A 1 210 ? 17.618 2.520 -31.227 1.00 98.56 210 ASN A N 1
ATOM 1692 C CA . ASN A 1 210 ? 17.345 1.089 -31.258 1.00 98.56 210 ASN A CA 1
ATOM 1693 C C . ASN A 1 210 ? 16.440 0.660 -30.102 1.00 98.56 210 ASN A C 1
ATOM 1695 O O . ASN A 1 210 ? 15.535 -0.151 -30.304 1.00 98.56 210 ASN A O 1
ATOM 1699 N N . TYR A 1 211 ? 16.617 1.251 -28.919 1.00 98.69 211 TYR A N 1
ATOM 1700 C CA . TYR A 1 211 ? 15.724 1.013 -27.790 1.00 98.69 211 TYR A CA 1
ATOM 1701 C C . TYR A 1 211 ? 14.294 1.471 -28.103 1.00 98.69 211 TYR A C 1
ATOM 1703 O O . TYR A 1 211 ? 13.346 0.743 -27.823 1.00 98.69 211 TYR A O 1
ATOM 1711 N N . ALA A 1 212 ? 14.126 2.601 -28.799 1.00 98.81 212 ALA A N 1
ATOM 1712 C CA . ALA A 1 212 ? 12.821 3.051 -29.285 1.00 98.81 212 ALA A CA 1
ATOM 1713 C C . ALA A 1 212 ? 12.108 1.999 -30.162 1.00 98.81 212 ALA A C 1
ATOM 1715 O O . ALA A 1 212 ? 10.901 1.800 -30.016 1.00 98.81 212 ALA A O 1
ATOM 1716 N N . LEU A 1 213 ? 12.833 1.284 -31.035 1.00 98.62 213 LEU A N 1
ATOM 1717 C CA . LEU A 1 213 ? 12.253 0.211 -31.858 1.00 98.62 213 LEU A CA 1
ATOM 1718 C C . LEU A 1 213 ? 11.744 -0.953 -30.998 1.00 98.62 213 LEU A C 1
ATOM 1720 O O . LEU A 1 213 ? 10.630 -1.441 -31.217 1.00 98.62 213 LEU A O 1
ATOM 1724 N N . ILE A 1 214 ? 12.554 -1.385 -30.025 1.00 98.81 214 ILE A N 1
ATOM 1725 C CA . ILE A 1 214 ? 12.222 -2.473 -29.093 1.00 98.81 214 ILE A CA 1
ATOM 1726 C C . ILE A 1 214 ? 11.009 -2.084 -28.250 1.00 98.81 214 ILE A C 1
ATOM 1728 O O . ILE A 1 214 ? 10.031 -2.830 -28.201 1.00 98.81 214 ILE A O 1
ATOM 1732 N N . LEU A 1 215 ? 11.051 -0.895 -27.645 1.00 98.81 215 LEU A N 1
ATOM 1733 C CA . LEU A 1 215 ? 10.003 -0.383 -26.775 1.00 98.81 215 LEU A CA 1
ATOM 1734 C C . LEU A 1 215 ? 8.667 -0.286 -27.513 1.00 98.81 215 LEU A C 1
ATOM 1736 O O . LEU A 1 215 ? 7.670 -0.816 -27.032 1.00 98.81 215 LEU A O 1
ATOM 1740 N N . LEU A 1 216 ? 8.642 0.312 -28.710 1.00 98.69 216 LEU A N 1
ATOM 1741 C CA . LEU A 1 216 ? 7.415 0.437 -29.500 1.00 98.69 216 LEU A CA 1
ATOM 1742 C C . LEU A 1 216 ? 6.819 -0.930 -29.861 1.00 98.69 216 LEU A C 1
ATOM 1744 O O . LEU A 1 216 ? 5.609 -1.124 -29.739 1.00 98.69 216 LEU A O 1
ATOM 1748 N N . SER A 1 217 ? 7.662 -1.879 -30.277 1.00 98.75 217 SER A N 1
ATOM 1749 C CA . SER A 1 217 ? 7.216 -3.224 -30.661 1.00 98.75 217 SER A CA 1
ATOM 1750 C C . SER A 1 217 ? 6.653 -3.996 -29.463 1.00 98.75 217 SER A C 1
ATOM 1752 O O . SER A 1 217 ? 5.614 -4.646 -29.581 1.00 98.75 217 SER A O 1
ATOM 1754 N N . ALA A 1 218 ? 7.298 -3.891 -28.296 1.00 98.81 218 ALA A N 1
ATOM 1755 C CA . ALA A 1 218 ? 6.834 -4.514 -27.060 1.00 98.81 218 ALA A CA 1
ATOM 1756 C C . ALA A 1 218 ? 5.518 -3.901 -26.565 1.00 98.81 218 ALA A C 1
ATOM 1758 O O . ALA A 1 218 ? 4.572 -4.640 -26.300 1.00 98.81 218 ALA A O 1
ATOM 1759 N N . VAL A 1 219 ? 5.423 -2.568 -26.511 1.00 98.56 219 VAL A N 1
ATOM 1760 C CA . VAL A 1 219 ? 4.204 -1.847 -26.110 1.00 98.56 219 VAL A CA 1
ATOM 1761 C C . VAL A 1 219 ? 3.012 -2.281 -26.957 1.00 98.56 219 VAL A C 1
ATOM 1763 O O . VAL A 1 219 ? 1.970 -2.645 -26.416 1.00 98.56 219 VAL A O 1
ATOM 1766 N N . GLN A 1 220 ? 3.157 -2.276 -28.286 1.00 98.31 220 GLN A N 1
ATOM 1767 C CA . GLN A 1 220 ? 2.065 -2.630 -29.195 1.00 98.31 220 GLN A CA 1
ATOM 1768 C C . GLN A 1 220 ? 1.593 -4.071 -28.987 1.00 98.31 220 GLN A C 1
ATOM 1770 O O . GLN A 1 220 ? 0.389 -4.326 -28.952 1.00 98.31 220 GLN A O 1
ATOM 1775 N N . ALA A 1 221 ? 2.525 -5.011 -28.828 1.00 98.81 221 ALA A N 1
ATOM 1776 C CA . ALA A 1 221 ? 2.198 -6.418 -28.646 1.00 98.81 221 ALA A CA 1
ATOM 1777 C C . ALA A 1 221 ? 1.576 -6.710 -27.269 1.00 98.81 221 ALA A C 1
ATOM 1779 O O . ALA A 1 221 ? 0.619 -7.483 -27.185 1.00 98.81 221 ALA A O 1
ATOM 1780 N N . ILE A 1 222 ? 2.079 -6.079 -26.203 1.00 98.75 222 ILE A N 1
ATOM 1781 C CA . ILE A 1 222 ? 1.543 -6.224 -24.843 1.00 98.75 222 ILE A CA 1
ATOM 1782 C C . ILE A 1 222 ? 0.146 -5.614 -24.762 1.00 98.75 222 ILE A C 1
ATOM 1784 O O . ILE A 1 222 ? -0.771 -6.306 -24.334 1.00 98.75 222 ILE A O 1
ATOM 1788 N N . ALA A 1 223 ? -0.060 -4.390 -25.259 1.00 95.88 223 ALA A N 1
ATOM 1789 C CA . ALA A 1 223 ? -1.367 -3.730 -25.227 1.00 95.88 223 ALA A CA 1
ATOM 1790 C C . ALA A 1 223 ? -2.454 -4.521 -25.980 1.00 95.88 223 ALA A C 1
ATOM 1792 O O . ALA A 1 223 ? -3.619 -4.513 -25.587 1.00 95.88 223 ALA A O 1
ATOM 1793 N N . GLN A 1 224 ? -2.088 -5.238 -27.049 1.00 97.38 224 GLN A N 1
ATOM 1794 C CA . GLN A 1 224 ? -3.004 -6.140 -27.758 1.00 97.38 224 GLN A CA 1
ATOM 1795 C C . GLN A 1 224 ? -3.314 -7.423 -26.972 1.00 97.38 224 GLN A C 1
ATOM 1797 O O . GLN A 1 224 ? -4.411 -7.969 -27.090 1.00 97.38 224 GLN A O 1
ATOM 1802 N N . ALA A 1 225 ? -2.346 -7.941 -26.216 1.00 98.38 225 ALA A N 1
ATOM 1803 C CA . ALA A 1 225 ? -2.470 -9.193 -25.477 1.00 98.38 225 ALA A CA 1
ATOM 1804 C C . ALA A 1 225 ? -3.167 -9.017 -24.117 1.00 98.38 225 ALA A C 1
ATOM 1806 O O . ALA A 1 225 ? -4.044 -9.812 -23.767 1.00 98.38 225 ALA A O 1
ATOM 1807 N N . ASP A 1 226 ? -2.802 -7.970 -23.382 1.00 97.44 226 ASP A N 1
ATOM 1808 C CA . ASP A 1 226 ? -3.370 -7.572 -22.100 1.00 97.44 226 ASP A CA 1
ATOM 1809 C C . ASP A 1 226 ? -3.489 -6.037 -22.017 1.00 97.44 226 ASP A C 1
ATOM 1811 O O . ASP A 1 226 ? -2.561 -5.364 -21.569 1.00 97.44 226 ASP A O 1
ATOM 1815 N N . PRO A 1 227 ? -4.649 -5.468 -22.394 1.00 91.88 227 PRO A N 1
ATOM 1816 C CA . PRO A 1 227 ? -4.886 -4.026 -22.318 1.00 91.88 227 PRO A CA 1
ATOM 1817 C C . PRO A 1 227 ? -4.879 -3.444 -20.895 1.00 91.88 227 PRO A C 1
ATOM 1819 O O . PRO A 1 227 ? -4.973 -2.230 -20.748 1.00 91.88 227 PRO A O 1
ATOM 1822 N N . SER A 1 228 ? -4.868 -4.288 -19.855 1.00 88.06 228 SER A N 1
ATOM 1823 C CA . SER A 1 228 ? -4.849 -3.849 -18.455 1.00 88.06 228 SER A CA 1
ATOM 1824 C C . SER A 1 228 ? -3.447 -3.796 -17.848 1.00 88.06 228 SER A C 1
ATOM 1826 O O . SER A 1 228 ? -3.278 -3.197 -16.786 1.00 88.06 228 SER A O 1
ATOM 1828 N N . ALA A 1 229 ? -2.456 -4.405 -18.506 1.00 93.69 229 ALA A N 1
ATOM 1829 C CA . ALA A 1 229 ? -1.079 -4.410 -18.040 1.00 93.69 229 ALA A CA 1
ATOM 1830 C C . ALA A 1 229 ? -0.375 -3.096 -18.389 1.00 93.69 229 ALA A C 1
ATOM 1832 O O . ALA A 1 229 ? -0.489 -2.596 -19.508 1.00 93.69 229 ALA A O 1
ATOM 1833 N N . GLN A 1 230 ? 0.396 -2.573 -17.439 1.00 97.06 230 GLN A N 1
ATOM 1834 C CA . GLN A 1 230 ? 1.212 -1.383 -17.653 1.00 97.06 230 GLN A CA 1
ATOM 1835 C C . GLN A 1 230 ? 2.521 -1.743 -18.364 1.00 97.06 230 GLN A C 1
ATOM 1837 O O . GLN A 1 230 ? 3.087 -2.815 -18.134 1.00 97.06 230 GLN A O 1
ATOM 1842 N N . VAL A 1 231 ? 3.046 -0.836 -19.181 1.00 98.69 231 VAL A N 1
ATOM 1843 C CA . VAL A 1 231 ? 4.367 -0.967 -19.804 1.00 98.69 231 VAL A CA 1
ATOM 1844 C C . VAL A 1 231 ? 5.274 0.154 -19.321 1.00 98.69 231 VAL A C 1
ATOM 1846 O O . VAL A 1 231 ? 4.976 1.332 -19.505 1.00 98.69 231 VAL A O 1
ATOM 1849 N N . ILE A 1 232 ? 6.393 -0.222 -18.707 1.00 98.69 232 ILE A N 1
ATOM 1850 C CA . ILE A 1 232 ? 7.378 0.679 -18.104 1.00 98.69 232 ILE A CA 1
ATOM 1851 C C . ILE A 1 232 ? 8.678 0.598 -18.910 1.00 98.69 232 ILE A C 1
ATOM 1853 O O . ILE A 1 232 ? 9.033 -0.475 -19.410 1.00 98.69 232 ILE A O 1
ATOM 1857 N N . THR A 1 233 ? 9.394 1.718 -19.052 1.00 98.81 233 THR A N 1
ATOM 1858 C CA . THR A 1 233 ? 10.731 1.716 -19.678 1.00 98.81 233 THR A CA 1
ATOM 1859 C C . THR A 1 233 ? 11.713 0.843 -18.896 1.00 98.81 233 THR A C 1
ATOM 1861 O O . THR A 1 233 ? 11.423 0.394 -17.786 1.00 98.81 233 THR A O 1
ATOM 1864 N N . GLY A 1 234 ? 12.901 0.632 -19.449 1.00 98.00 234 GLY A N 1
ATOM 1865 C CA . GLY A 1 234 ? 13.990 0.012 -18.727 1.00 98.00 234 GLY A CA 1
ATOM 1866 C C . GLY A 1 234 ? 14.442 0.910 -17.582 1.00 98.00 234 GLY A C 1
ATOM 1867 O O . GLY A 1 234 ? 14.234 2.127 -17.592 1.00 98.00 234 GLY A O 1
ATOM 1868 N N . GLY A 1 235 ? 14.958 0.273 -16.533 1.00 97.31 235 GLY A N 1
ATOM 1869 C CA . GLY A 1 235 ? 15.471 0.964 -15.358 1.00 97.31 235 GLY A CA 1
ATOM 1870 C C . GLY A 1 235 ? 16.795 1.633 -15.687 1.00 97.31 235 GLY A C 1
ATOM 1871 O O . GLY A 1 235 ? 17.801 0.945 -15.815 1.00 97.31 235 GLY A O 1
ATOM 1872 N N . LEU A 1 236 ? 16.780 2.955 -15.847 1.00 98.31 236 LEU A N 1
ATOM 1873 C CA . LEU A 1 236 ? 17.946 3.743 -16.255 1.00 98.31 236 LEU A CA 1
ATOM 1874 C C . LEU A 1 236 ? 18.978 3.836 -15.124 1.00 98.31 236 LEU A C 1
ATOM 1876 O O . LEU A 1 236 ? 18.623 4.207 -14.001 1.00 98.31 236 LEU A O 1
ATOM 1880 N N . ALA A 1 237 ? 20.247 3.557 -15.419 1.00 96.06 237 ALA A N 1
ATOM 1881 C CA . ALA A 1 237 ? 21.334 3.500 -14.436 1.00 96.06 237 ALA A CA 1
ATOM 1882 C C . ALA A 1 237 ? 22.456 4.526 -14.659 1.00 96.06 237 ALA A C 1
ATOM 1884 O O . ALA A 1 237 ? 23.355 4.641 -13.817 1.00 96.06 237 ALA A O 1
ATOM 1885 N N . ALA A 1 238 ? 22.438 5.286 -15.758 1.00 95.56 238 ALA A N 1
ATOM 1886 C CA . ALA A 1 238 ? 23.396 6.367 -15.951 1.00 95.56 238 ALA A CA 1
ATOM 1887 C C . ALA A 1 238 ? 23.167 7.519 -14.948 1.00 95.56 238 ALA A C 1
ATOM 1889 O O . ALA A 1 238 ? 22.216 7.558 -14.164 1.00 95.56 238 ALA A O 1
ATOM 1890 N N . ALA A 1 239 ? 24.078 8.496 -14.944 1.00 95.25 239 ALA A N 1
ATOM 1891 C CA . ALA A 1 239 ? 23.877 9.712 -14.160 1.00 95.25 239 ALA A CA 1
ATOM 1892 C C . ALA A 1 239 ? 22.611 10.454 -14.630 1.00 95.25 239 ALA A C 1
ATOM 1894 O O . ALA A 1 239 ? 22.326 10.488 -15.825 1.00 95.25 239 ALA A O 1
ATOM 1895 N N . THR A 1 240 ? 21.909 11.125 -13.710 1.00 95.94 240 THR A N 1
ATOM 1896 C CA . THR A 1 240 ? 20.598 11.763 -13.946 1.00 95.94 240 THR A CA 1
ATOM 1897 C C . THR A 1 240 ? 20.494 12.527 -15.269 1.00 95.94 240 THR A C 1
ATOM 1899 O O . THR A 1 240 ? 19.547 12.316 -16.021 1.00 95.94 240 THR A O 1
ATOM 1902 N N . ASP A 1 241 ? 21.457 13.399 -15.580 1.00 96.75 241 ASP A N 1
ATOM 1903 C CA . ASP A 1 241 ? 21.404 14.212 -16.803 1.00 96.75 241 ASP A CA 1
ATOM 1904 C C . ASP A 1 241 ? 21.635 13.379 -18.077 1.00 96.75 241 ASP A C 1
ATOM 1906 O O . ASP A 1 241 ? 21.027 13.659 -19.110 1.00 96.75 241 ASP A O 1
ATOM 1910 N N . ALA A 1 242 ? 22.445 12.319 -17.998 1.00 97.69 242 ALA A N 1
ATOM 1911 C CA . ALA A 1 242 ? 22.671 11.392 -19.102 1.00 97.69 242 ALA A CA 1
ATOM 1912 C C . ALA A 1 242 ? 21.442 10.507 -19.359 1.00 97.69 242 ALA A C 1
ATOM 1914 O O . ALA A 1 242 ? 21.030 10.381 -20.508 1.00 97.69 242 ALA A O 1
ATOM 1915 N N . SER A 1 243 ? 20.802 9.969 -18.314 1.00 98.12 243 SER A N 1
ATOM 1916 C CA . SER A 1 243 ? 19.557 9.196 -18.450 1.00 98.12 243 SER A CA 1
ATOM 1917 C C . SER A 1 243 ? 18.404 10.052 -18.991 1.00 98.12 243 SER A C 1
ATOM 1919 O O . SER A 1 243 ? 17.622 9.600 -19.828 1.00 98.12 243 SER A O 1
ATOM 1921 N N . ILE A 1 244 ? 18.317 11.323 -18.579 1.00 98.31 244 ILE A N 1
ATOM 1922 C CA . ILE A 1 244 ? 17.354 12.277 -19.146 1.00 98.31 244 ILE A CA 1
ATOM 1923 C C . ILE A 1 244 ? 17.621 12.505 -20.637 1.00 98.31 244 ILE A C 1
ATOM 1925 O O . ILE A 1 244 ? 16.683 12.493 -21.436 1.00 98.31 244 ILE A O 1
ATOM 1929 N N . GLU A 1 245 ? 18.876 12.724 -21.024 1.00 98.50 245 GLU A N 1
ATOM 1930 C CA . GLU A 1 245 ? 19.237 12.935 -22.426 1.00 98.50 245 GLU A CA 1
ATOM 1931 C C . GLU A 1 245 ? 18.984 11.683 -23.276 1.00 98.50 245 GLU A C 1
ATOM 1933 O O . GLU A 1 245 ? 18.392 11.776 -24.353 1.00 98.50 245 GLU A O 1
ATOM 1938 N N . TYR A 1 246 ? 19.308 10.503 -22.745 1.00 98.69 246 TYR A N 1
ATOM 1939 C CA . TYR A 1 246 ? 18.974 9.214 -23.342 1.00 98.69 246 TYR A CA 1
ATOM 1940 C C . TYR A 1 246 ? 17.469 9.126 -23.645 1.00 98.69 246 TYR A C 1
ATOM 1942 O O . TYR A 1 246 ? 17.069 8.952 -24.799 1.00 98.69 246 TYR A O 1
ATOM 1950 N N . MET A 1 247 ? 16.610 9.367 -22.650 1.00 98.56 247 MET A N 1
ATOM 1951 C CA . MET A 1 247 ? 15.156 9.294 -22.827 1.00 98.56 247 MET A CA 1
ATOM 1952 C C . MET A 1 247 ? 14.574 10.402 -23.712 1.00 98.56 247 MET A C 1
ATOM 1954 O O . MET A 1 247 ? 13.564 10.183 -24.386 1.00 98.56 247 MET A O 1
ATOM 1958 N N . LYS A 1 248 ? 15.200 11.584 -23.788 1.00 98.25 248 LYS A N 1
ATOM 1959 C CA . LYS A 1 248 ? 14.829 12.610 -24.779 1.00 98.25 248 LYS A CA 1
ATOM 1960 C C . LYS A 1 248 ? 15.070 12.119 -26.204 1.00 98.25 248 LYS A C 1
ATOM 1962 O O . LYS A 1 248 ? 14.230 12.368 -27.075 1.00 98.25 248 LYS A O 1
ATOM 1967 N N . GLN A 1 249 ? 16.172 11.413 -26.444 1.00 98.69 249 GLN A N 1
ATOM 1968 C CA . GLN A 1 249 ? 16.473 10.833 -27.752 1.00 98.69 249 GLN A CA 1
ATOM 1969 C C . GLN A 1 249 ? 15.519 9.684 -28.092 1.00 98.69 249 GLN A C 1
ATOM 1971 O O . GLN A 1 249 ? 15.010 9.654 -29.213 1.00 98.69 249 GLN A O 1
ATOM 1976 N N . VAL A 1 250 ? 15.176 8.824 -27.124 1.00 98.69 250 VAL A N 1
ATOM 1977 C CA . VAL A 1 250 ? 14.127 7.794 -27.281 1.00 98.69 250 VAL A CA 1
ATOM 1978 C C . VAL A 1 250 ? 12.793 8.443 -27.660 1.00 98.69 250 VAL A C 1
ATOM 1980 O O . VAL A 1 250 ? 12.192 8.092 -28.674 1.00 98.69 250 VAL A O 1
ATOM 1983 N N . ARG A 1 251 ? 12.353 9.460 -26.906 1.00 97.50 251 ARG A N 1
ATOM 1984 C CA . ARG A 1 251 ? 11.119 10.213 -27.190 1.00 97.50 251 ARG A CA 1
ATOM 1985 C C . ARG A 1 251 ? 11.137 10.835 -28.585 1.00 97.50 251 ARG A C 1
ATOM 1987 O O . ARG A 1 251 ? 10.123 10.818 -29.275 1.00 97.50 251 ARG A O 1
ATOM 1994 N N . THR A 1 252 ? 12.276 11.379 -29.006 1.00 97.69 252 THR A N 1
ATOM 1995 C CA . THR A 1 252 ? 12.440 11.974 -30.341 1.00 97.69 252 THR A CA 1
ATOM 1996 C C . THR A 1 252 ? 12.319 10.916 -31.437 1.00 97.69 252 THR A C 1
ATOM 1998 O O . THR A 1 252 ? 11.591 11.127 -32.405 1.00 97.69 252 THR A O 1
ATOM 2001 N N . ALA A 1 253 ? 12.952 9.753 -31.260 1.00 98.00 253 ALA A N 1
ATOM 2002 C CA . ALA A 1 253 ? 12.853 8.629 -32.192 1.00 98.00 253 ALA A CA 1
ATOM 2003 C C . ALA A 1 253 ? 11.419 8.073 -32.315 1.00 98.00 253 ALA A C 1
ATOM 2005 O O . ALA A 1 253 ? 11.060 7.542 -33.363 1.00 98.00 253 ALA A O 1
ATOM 2006 N N . LEU A 1 254 ? 10.587 8.248 -31.282 1.00 96.94 254 LEU A N 1
ATOM 2007 C CA . LEU A 1 254 ? 9.172 7.854 -31.249 1.00 96.94 254 LEU A CA 1
ATOM 2008 C C . LEU A 1 254 ? 8.198 8.960 -31.695 1.00 96.94 254 LEU A C 1
ATOM 2010 O O . LEU A 1 254 ? 6.988 8.827 -31.530 1.00 96.94 254 LEU A O 1
ATOM 2014 N N . GLY A 1 255 ? 8.695 10.059 -32.270 1.00 92.75 255 GLY A N 1
ATOM 2015 C CA . GLY A 1 255 ? 7.841 11.134 -32.786 1.00 92.75 255 GLY A CA 1
ATOM 2016 C C . GLY A 1 255 ? 7.333 12.108 -31.717 1.00 92.75 255 GLY A C 1
ATOM 2017 O O . GLY A 1 255 ? 6.335 12.794 -31.929 1.00 92.75 255 GLY A O 1
ATOM 2018 N N . GLY A 1 256 ? 8.018 12.199 -30.574 1.00 88.06 256 GLY A N 1
ATOM 2019 C CA . GLY A 1 256 ? 7.782 13.211 -29.540 1.00 88.06 256 GLY A CA 1
ATOM 2020 C C . GLY A 1 256 ? 6.927 12.755 -28.355 1.00 88.06 256 GLY A C 1
ATOM 2021 O O . GLY A 1 256 ? 6.763 13.527 -27.412 1.00 88.06 256 GLY A O 1
ATOM 2022 N N . VAL A 1 257 ? 6.425 11.517 -28.360 1.00 87.31 257 VAL A N 1
ATOM 2023 C CA . VAL A 1 257 ? 5.614 10.929 -27.279 1.00 87.31 257 VAL A CA 1
ATOM 2024 C C . VAL A 1 257 ? 6.204 9.577 -26.881 1.00 87.31 257 VAL A C 1
ATOM 2026 O O . VAL A 1 257 ? 6.674 8.835 -27.738 1.00 87.31 257 VAL A O 1
ATOM 2029 N N . LEU A 1 258 ? 6.194 9.259 -25.585 1.00 93.75 258 LEU A N 1
ATOM 2030 C CA . LEU A 1 258 ? 6.581 7.941 -25.087 1.00 93.75 258 LEU A CA 1
ATOM 2031 C C . LEU A 1 258 ? 5.302 7.106 -24.894 1.00 93.75 258 LEU A C 1
ATOM 2033 O O . LEU A 1 258 ? 4.448 7.501 -24.106 1.00 93.75 258 LEU A O 1
ATOM 2037 N N . PRO A 1 259 ? 5.122 5.978 -25.598 1.00 94.25 259 PRO A N 1
ATOM 2038 C CA . PRO A 1 259 ? 3.916 5.163 -25.497 1.00 94.25 259 PRO A CA 1
ATOM 2039 C C . PRO A 1 259 ? 4.014 4.198 -24.301 1.00 94.25 259 PRO A C 1
ATOM 2041 O O . PRO A 1 259 ? 3.951 2.989 -24.472 1.00 94.25 259 PRO A O 1
ATOM 2044 N N . VAL A 1 260 ? 4.252 4.723 -23.100 1.00 96.38 260 VAL A N 1
ATOM 2045 C CA . VAL A 1 260 ? 4.491 3.949 -21.867 1.00 96.38 260 VAL A CA 1
ATOM 2046 C C . VAL A 1 260 ? 3.739 4.560 -20.691 1.00 96.38 260 VAL A C 1
ATOM 2048 O O . VAL A 1 260 ? 3.437 5.753 -20.694 1.00 96.38 260 VAL A O 1
ATOM 2051 N N . ASP A 1 261 ? 3.500 3.754 -19.662 1.00 94.12 261 ASP A N 1
ATOM 2052 C CA . ASP A 1 261 ? 2.796 4.153 -18.439 1.00 94.12 261 ASP A CA 1
ATOM 2053 C C . ASP A 1 261 ? 3.728 4.733 -17.366 1.00 94.12 261 ASP A C 1
ATOM 2055 O O . ASP A 1 261 ? 3.269 5.262 -16.353 1.00 94.12 261 ASP A O 1
ATOM 2059 N N . GLY A 1 262 ? 5.045 4.638 -17.558 1.00 95.69 262 GLY A N 1
ATOM 2060 C CA . GLY A 1 262 ? 6.024 5.197 -16.634 1.00 95.69 262 GLY A CA 1
ATOM 2061 C C . GLY A 1 262 ? 7.464 5.050 -17.107 1.00 95.69 262 GLY A C 1
ATOM 2062 O O . GLY A 1 262 ? 7.770 4.255 -17.998 1.00 95.69 262 GLY A O 1
ATOM 2063 N N . ILE A 1 263 ? 8.346 5.832 -16.486 1.00 98.38 263 ILE A N 1
ATOM 2064 C CA . ILE A 1 263 ? 9.790 5.828 -16.742 1.00 98.38 263 ILE A CA 1
ATOM 2065 C C . ILE A 1 263 ? 10.494 5.236 -15.524 1.00 98.38 263 ILE A C 1
ATOM 2067 O O . ILE A 1 263 ? 10.316 5.743 -14.416 1.00 98.38 263 ILE A O 1
ATOM 2071 N N . ALA A 1 264 ? 11.283 4.183 -15.721 1.00 98.62 264 ALA A N 1
ATOM 2072 C CA . ALA A 1 264 ? 12.024 3.529 -14.650 1.00 98.62 264 ALA A CA 1
ATOM 2073 C C . ALA A 1 264 ? 13.447 4.087 -14.475 1.00 98.62 264 ALA A C 1
ATOM 2075 O O . ALA A 1 264 ? 14.124 4.425 -15.443 1.00 98.62 264 ALA A O 1
ATOM 2076 N N . ILE A 1 265 ? 13.912 4.170 -13.225 1.00 98.56 265 ILE A N 1
ATOM 2077 C CA . ILE A 1 265 ? 15.257 4.636 -12.853 1.00 98.56 265 ILE A CA 1
ATOM 2078 C C . ILE A 1 265 ? 15.850 3.802 -11.708 1.00 98.56 265 ILE A C 1
ATOM 2080 O O . ILE A 1 265 ? 15.120 3.325 -10.835 1.00 98.56 265 ILE A O 1
ATOM 2084 N N . HIS A 1 266 ? 17.182 3.702 -11.670 1.00 97.81 266 HIS A N 1
ATOM 2085 C CA . HIS A 1 266 ? 17.990 3.058 -10.626 1.00 97.81 266 HIS A CA 1
ATOM 2086 C C . HIS A 1 266 ? 18.913 4.090 -9.940 1.00 97.81 266 HIS A C 1
ATOM 2088 O O . HIS A 1 266 ? 20.112 4.155 -10.227 1.00 97.81 266 HIS A O 1
ATOM 2094 N N . PRO A 1 267 ? 18.401 4.948 -9.034 1.00 97.06 267 PRO A N 1
ATOM 2095 C CA . PRO A 1 267 ? 19.157 6.066 -8.470 1.00 97.06 267 PRO A CA 1
ATOM 2096 C C . PRO A 1 267 ? 20.099 5.630 -7.329 1.00 97.06 267 PRO A C 1
ATOM 2098 O O . PRO A 1 267 ? 20.084 6.203 -6.236 1.00 97.06 267 PRO A O 1
ATOM 2101 N N . TYR A 1 268 ? 20.935 4.617 -7.568 1.00 95.75 268 TYR A N 1
ATOM 2102 C CA . TYR A 1 268 ? 21.907 4.113 -6.597 1.00 95.75 268 TYR A CA 1
ATOM 2103 C C . TYR A 1 268 ? 22.871 5.207 -6.120 1.00 95.75 268 TYR A C 1
ATOM 2105 O O . TYR A 1 268 ? 23.395 6.006 -6.900 1.00 95.75 268 TYR A O 1
ATOM 2113 N N . GLY A 1 269 ? 23.126 5.223 -4.810 1.00 93.94 269 GLY A N 1
ATOM 2114 C CA . GLY A 1 269 ? 23.970 6.226 -4.163 1.00 93.94 269 GLY A CA 1
ATOM 2115 C C . GLY A 1 269 ? 23.271 7.564 -3.916 1.00 93.94 269 GLY A C 1
ATOM 2116 O O . GLY A 1 269 ? 23.885 8.458 -3.349 1.00 93.94 269 GLY A O 1
ATOM 2117 N N . GLN A 1 270 ? 22.008 7.755 -4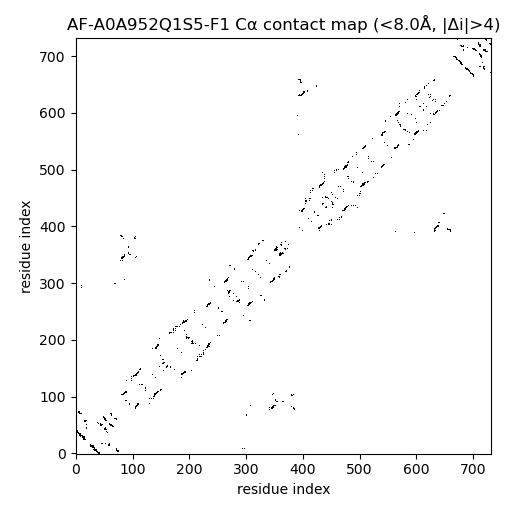.311 1.00 95.94 270 GLN A N 1
ATOM 2118 C CA . GLN A 1 270 ? 21.291 9.000 -4.016 1.00 95.94 270 GLN A CA 1
ATOM 2119 C C . GLN A 1 270 ? 20.605 8.948 -2.649 1.00 95.94 270 GLN A C 1
ATOM 2121 O O . GLN A 1 270 ? 20.127 7.898 -2.217 1.00 95.94 270 GLN A O 1
ATOM 2126 N N . THR A 1 271 ? 20.529 10.091 -1.968 1.00 95.19 271 THR A N 1
ATOM 2127 C CA . THR A 1 271 ? 19.967 10.198 -0.611 1.00 95.19 271 THR A CA 1
ATOM 2128 C C . THR A 1 271 ? 18.734 11.097 -0.558 1.00 95.19 271 THR A C 1
ATOM 2130 O O . THR A 1 271 ? 18.554 12.013 -1.369 1.00 95.19 271 THR A O 1
ATOM 2133 N N . ALA A 1 272 ? 17.847 10.827 0.402 1.00 89.12 272 ALA A N 1
ATOM 2134 C CA . ALA A 1 272 ? 16.739 11.718 0.719 1.00 89.12 272 ALA A CA 1
ATOM 2135 C C . ALA A 1 272 ? 17.249 13.076 1.223 1.00 89.12 272 ALA A C 1
ATOM 2137 O O . ALA A 1 272 ? 18.296 13.172 1.859 1.00 89.12 272 ALA A O 1
ATOM 2138 N N . SER A 1 273 ? 16.479 14.139 0.977 1.00 85.50 273 SER A N 1
ATOM 2139 C CA . SER A 1 273 ? 16.826 15.501 1.405 1.00 85.50 273 SER A CA 1
ATOM 2140 C C . SER A 1 273 ? 16.475 15.744 2.882 1.00 85.50 273 SER A C 1
ATOM 2142 O O . SER A 1 273 ? 15.767 16.701 3.199 1.00 85.50 273 SER A O 1
ATOM 2144 N N . VAL A 1 274 ? 16.944 14.869 3.774 1.00 78.06 274 VAL A N 1
ATOM 2145 C CA . VAL A 1 274 ? 16.710 14.902 5.227 1.00 78.06 274 VAL A CA 1
ATOM 2146 C C . VAL A 1 274 ? 18.026 14.668 5.991 1.00 78.06 274 VAL A C 1
ATOM 2148 O O . VAL A 1 274 ? 18.935 14.045 5.437 1.00 78.06 274 VAL A O 1
ATOM 2151 N N . PRO A 1 275 ? 18.165 15.145 7.244 1.00 77.25 275 PRO A N 1
ATOM 2152 C CA . PRO A 1 275 ? 19.369 14.914 8.049 1.00 77.25 275 PRO A CA 1
ATOM 2153 C C . PRO A 1 275 ? 19.691 13.424 8.214 1.00 77.25 275 PRO A C 1
ATOM 2155 O O . PRO A 1 275 ? 18.779 12.600 8.277 1.00 77.25 275 PRO A O 1
ATOM 2158 N N . ASP A 1 276 ? 20.979 13.079 8.293 1.00 79.88 276 ASP A N 1
ATOM 2159 C CA . ASP A 1 276 ? 21.535 11.725 8.485 1.00 79.88 276 ASP A CA 1
ATOM 2160 C C . ASP A 1 276 ? 20.902 10.636 7.595 1.00 79.88 276 ASP A C 1
ATOM 2162 O O . ASP A 1 276 ? 20.639 9.516 8.055 1.00 79.88 276 ASP A O 1
ATOM 2166 N N . ALA A 1 277 ? 20.569 10.989 6.349 1.00 80.88 277 ALA A N 1
ATOM 2167 C CA . ALA A 1 277 ? 20.060 10.058 5.341 1.00 80.88 277 ALA A CA 1
ATOM 2168 C C . ALA A 1 277 ? 21.161 9.165 4.761 1.00 80.88 277 ALA A C 1
ATOM 2170 O O . ALA A 1 277 ? 20.877 8.090 4.250 1.00 80.88 277 ALA A O 1
ATOM 2171 N N . GLU A 1 278 ? 22.412 9.607 4.822 1.00 89.12 278 GLU A N 1
ATOM 2172 C CA . GLU A 1 278 ? 23.534 8.874 4.259 1.00 89.12 278 GLU A CA 1
ATOM 2173 C C . GLU A 1 278 ? 23.910 7.668 5.147 1.00 89.12 278 GLU A C 1
ATOM 2175 O O . GLU A 1 278 ? 24.032 7.820 6.370 1.00 89.12 278 GLU A O 1
ATOM 2180 N N . PRO A 1 279 ? 24.063 6.456 4.575 1.00 89.38 279 PRO A N 1
ATOM 2181 C CA . PRO A 1 279 ? 24.417 5.274 5.352 1.00 89.38 279 PRO A CA 1
ATOM 2182 C C . PRO A 1 279 ? 25.892 5.286 5.783 1.00 89.38 279 PRO A C 1
ATOM 2184 O O . PRO A 1 279 ? 26.189 4.935 6.923 1.00 89.38 279 PRO A O 1
ATOM 2187 N N . PHE A 1 280 ? 26.814 5.721 4.918 1.00 89.00 280 PHE A N 1
ATOM 2188 C CA . PHE A 1 280 ? 28.260 5.737 5.183 1.00 89.00 280 PHE A CA 1
ATOM 2189 C C . PHE A 1 280 ? 28.911 6.987 4.584 1.00 89.00 280 PHE A C 1
ATOM 2191 O O . PHE A 1 280 ? 28.359 7.522 3.627 1.00 89.00 280 PHE A O 1
ATOM 2198 N N . PRO A 1 281 ? 30.080 7.428 5.083 1.00 87.38 281 PRO A N 1
ATOM 2199 C CA . PRO A 1 281 ? 30.840 8.497 4.442 1.00 87.38 281 PRO A CA 1
ATOM 2200 C C . PRO A 1 281 ? 31.075 8.219 2.951 1.00 87.38 281 PRO A C 1
ATOM 2202 O O . PRO A 1 281 ? 31.344 7.079 2.571 1.00 87.38 281 PRO A O 1
ATOM 2205 N N . ASP A 1 282 ? 30.974 9.265 2.130 1.00 86.12 282 ASP A N 1
ATOM 2206 C CA . ASP A 1 282 ? 31.217 9.245 0.680 1.00 86.12 282 ASP A CA 1
ATOM 2207 C C . ASP A 1 282 ? 30.281 8.325 -0.134 1.00 86.12 282 ASP A C 1
ATOM 2209 O O . ASP A 1 282 ? 30.551 8.010 -1.296 1.00 86.12 282 ASP A O 1
ATOM 2213 N N . PHE A 1 283 ? 29.151 7.904 0.442 1.00 88.69 283 PHE A N 1
ATOM 2214 C CA . PHE A 1 283 ? 28.136 7.123 -0.267 1.00 88.69 283 PHE A CA 1
ATOM 2215 C C . PHE A 1 283 ? 27.333 7.990 -1.247 1.00 88.69 283 PHE A C 1
ATOM 2217 O O . PHE A 1 283 ? 26.962 7.536 -2.334 1.00 88.69 283 PHE A O 1
ATOM 2224 N N . SER A 1 284 ? 27.036 9.231 -0.856 1.00 88.19 284 SER A N 1
ATOM 2225 C CA . SER A 1 284 ? 26.105 10.110 -1.556 1.00 88.19 284 SER A CA 1
ATOM 2226 C C . SER A 1 284 ? 26.638 10.574 -2.916 1.00 88.19 284 SER A C 1
ATOM 2228 O O . SER A 1 284 ? 27.617 11.309 -3.020 1.00 88.19 284 SER A O 1
ATOM 2230 N N . ARG A 1 285 ? 25.919 10.220 -3.984 1.00 89.88 285 ARG A N 1
ATOM 2231 C CA . ARG A 1 285 ? 26.122 10.686 -5.369 1.00 89.88 285 ARG A CA 1
ATOM 2232 C C . ARG A 1 285 ? 25.180 11.828 -5.758 1.00 89.88 285 ARG A C 1
ATOM 2234 O O . ARG A 1 285 ? 25.111 12.213 -6.923 1.00 89.88 285 ARG A O 1
ATOM 2241 N N . GLY A 1 286 ? 24.436 12.366 -4.793 1.00 91.88 286 GLY A N 1
ATOM 2242 C CA . GLY A 1 286 ? 23.483 13.453 -4.992 1.00 91.88 286 GLY A CA 1
ATOM 2243 C C . GLY A 1 286 ? 22.153 13.229 -4.278 1.00 91.88 286 GLY A C 1
ATOM 2244 O O . GLY A 1 286 ? 21.897 12.188 -3.678 1.00 91.88 286 GLY A O 1
ATOM 2245 N N . LEU A 1 287 ? 21.285 14.239 -4.349 1.00 94.25 287 LEU A N 1
ATOM 2246 C CA . LEU A 1 287 ? 19.965 14.197 -3.723 1.00 94.25 287 LEU A CA 1
ATOM 2247 C C . LEU A 1 287 ? 18.939 13.553 -4.654 1.00 94.25 287 LEU A C 1
ATOM 2249 O O . LEU A 1 287 ? 18.719 14.051 -5.762 1.00 94.25 287 LEU A O 1
ATOM 2253 N N . LEU A 1 288 ? 18.210 12.563 -4.141 1.00 95.50 288 LEU A N 1
ATOM 2254 C CA . LEU A 1 288 ? 17.097 11.911 -4.836 1.00 95.50 288 LEU A CA 1
ATOM 2255 C C . LEU A 1 288 ? 16.042 12.927 -5.294 1.00 95.50 288 LEU A C 1
ATOM 2257 O O . LEU A 1 288 ? 15.537 12.847 -6.412 1.00 95.50 288 LEU A O 1
ATOM 2261 N N . LYS A 1 289 ? 15.795 13.960 -4.474 1.00 92.50 289 LYS A N 1
ATOM 2262 C CA . LYS A 1 289 ? 14.916 15.095 -4.800 1.00 92.50 289 LYS A CA 1
ATOM 2263 C C . LYS A 1 289 ? 15.234 15.712 -6.164 1.00 92.50 289 LYS A C 1
ATOM 2265 O O . LYS A 1 289 ? 14.326 15.983 -6.941 1.00 92.50 289 LYS A O 1
ATOM 2270 N N . ARG A 1 290 ? 16.521 15.959 -6.441 1.00 92.12 290 ARG A N 1
ATOM 2271 C CA . ARG A 1 290 ? 16.957 16.634 -7.674 1.00 92.12 290 ARG A CA 1
ATOM 2272 C C . ARG A 1 290 ? 16.677 15.767 -8.892 1.00 92.12 290 ARG A C 1
ATOM 2274 O O . ARG A 1 290 ? 16.224 16.286 -9.902 1.00 92.12 290 ARG A O 1
ATOM 2281 N N . THR A 1 291 ? 16.918 14.464 -8.782 1.00 95.25 291 THR A N 1
ATOM 2282 C CA . THR A 1 291 ? 16.617 13.506 -9.848 1.00 95.25 291 THR A CA 1
ATOM 2283 C C . THR A 1 291 ? 15.125 13.449 -10.125 1.00 95.25 291 THR A C 1
ATOM 2285 O O . THR A 1 291 ? 14.721 13.662 -11.263 1.00 95.25 291 THR A O 1
ATOM 2288 N N . LEU A 1 292 ? 14.298 13.259 -9.094 1.00 93.31 292 LEU A N 1
ATOM 2289 C CA . LEU A 1 292 ? 12.849 13.150 -9.271 1.00 93.31 292 LEU A CA 1
ATOM 2290 C C . LEU A 1 292 ? 12.226 14.425 -9.851 1.00 93.31 292 LEU A C 1
ATOM 2292 O O . LEU A 1 292 ? 11.418 14.325 -10.766 1.00 93.31 292 LEU A O 1
ATOM 2296 N N . ILE A 1 293 ? 12.640 15.610 -9.389 1.00 90.50 293 ILE A N 1
ATOM 2297 C CA . ILE A 1 293 ? 12.159 16.886 -9.947 1.00 90.50 293 ILE A CA 1
ATOM 2298 C C . ILE A 1 293 ? 12.609 17.049 -11.402 1.00 90.50 293 ILE A C 1
ATOM 2300 O O . ILE A 1 293 ? 11.777 17.322 -12.258 1.00 90.50 293 ILE A O 1
ATOM 2304 N N . LYS A 1 294 ? 13.889 16.806 -11.724 1.00 92.81 294 LYS A N 1
ATOM 2305 C CA . LYS A 1 294 ? 14.384 16.923 -13.108 1.00 92.81 294 LYS A CA 1
ATOM 2306 C C . LYS A 1 294 ? 13.655 15.985 -14.073 1.00 92.81 294 LYS A C 1
ATOM 2308 O O . LYS A 1 294 ? 13.343 16.388 -15.196 1.00 92.81 294 LYS A O 1
ATOM 2313 N N . PHE A 1 295 ? 13.393 14.745 -13.656 1.00 93.06 295 PHE A N 1
ATOM 2314 C CA . PHE A 1 295 ? 12.610 13.800 -14.449 1.00 93.06 295 PHE A CA 1
ATOM 2315 C C . PHE A 1 295 ? 11.161 14.267 -14.596 1.00 93.06 295 PHE A C 1
ATOM 2317 O O . PHE A 1 295 ? 10.672 14.308 -15.723 1.00 93.06 295 PHE A O 1
ATOM 2324 N N . ALA A 1 296 ? 10.508 14.678 -13.505 1.00 86.69 296 ALA A N 1
ATOM 2325 C CA . ALA A 1 296 ? 9.131 15.165 -13.534 1.00 86.69 296 ALA A CA 1
ATOM 2326 C C . ALA A 1 296 ? 8.980 16.390 -14.451 1.00 86.69 296 ALA A C 1
ATOM 2328 O O . ALA A 1 296 ? 8.108 16.391 -15.314 1.00 86.69 296 ALA A O 1
ATOM 2329 N N . ASP A 1 297 ? 9.875 17.375 -14.351 1.00 84.19 297 ASP A N 1
ATOM 2330 C CA . ASP A 1 297 ? 9.858 18.579 -15.190 1.00 84.19 297 ASP A CA 1
ATOM 2331 C C . ASP A 1 297 ? 10.148 18.275 -16.671 1.00 84.19 297 ASP A C 1
ATOM 2333 O O . ASP A 1 297 ? 9.620 18.935 -17.569 1.00 84.19 297 ASP A O 1
ATOM 2337 N N . THR A 1 298 ? 10.982 17.269 -16.961 1.00 89.50 298 THR A N 1
ATOM 2338 C CA . THR A 1 298 ? 11.346 16.914 -18.345 1.00 89.50 298 THR A CA 1
ATOM 2339 C C . THR A 1 298 ? 10.303 16.022 -19.028 1.00 89.50 298 THR A C 1
ATOM 2341 O O . THR A 1 298 ? 10.075 16.126 -20.244 1.00 89.50 298 THR A O 1
ATOM 2344 N N . PHE A 1 299 ? 9.688 15.132 -18.254 1.00 87.94 299 PHE A N 1
ATOM 2345 C CA 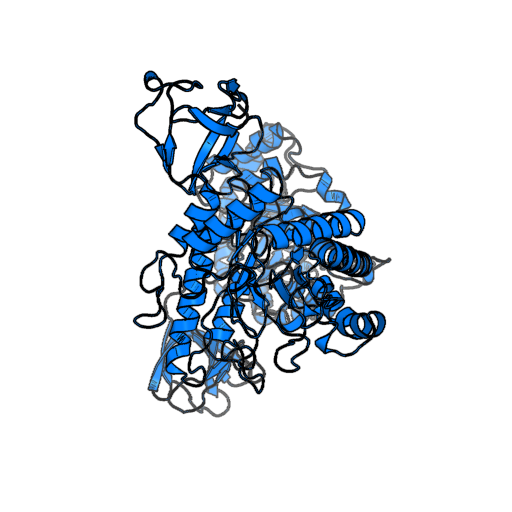. PHE A 1 299 ? 8.726 14.125 -18.688 1.00 87.94 299 PHE A CA 1
ATOM 2346 C C . PHE A 1 299 ? 7.409 14.307 -17.923 1.00 87.94 299 PHE A C 1
ATOM 2348 O O . PHE A 1 299 ? 6.913 13.390 -17.271 1.00 87.94 299 PHE A O 1
ATOM 2355 N N . LEU A 1 300 ? 6.845 15.515 -18.012 1.00 78.00 300 LEU A N 1
ATOM 2356 C CA . LEU A 1 300 ? 5.594 15.876 -17.343 1.00 78.00 300 LEU A CA 1
ATOM 2357 C C . LEU A 1 300 ? 4.485 14.867 -17.664 1.00 78.00 300 LEU A C 1
ATOM 2359 O O . LEU A 1 300 ? 4.264 14.513 -18.821 1.00 78.00 300 LEU A O 1
ATOM 2363 N N . GLY A 1 301 ? 3.779 14.425 -16.624 1.00 74.69 301 GLY A N 1
ATOM 2364 C CA . GLY A 1 301 ? 2.686 13.458 -16.734 1.00 74.69 301 GLY A CA 1
ATOM 2365 C C . GLY A 1 301 ? 3.112 11.987 -16.734 1.00 74.69 301 GLY A C 1
ATOM 2366 O O . GLY A 1 301 ? 2.236 11.137 -16.608 1.00 74.69 301 GLY A O 1
ATOM 2367 N N . TYR A 1 302 ? 4.411 11.673 -16.805 1.00 85.00 302 TYR A N 1
ATOM 2368 C CA . TYR A 1 302 ? 4.901 10.301 -16.660 1.00 85.00 302 TYR A CA 1
ATOM 2369 C C . TYR A 1 302 ? 5.287 10.018 -15.199 1.00 85.00 302 TYR A C 1
ATOM 2371 O O . TYR A 1 302 ? 6.153 10.706 -14.652 1.00 85.00 302 TYR A O 1
ATOM 2379 N N . PRO A 1 303 ? 4.686 9.003 -14.554 1.00 90.62 303 PRO A N 1
ATOM 2380 C CA . PRO A 1 303 ? 5.157 8.504 -13.270 1.00 90.62 303 PRO A CA 1
ATOM 2381 C C . PRO A 1 303 ? 6.601 7.995 -13.355 1.00 90.62 303 PRO A C 1
ATOM 2383 O O . PRO A 1 303 ? 7.015 7.406 -14.358 1.00 90.62 303 PRO A O 1
ATOM 2386 N N . ILE A 1 304 ? 7.352 8.176 -12.272 1.00 95.88 304 ILE A N 1
ATOM 2387 C CA . ILE A 1 304 ? 8.744 7.749 -12.138 1.00 95.88 304 ILE A CA 1
ATOM 2388 C C . ILE A 1 304 ? 8.783 6.483 -11.285 1.00 95.88 304 ILE A C 1
ATOM 2390 O O . ILE A 1 304 ? 8.468 6.510 -10.098 1.00 95.88 304 ILE A O 1
ATOM 2394 N N . TRP A 1 305 ? 9.183 5.369 -11.879 1.00 98.12 305 TRP A N 1
ATOM 2395 C CA . TRP A 1 305 ? 9.291 4.080 -11.207 1.00 98.12 305 TRP A CA 1
ATOM 2396 C C . TRP A 1 305 ? 10.718 3.896 -10.704 1.00 98.12 305 TRP A C 1
ATOM 2398 O O . TRP A 1 305 ? 11.663 3.842 -11.483 1.00 98.12 305 TRP A O 1
ATOM 2408 N N . ILE A 1 306 ? 10.902 3.785 -9.394 1.00 98.50 306 ILE A N 1
ATOM 2409 C CA . ILE A 1 306 ? 12.206 3.439 -8.832 1.00 98.50 306 ILE A CA 1
ATOM 2410 C C . ILE A 1 306 ? 12.243 1.918 -8.707 1.00 98.50 306 ILE A C 1
ATOM 2412 O O . ILE A 1 306 ? 11.740 1.343 -7.741 1.00 98.50 306 ILE A O 1
ATOM 2416 N N . THR A 1 307 ? 12.776 1.266 -9.735 1.00 98.50 307 THR A N 1
ATOM 2417 C CA . THR A 1 307 ? 12.720 -0.194 -9.897 1.00 98.50 307 THR A CA 1
ATOM 2418 C C . THR A 1 307 ? 13.878 -0.913 -9.213 1.00 98.50 307 THR A C 1
ATOM 2420 O O . THR A 1 307 ? 13.767 -2.096 -8.895 1.00 98.50 307 THR A O 1
ATOM 2423 N N . GLU A 1 308 ? 14.943 -0.184 -8.891 1.00 97.75 308 GLU A N 1
ATOM 2424 C CA . GLU A 1 308 ? 15.996 -0.631 -7.988 1.00 97.75 308 GLU A CA 1
ATOM 2425 C C . GLU A 1 308 ? 16.498 0.522 -7.119 1.00 97.75 308 GLU A C 1
ATOM 2427 O O . GLU A 1 308 ? 16.760 1.628 -7.596 1.00 97.75 308 GLU A O 1
ATOM 2432 N N . PHE A 1 309 ? 16.643 0.251 -5.825 1.00 96.75 309 PHE A N 1
ATOM 2433 C CA . PHE A 1 309 ? 17.239 1.156 -4.855 1.00 96.75 309 PHE A CA 1
ATOM 2434 C C . PHE A 1 309 ? 17.819 0.364 -3.691 1.00 96.75 309 PHE A C 1
ATOM 2436 O O . PHE A 1 309 ? 17.169 -0.542 -3.176 1.00 96.75 309 PHE A O 1
ATOM 2443 N N . GLY A 1 310 ? 19.016 0.705 -3.232 1.00 95.62 310 GLY A N 1
ATOM 2444 C CA . GLY A 1 310 ? 19.629 -0.022 -2.131 1.00 95.62 310 GLY A CA 1
ATOM 2445 C C . GLY A 1 310 ? 21.101 0.297 -1.955 1.00 95.62 310 GLY A C 1
ATOM 2446 O O . GLY A 1 310 ? 21.598 1.328 -2.412 1.00 95.62 310 GLY A O 1
ATOM 2447 N N . VAL A 1 311 ? 21.791 -0.616 -1.279 1.00 94.62 311 VAL A N 1
ATOM 2448 C CA . VAL A 1 311 ? 23.210 -0.501 -0.932 1.00 94.62 311 VAL A CA 1
ATOM 2449 C C . VAL A 1 311 ? 23.939 -1.774 -1.388 1.00 94.62 311 VAL A C 1
ATOM 2451 O O . VAL A 1 311 ? 24.309 -2.595 -0.549 1.00 94.62 311 VAL A O 1
ATOM 2454 N N . PRO A 1 312 ? 24.092 -1.998 -2.707 1.00 91.38 312 PRO A N 1
ATOM 2455 C CA . PRO A 1 312 ? 24.791 -3.172 -3.219 1.00 91.38 312 PRO A CA 1
ATOM 2456 C C . PRO A 1 312 ? 26.309 -3.033 -3.059 1.00 91.38 312 PRO A C 1
ATOM 2458 O O . PRO A 1 312 ? 26.829 -1.926 -2.879 1.00 91.38 312 PRO A O 1
ATOM 2461 N N . ARG A 1 313 ? 27.032 -4.152 -3.192 1.00 87.44 313 ARG A N 1
ATOM 2462 C CA . ARG A 1 313 ? 28.509 -4.205 -3.236 1.00 87.44 313 ARG A CA 1
ATOM 2463 C C . ARG A 1 313 ? 29.202 -3.619 -2.000 1.00 87.44 313 ARG A C 1
ATOM 2465 O O . ARG A 1 313 ? 30.300 -3.075 -2.097 1.00 87.44 313 ARG A O 1
ATOM 2472 N N . VAL A 1 314 ? 28.583 -3.758 -0.830 1.00 83.88 314 VAL A N 1
ATOM 2473 C CA . VAL A 1 314 ? 29.208 -3.464 0.470 1.00 83.88 314 VAL A CA 1
ATOM 2474 C C . VAL A 1 314 ? 29.535 -4.757 1.213 1.00 83.88 314 VAL A C 1
ATOM 2476 O O . VAL A 1 314 ? 28.990 -5.815 0.902 1.00 83.88 314 VAL A O 1
ATOM 2479 N N . ASN A 1 315 ? 30.423 -4.694 2.211 1.00 82.56 315 ASN A N 1
ATOM 2480 C CA . ASN A 1 315 ? 30.718 -5.850 3.059 1.00 82.56 315 ASN A CA 1
ATOM 2481 C C . ASN A 1 315 ? 29.540 -6.143 4.000 1.00 82.56 315 ASN A C 1
ATOM 2483 O O . ASN A 1 315 ? 29.557 -5.806 5.179 1.00 82.56 315 ASN A O 1
ATOM 2487 N N . VAL A 1 316 ? 28.509 -6.792 3.477 1.00 73.81 316 VAL A N 1
ATOM 2488 C CA . VAL A 1 316 ? 27.274 -7.128 4.195 1.00 73.81 316 VAL A CA 1
ATOM 2489 C C . VAL A 1 316 ? 27.451 -8.053 5.397 1.00 73.81 316 VAL A C 1
ATOM 2491 O O . VAL A 1 316 ? 26.552 -8.123 6.239 1.00 73.81 316 VAL A O 1
ATOM 2494 N N . SER A 1 317 ? 28.606 -8.714 5.509 1.00 81.00 317 SER A N 1
ATOM 2495 C CA . SER A 1 317 ? 28.977 -9.495 6.694 1.00 81.00 317 SER A CA 1
ATOM 2496 C C . SER A 1 317 ? 29.341 -8.609 7.892 1.00 81.00 317 SER A C 1
ATOM 2498 O O . SER A 1 317 ? 29.295 -9.069 9.034 1.00 81.00 317 SER A O 1
ATOM 2500 N N . ASP A 1 318 ? 29.690 -7.342 7.657 1.00 88.31 318 ASP A N 1
ATOM 2501 C CA . ASP A 1 318 ? 29.950 -6.367 8.710 1.00 88.31 318 ASP A CA 1
ATOM 2502 C C . ASP A 1 318 ? 28.632 -5.852 9.304 1.00 88.31 318 ASP A C 1
ATOM 2504 O O . ASP A 1 318 ? 27.949 -4.983 8.757 1.00 88.31 318 ASP A O 1
ATOM 2508 N N . LYS A 1 319 ? 28.280 -6.398 10.471 1.00 87.75 319 LYS A N 1
ATOM 2509 C CA . LYS A 1 319 ? 27.046 -6.057 11.192 1.00 87.75 319 LYS A CA 1
ATOM 2510 C C . LYS A 1 319 ? 26.992 -4.600 11.649 1.00 87.75 319 LYS A C 1
ATOM 2512 O O . LYS A 1 319 ? 25.899 -4.093 11.884 1.00 87.75 319 LYS A O 1
ATOM 2517 N N . SER A 1 320 ? 28.130 -3.908 11.749 1.00 87.19 320 SER A N 1
ATOM 2518 C CA . SER A 1 320 ? 28.148 -2.486 12.119 1.00 87.19 320 SER A CA 1
ATOM 2519 C C . SER A 1 320 ? 27.473 -1.598 11.066 1.00 87.19 320 SER A C 1
ATOM 2521 O O . SER A 1 320 ? 26.989 -0.511 11.382 1.00 87.19 320 SER A O 1
ATOM 2523 N N . LEU A 1 321 ? 27.369 -2.087 9.825 1.00 89.88 321 LEU A N 1
ATOM 2524 C CA . LEU A 1 321 ? 26.730 -1.385 8.718 1.00 89.88 321 LEU A CA 1
ATOM 2525 C C . LEU A 1 321 ? 25.197 -1.494 8.743 1.00 89.88 321 LEU A C 1
ATOM 2527 O O . LEU A 1 321 ? 24.511 -0.654 8.158 1.00 89.88 321 LEU A O 1
ATOM 2531 N N . TRP A 1 322 ? 24.639 -2.507 9.414 1.00 87.38 322 TRP A N 1
ATOM 2532 C CA . TRP A 1 322 ? 23.214 -2.840 9.330 1.00 87.38 322 TRP A CA 1
ATOM 2533 C C . TRP A 1 322 ? 22.282 -1.724 9.831 1.00 87.38 322 TRP A C 1
ATOM 2535 O O . TRP A 1 322 ? 21.349 -1.385 9.095 1.00 87.38 322 TRP A O 1
ATOM 2545 N N . PRO A 1 323 ? 22.537 -1.066 10.983 1.00 84.12 323 PRO A N 1
ATOM 2546 C CA . PRO A 1 323 ? 21.696 0.043 11.440 1.00 84.12 323 PRO A CA 1
ATOM 2547 C C . PRO A 1 323 ? 21.697 1.237 10.476 1.00 84.12 323 PRO A C 1
ATOM 2549 O O . PRO A 1 323 ? 20.693 1.933 10.329 1.00 84.12 323 PRO A O 1
ATOM 2552 N N . ASN A 1 324 ? 22.818 1.475 9.790 1.00 90.06 324 ASN A N 1
ATOM 2553 C CA . ASN A 1 324 ? 22.951 2.572 8.837 1.00 90.06 324 ASN A CA 1
ATOM 2554 C C . ASN A 1 324 ? 22.179 2.305 7.539 1.00 90.06 324 ASN A C 1
ATOM 2556 O O . ASN A 1 324 ? 21.493 3.198 7.044 1.00 90.06 324 ASN A O 1
ATOM 2560 N N . ILE A 1 325 ? 22.241 1.073 7.024 1.00 93.62 325 ILE A N 1
ATOM 2561 C CA . ILE A 1 325 ? 21.472 0.646 5.843 1.00 93.62 325 ILE A CA 1
ATOM 2562 C C . ILE A 1 325 ? 19.970 0.682 6.146 1.00 93.62 325 ILE A C 1
ATOM 2564 O O . ILE A 1 325 ? 19.197 1.207 5.346 1.00 93.62 325 ILE A O 1
ATOM 2568 N N . ALA A 1 326 ? 19.560 0.187 7.319 1.00 83.94 326 ALA A N 1
ATOM 2569 C CA . ALA A 1 326 ? 18.171 0.241 7.768 1.00 83.94 326 ALA A CA 1
ATOM 2570 C C . ALA A 1 326 ? 17.654 1.690 7.834 1.00 83.94 326 ALA A C 1
ATOM 2572 O O . ALA A 1 326 ? 16.614 2.006 7.256 1.00 83.94 326 ALA A O 1
ATOM 2573 N N . ARG A 1 327 ? 18.421 2.600 8.451 1.00 85.81 327 ARG A N 1
ATOM 2574 C CA . ARG A 1 327 ? 18.082 4.030 8.527 1.00 85.81 327 ARG A CA 1
ATOM 2575 C C . ARG A 1 327 ? 17.990 4.689 7.148 1.00 85.81 327 ARG A C 1
ATOM 2577 O O . ARG A 1 327 ? 17.100 5.506 6.930 1.00 85.81 327 ARG A O 1
ATOM 2584 N N . TYR A 1 328 ? 18.887 4.353 6.223 1.00 94.31 328 TYR A N 1
ATOM 2585 C CA . TYR A 1 328 ? 18.839 4.855 4.847 1.00 94.31 328 TYR A CA 1
ATOM 2586 C C . TYR A 1 328 ? 17.570 4.400 4.112 1.00 94.31 328 TYR A C 1
ATOM 2588 O O . TYR A 1 328 ? 16.919 5.216 3.453 1.00 94.31 328 TYR A O 1
ATOM 2596 N N . MET A 1 329 ? 17.185 3.128 4.268 1.00 92.69 329 MET A N 1
ATOM 2597 C CA . MET A 1 329 ? 15.949 2.581 3.704 1.00 92.69 329 MET A CA 1
ATOM 2598 C C . MET A 1 329 ? 14.717 3.327 4.230 1.00 92.69 329 MET A C 1
ATOM 2600 O O . MET A 1 329 ? 13.933 3.841 3.434 1.00 92.69 329 MET A O 1
ATOM 2604 N N . ASP A 1 330 ? 14.586 3.417 5.556 1.00 83.06 330 ASP A N 1
ATOM 2605 C CA . ASP A 1 330 ? 13.493 4.091 6.272 1.00 83.06 330 ASP A CA 1
ATOM 2606 C C . ASP A 1 330 ? 13.349 5.565 5.871 1.00 83.06 330 ASP A C 1
ATOM 2608 O O . ASP A 1 330 ? 12.316 5.997 5.360 1.00 83.06 330 ASP A O 1
ATOM 2612 N N . LYS A 1 331 ? 14.435 6.336 5.974 1.00 81.12 331 LYS A N 1
ATOM 2613 C CA . LYS A 1 331 ? 14.409 7.762 5.630 1.00 81.12 331 LYS A CA 1
ATOM 2614 C C . LYS A 1 331 ? 14.072 8.008 4.169 1.00 81.12 331 LYS A C 1
ATOM 2616 O O . LYS A 1 331 ? 13.416 9.000 3.855 1.00 81.12 331 LYS A O 1
ATOM 2621 N N . THR A 1 332 ? 14.522 7.138 3.266 1.00 90.88 332 THR A N 1
ATOM 2622 C CA . THR A 1 332 ? 14.231 7.313 1.843 1.00 90.88 332 THR A CA 1
ATOM 2623 C C . THR A 1 332 ? 12.773 7.024 1.538 1.00 90.88 332 THR A C 1
ATOM 2625 O O . THR A 1 332 ? 12.133 7.831 0.862 1.00 90.88 332 THR A O 1
ATOM 2628 N N . ILE A 1 333 ? 12.223 5.917 2.036 1.00 85.88 333 ILE A N 1
ATOM 2629 C CA . ILE A 1 333 ? 10.827 5.597 1.756 1.00 85.88 333 ILE A CA 1
ATOM 2630 C C . ILE A 1 333 ? 9.873 6.618 2.374 1.00 85.88 333 ILE A C 1
ATOM 2632 O O . ILE A 1 333 ? 8.936 7.055 1.706 1.00 85.88 333 ILE A O 1
ATOM 2636 N N . ASP A 1 334 ? 10.135 7.065 3.599 1.00 79.25 334 ASP A N 1
ATOM 2637 C CA . ASP A 1 334 ? 9.317 8.086 4.248 1.00 79.25 334 ASP A CA 1
ATOM 2638 C C . ASP A 1 334 ? 9.380 9.412 3.497 1.00 79.25 334 ASP A C 1
ATOM 2640 O O . ASP A 1 334 ? 8.352 10.061 3.283 1.00 79.25 334 ASP A O 1
ATOM 2644 N N . TYR A 1 335 ? 10.561 9.771 2.991 1.00 83.00 335 TYR A N 1
ATOM 2645 C CA . TYR A 1 335 ? 10.725 10.926 2.120 1.00 83.00 335 TYR A CA 1
ATOM 2646 C C . TYR A 1 335 ? 9.907 10.803 0.827 1.00 83.00 335 TYR A C 1
ATOM 2648 O O . TYR A 1 335 ? 9.178 11.731 0.465 1.00 83.00 335 TYR A O 1
ATOM 2656 N N . ILE A 1 336 ? 9.964 9.651 0.149 1.00 87.12 336 ILE A N 1
ATOM 2657 C CA . ILE A 1 336 ? 9.160 9.387 -1.052 1.00 87.12 336 ILE A CA 1
ATOM 2658 C C . ILE A 1 336 ? 7.665 9.479 -0.737 1.00 87.12 336 ILE A C 1
ATOM 2660 O O . ILE A 1 336 ? 6.924 10.145 -1.457 1.00 87.12 336 ILE A O 1
ATOM 2664 N N . ARG A 1 337 ? 7.200 8.885 0.361 1.00 78.19 337 ARG A N 1
ATOM 2665 C CA . ARG A 1 337 ? 5.781 8.901 0.753 1.00 78.19 337 ARG A CA 1
ATOM 2666 C C . ARG A 1 337 ? 5.260 10.289 1.101 1.00 78.19 337 ARG A C 1
ATOM 2668 O O . ARG A 1 337 ? 4.086 10.586 0.841 1.00 78.19 337 ARG A O 1
ATOM 2675 N N . ALA A 1 338 ? 6.097 11.104 1.736 1.00 74.06 338 ALA A N 1
ATOM 2676 C CA . ALA A 1 338 ? 5.753 12.456 2.148 1.00 74.06 338 ALA A CA 1
ATOM 2677 C C . ALA A 1 338 ? 5.701 13.406 0.945 1.00 74.06 338 ALA A C 1
ATOM 2679 O O . ALA A 1 338 ? 4.723 14.135 0.777 1.00 74.06 338 ALA A O 1
ATOM 2680 N N . GLU A 1 339 ? 6.719 13.351 0.087 1.00 76.31 339 GLU A N 1
ATOM 2681 C CA . GLU A 1 339 ? 6.966 14.386 -0.919 1.00 76.31 339 GLU A CA 1
ATOM 2682 C C . GLU A 1 339 ? 6.655 13.942 -2.353 1.00 76.31 339 GLU A C 1
ATOM 2684 O O . GLU A 1 339 ? 6.295 14.781 -3.173 1.00 76.31 339 GLU A O 1
ATOM 2689 N N . PHE A 1 340 ? 6.758 12.647 -2.672 1.00 83.94 340 PHE A N 1
ATOM 2690 C CA . PHE A 1 340 ? 6.786 12.125 -4.049 1.00 83.94 340 PHE A CA 1
ATOM 2691 C C . PHE A 1 340 ? 5.797 10.989 -4.342 1.00 83.94 340 PHE A C 1
ATOM 2693 O O . PHE A 1 340 ? 5.767 10.498 -5.464 1.00 83.94 340 PHE A O 1
ATOM 2700 N N . ASN A 1 341 ? 4.928 10.601 -3.404 1.00 77.81 341 ASN A N 1
ATOM 2701 C CA . ASN A 1 341 ? 3.973 9.495 -3.590 1.00 77.81 341 ASN A CA 1
ATOM 2702 C C . ASN A 1 341 ? 3.060 9.654 -4.821 1.00 77.81 341 ASN A C 1
ATOM 2704 O O . ASN A 1 341 ? 2.524 8.689 -5.345 1.00 77.81 341 ASN A O 1
ATOM 2708 N N . HIS A 1 342 ? 2.829 10.893 -5.249 1.00 76.25 342 HIS A N 1
ATOM 2709 C CA . HIS A 1 342 ? 2.021 11.214 -6.421 1.00 76.25 342 HIS A CA 1
ATOM 2710 C C . HIS A 1 342 ? 2.777 11.026 -7.750 1.00 76.25 342 HIS A C 1
ATOM 2712 O O . HIS A 1 342 ? 2.139 10.943 -8.792 1.00 76.25 342 HIS A O 1
ATOM 2718 N N . LEU A 1 343 ? 4.112 10.962 -7.707 1.00 85.06 343 LEU A N 1
ATOM 2719 C CA . LEU A 1 343 ? 4.990 10.745 -8.859 1.00 85.06 343 LEU A CA 1
ATOM 2720 C C . LEU A 1 343 ? 5.579 9.336 -8.892 1.00 85.06 343 LEU A C 1
ATOM 2722 O O . LEU A 1 343 ? 5.916 8.867 -9.971 1.00 85.06 343 LEU A O 1
ATOM 2726 N N . VAL A 1 344 ? 5.719 8.678 -7.738 1.00 91.94 344 VAL A N 1
ATOM 2727 C CA . VAL A 1 344 ? 6.439 7.406 -7.600 1.00 91.94 344 VAL A CA 1
ATOM 2728 C C . VAL A 1 344 ? 5.468 6.278 -7.232 1.00 91.94 344 VAL A C 1
ATOM 2730 O O . VAL A 1 344 ? 5.209 6.074 -6.048 1.00 91.94 344 VAL A O 1
ATOM 2733 N N . PRO A 1 345 ? 4.910 5.542 -8.215 1.00 90.88 345 PRO A N 1
ATOM 2734 C CA . PRO A 1 345 ? 3.976 4.435 -7.972 1.00 90.88 345 PRO A CA 1
ATOM 2735 C C . PRO A 1 345 ? 4.672 3.124 -7.563 1.00 90.88 345 PRO A C 1
ATOM 2737 O O . PRO A 1 345 ? 4.010 2.191 -7.096 1.00 90.88 345 PRO A O 1
ATOM 2740 N N . ALA A 1 346 ? 5.995 3.049 -7.735 1.00 94.69 346 ALA A N 1
ATOM 2741 C CA . ALA A 1 346 ? 6.828 1.921 -7.343 1.00 94.69 346 ALA A CA 1
ATOM 2742 C C . ALA A 1 346 ? 8.185 2.406 -6.811 1.00 94.69 346 ALA A C 1
ATOM 2744 O O . ALA A 1 346 ? 8.861 3.210 -7.454 1.00 94.69 346 ALA A O 1
ATOM 2745 N N . PHE A 1 347 ? 8.575 1.891 -5.647 1.00 96.38 347 PHE A N 1
ATOM 2746 C CA . PHE A 1 347 ? 9.870 2.065 -4.999 1.00 96.38 347 PHE A CA 1
ATOM 2747 C C . PHE A 1 347 ? 10.351 0.694 -4.521 1.00 96.38 347 PHE A C 1
ATOM 2749 O O . PHE A 1 347 ? 9.816 0.141 -3.564 1.00 96.38 347 PHE A O 1
ATOM 2756 N N . ILE A 1 348 ? 11.309 0.092 -5.218 1.00 98.31 348 ILE A N 1
ATOM 2757 C CA . ILE A 1 348 ? 11.625 -1.330 -5.058 1.00 98.31 348 ILE A CA 1
ATOM 2758 C C . ILE A 1 348 ? 13.045 -1.488 -4.518 1.00 98.31 348 ILE A C 1
ATOM 2760 O O . ILE A 1 348 ? 14.024 -1.140 -5.179 1.00 98.31 348 ILE A O 1
ATOM 2764 N N . TRP A 1 349 ? 13.152 -2.034 -3.305 1.00 98.31 349 TRP A N 1
ATOM 2765 C CA . TRP A 1 349 ? 14.431 -2.284 -2.650 1.00 98.31 349 TRP A CA 1
ATOM 2766 C C . TRP A 1 349 ? 15.209 -3.402 -3.351 1.00 98.31 349 TRP A C 1
ATOM 2768 O O . TRP A 1 349 ? 14.644 -4.422 -3.754 1.00 98.31 349 TRP A O 1
ATOM 2778 N N . PHE A 1 350 ? 16.518 -3.236 -3.476 1.00 97.44 350 PHE A N 1
ATOM 2779 C CA . PHE A 1 350 ? 17.445 -4.257 -3.943 1.00 97.44 350 PHE A CA 1
ATOM 2780 C C . PHE A 1 350 ? 18.323 -4.698 -2.754 1.00 97.44 350 PHE A C 1
ATOM 2782 O O . PHE A 1 350 ? 19.099 -3.887 -2.246 1.00 97.44 350 PHE A O 1
ATOM 2789 N N . ALA A 1 351 ? 18.204 -5.932 -2.240 1.00 95.81 351 ALA A N 1
ATOM 2790 C CA . ALA A 1 351 ? 17.388 -7.066 -2.720 1.00 95.81 351 ALA A CA 1
ATOM 2791 C C . ALA A 1 351 ? 17.030 -8.080 -1.608 1.00 95.81 351 ALA A C 1
ATOM 2793 O O . ALA A 1 351 ? 17.317 -7.851 -0.433 1.00 95.81 351 ALA A O 1
ATOM 2794 N N . TRP A 1 352 ? 16.391 -9.210 -1.959 1.00 95.62 352 TRP A N 1
ATOM 2795 C CA . TRP A 1 352 ? 16.075 -10.277 -0.997 1.00 95.62 352 TRP A CA 1
ATOM 2796 C C . TRP A 1 352 ? 17.331 -10.882 -0.350 1.00 95.62 352 TRP A C 1
ATOM 2798 O O . TRP A 1 352 ? 17.447 -10.840 0.873 1.00 95.62 352 TRP A O 1
ATOM 2808 N N . SER A 1 353 ? 18.286 -11.396 -1.134 1.00 95.12 353 SER A N 1
ATOM 2809 C CA . SER A 1 353 ? 19.433 -12.177 -0.631 1.00 95.12 353 SER A CA 1
ATOM 2810 C C . SER A 1 353 ? 20.790 -11.565 -0.977 1.00 95.12 353 SER A C 1
ATOM 2812 O O . SER A 1 353 ? 20.927 -10.899 -1.996 1.00 95.12 353 SER A O 1
ATOM 2814 N N . ASP A 1 354 ? 21.806 -11.812 -0.144 1.00 93.50 354 ASP A N 1
ATOM 2815 C CA . ASP A 1 354 ? 23.195 -11.391 -0.394 1.00 93.50 354 ASP A CA 1
ATOM 2816 C C . ASP A 1 354 ? 23.805 -12.015 -1.659 1.00 93.50 354 ASP A C 1
ATOM 2818 O O . ASP A 1 354 ? 24.710 -11.439 -2.256 1.00 93.50 354 ASP A O 1
ATOM 2822 N N . ASP A 1 355 ? 23.254 -13.131 -2.134 1.00 91.38 355 ASP A N 1
ATOM 2823 C CA . ASP A 1 355 ? 23.628 -13.765 -3.403 1.00 91.38 355 ASP A CA 1
ATOM 2824 C C . ASP A 1 355 ? 23.215 -12.889 -4.613 1.00 91.38 355 ASP A C 1
ATOM 2826 O O . ASP A 1 355 ? 23.625 -13.136 -5.744 1.00 91.38 355 ASP A O 1
ATOM 2830 N N . MET A 1 356 ? 22.441 -11.824 -4.363 1.00 93.00 356 MET A N 1
ATOM 2831 C CA . MET A 1 356 ? 22.091 -10.755 -5.296 1.00 93.00 356 MET A CA 1
ATOM 2832 C C . MET A 1 356 ? 22.957 -9.517 -5.005 1.00 93.00 356 MET A C 1
ATOM 2834 O O . MET A 1 356 ? 22.538 -8.582 -4.326 1.00 93.00 356 MET A O 1
ATOM 2838 N N . ASP A 1 357 ? 24.194 -9.532 -5.504 1.00 91.12 357 ASP A N 1
ATOM 2839 C CA . ASP A 1 357 ? 25.158 -8.416 -5.449 1.00 91.12 357 ASP A CA 1
ATOM 2840 C C . ASP A 1 357 ? 25.506 -7.899 -4.036 1.00 91.12 357 ASP A C 1
ATOM 2842 O O . ASP A 1 357 ? 25.726 -6.702 -3.818 1.00 91.12 357 ASP A O 1
ATOM 2846 N N . ASN A 1 358 ? 25.563 -8.806 -3.052 1.00 91.69 358 ASN A N 1
ATOM 2847 C CA . ASN A 1 358 ? 25.826 -8.485 -1.647 1.00 91.69 358 ASN A CA 1
ATOM 2848 C C . ASN A 1 358 ? 24.878 -7.388 -1.128 1.00 91.69 358 ASN A C 1
ATOM 2850 O O . ASN A 1 358 ? 25.326 -6.416 -0.523 1.00 91.69 358 ASN A O 1
ATOM 2854 N N . ALA A 1 359 ? 23.579 -7.500 -1.425 1.00 92.06 359 ALA A N 1
ATOM 2855 C CA . ALA A 1 359 ? 22.581 -6.464 -1.131 1.00 92.06 359 ALA A CA 1
ATOM 2856 C C . ALA A 1 359 ? 21.366 -6.978 -0.336 1.00 92.06 359 ALA A C 1
ATOM 2858 O O . ALA A 1 359 ? 20.351 -6.286 -0.219 1.00 92.06 359 ALA A O 1
ATOM 2859 N N . GLY A 1 360 ? 21.433 -8.199 0.194 1.00 93.56 360 GLY A N 1
ATOM 2860 C CA . GLY A 1 360 ? 20.284 -8.894 0.756 1.00 93.56 360 GLY A CA 1
ATOM 2861 C C . GLY A 1 360 ? 19.746 -8.276 2.036 1.00 93.56 360 GLY A C 1
ATOM 2862 O O . GLY A 1 360 ? 20.503 -7.775 2.873 1.00 93.56 360 GLY A O 1
ATOM 2863 N N . ILE A 1 361 ? 18.440 -8.408 2.251 1.00 91.62 361 ILE A N 1
ATOM 2864 C CA . ILE A 1 361 ? 17.844 -8.329 3.591 1.00 91.62 361 ILE A CA 1
ATOM 2865 C C . ILE A 1 361 ? 18.004 -9.657 4.357 1.00 91.62 361 ILE A C 1
ATOM 2867 O O . ILE A 1 361 ? 17.883 -9.680 5.582 1.00 91.62 361 ILE A O 1
ATOM 2871 N N . VAL A 1 362 ? 18.318 -10.752 3.654 1.00 85.75 362 VAL A N 1
ATOM 2872 C CA . VAL A 1 362 ? 18.768 -12.030 4.222 1.00 85.75 362 VAL A CA 1
ATOM 2873 C C . VAL A 1 362 ? 20.165 -12.403 3.721 1.00 85.75 362 VAL A C 1
ATOM 2875 O O . VAL A 1 362 ? 20.574 -12.019 2.624 1.00 85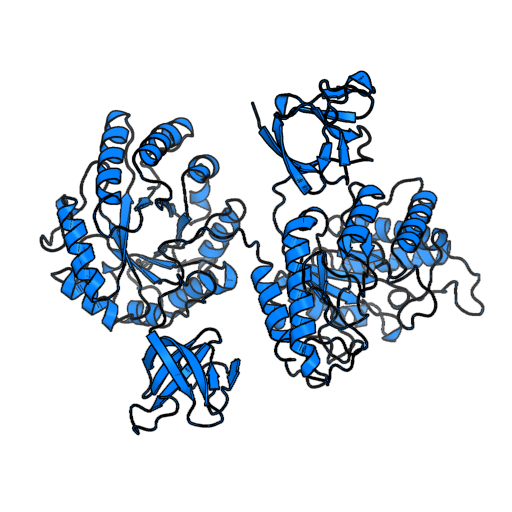.75 362 VAL A O 1
ATOM 2878 N N . SER A 1 363 ? 20.893 -13.182 4.513 1.00 86.19 363 SER A N 1
ATOM 2879 C CA . SER A 1 363 ? 22.169 -13.784 4.118 1.00 86.19 363 SER A CA 1
ATOM 2880 C C . SER A 1 363 ? 21.985 -14.964 3.153 1.00 86.19 363 SER A C 1
ATOM 2882 O O . SER A 1 363 ? 20.870 -15.417 2.875 1.00 86.19 363 SER A O 1
ATOM 2884 N N . ASN A 1 364 ? 23.094 -15.497 2.633 1.00 88.25 364 ASN A N 1
ATOM 2885 C CA . ASN A 1 364 ? 23.099 -16.613 1.673 1.00 88.25 364 ASN A CA 1
ATOM 2886 C C . ASN A 1 364 ? 22.491 -17.917 2.222 1.00 88.25 364 ASN A C 1
ATOM 2888 O O . ASN A 1 364 ? 22.011 -18.744 1.449 1.00 88.25 364 ASN A O 1
ATOM 2892 N N . ASP A 1 365 ? 22.491 -18.096 3.541 1.00 84.38 365 ASP A N 1
ATOM 2893 C CA . ASP A 1 365 ? 21.850 -19.193 4.279 1.00 84.38 365 ASP A CA 1
ATOM 2894 C C . ASP A 1 365 ? 20.414 -18.853 4.733 1.00 84.38 365 ASP A C 1
ATOM 2896 O O . ASP A 1 365 ? 19.842 -19.542 5.578 1.00 84.38 365 ASP A O 1
ATOM 2900 N N . GLN A 1 366 ? 19.819 -17.805 4.150 1.00 81.62 366 GLN A N 1
ATOM 2901 C CA . GLN A 1 366 ? 18.450 -17.336 4.392 1.00 81.62 366 GLN A CA 1
ATOM 2902 C C . GLN A 1 366 ? 18.188 -16.817 5.814 1.00 81.62 366 GLN A C 1
ATOM 2904 O O . GLN A 1 366 ? 17.026 -16.706 6.220 1.00 81.62 366 GLN A O 1
ATOM 2909 N N . GLN A 1 367 ? 19.233 -16.474 6.576 1.00 78.75 367 GLN A N 1
ATOM 2910 C CA . GLN A 1 367 ? 19.056 -15.853 7.887 1.00 78.75 367 GLN A CA 1
ATOM 2911 C C . GLN A 1 367 ? 18.729 -14.355 7.746 1.00 78.75 367 GLN A C 1
ATOM 2913 O O . GLN A 1 367 ? 19.380 -13.648 6.972 1.00 78.75 367 GLN A O 1
ATOM 2918 N N . PRO A 1 368 ? 17.738 -13.834 8.490 1.00 80.38 368 PRO A N 1
ATOM 2919 C CA . PRO A 1 368 ? 17.449 -12.403 8.542 1.00 80.38 368 PRO A CA 1
ATOM 2920 C C . PRO A 1 368 ? 18.662 -11.561 8.958 1.00 80.38 368 PRO A C 1
ATOM 2922 O O . PRO A 1 368 ? 19.290 -11.825 9.987 1.00 80.38 368 PRO A O 1
ATOM 2925 N N . LYS A 1 369 ? 18.955 -10.485 8.217 1.00 79.00 369 LYS A N 1
ATOM 2926 C CA . LYS A 1 369 ? 20.016 -9.525 8.565 1.00 79.00 369 LYS A CA 1
ATOM 2927 C C . LYS A 1 369 ? 19.486 -8.425 9.480 1.00 79.00 369 LYS A C 1
ATOM 2929 O O . LYS A 1 369 ? 19.287 -7.288 9.054 1.00 79.00 369 LYS A O 1
ATOM 2934 N N . GLY A 1 370 ? 19.224 -8.807 10.732 1.00 77.12 370 GLY A N 1
ATOM 2935 C CA . GLY A 1 370 ? 18.953 -7.912 11.865 1.00 77.12 370 GLY A CA 1
ATOM 2936 C C . GLY A 1 370 ? 18.047 -6.718 11.542 1.00 77.12 370 GLY A C 1
ATOM 2937 O O . GLY A 1 370 ? 16.881 -6.871 11.163 1.00 77.12 370 GLY A O 1
ATOM 2938 N N . GLU A 1 371 ? 18.600 -5.520 11.705 1.00 78.12 371 GLU A N 1
ATOM 2939 C CA . GLU A 1 371 ? 17.931 -4.233 11.526 1.00 78.12 371 GLU A CA 1
ATOM 2940 C C . GLU A 1 371 ? 17.469 -4.003 10.084 1.00 78.12 371 GLU A C 1
ATOM 2942 O O . GLU A 1 371 ? 16.407 -3.423 9.883 1.00 78.12 371 GLU A O 1
ATOM 2947 N N . ILE A 1 372 ? 18.209 -4.486 9.079 1.00 81.31 372 ILE A N 1
ATOM 2948 C CA . ILE A 1 372 ? 17.848 -4.325 7.660 1.00 81.31 372 ILE A CA 1
ATOM 2949 C C . ILE A 1 372 ? 16.555 -5.090 7.366 1.00 81.31 372 ILE A C 1
ATOM 2951 O O . ILE A 1 372 ? 15.613 -4.532 6.804 1.00 81.31 372 ILE A O 1
ATOM 2955 N N . PHE A 1 373 ? 16.500 -6.359 7.781 1.00 80.31 373 PHE A N 1
ATOM 2956 C CA . PHE A 1 373 ? 15.321 -7.207 7.601 1.00 80.31 373 PHE A CA 1
ATOM 2957 C C . PHE A 1 373 ? 14.113 -6.639 8.347 1.00 80.31 373 PHE A C 1
ATOM 2959 O O . PHE A 1 373 ? 13.035 -6.486 7.776 1.00 80.31 373 PHE A O 1
ATOM 2966 N N . THR A 1 374 ? 14.312 -6.279 9.618 1.00 64.25 374 THR A N 1
ATOM 2967 C CA . THR A 1 374 ? 13.258 -5.708 10.466 1.00 64.25 374 THR A CA 1
ATOM 2968 C C . THR A 1 374 ? 12.704 -4.424 9.856 1.00 64.25 374 THR A C 1
ATOM 2970 O O . THR A 1 374 ? 11.490 -4.269 9.731 1.00 64.25 374 THR A O 1
ATOM 2973 N N . GLN A 1 375 ? 13.582 -3.521 9.413 1.00 79.62 375 GLN A N 1
ATOM 2974 C CA . GLN A 1 375 ? 13.161 -2.245 8.854 1.00 79.62 375 GLN A CA 1
ATOM 2975 C C . GLN A 1 375 ? 12.475 -2.396 7.497 1.00 79.62 375 GLN A C 1
ATOM 2977 O O . GLN A 1 375 ? 11.503 -1.691 7.242 1.00 79.62 375 GLN A O 1
ATOM 2982 N N . PHE A 1 376 ? 12.906 -3.334 6.649 1.00 82.56 376 PHE A N 1
ATOM 2983 C CA . PHE A 1 376 ? 12.200 -3.625 5.401 1.00 82.56 376 PHE A CA 1
ATOM 2984 C C . PHE A 1 376 ? 10.735 -3.989 5.662 1.00 82.56 376 PHE A C 1
ATOM 2986 O O . PHE A 1 376 ? 9.839 -3.405 5.053 1.00 82.56 376 PHE A O 1
ATOM 2993 N N . PHE A 1 377 ? 10.466 -4.887 6.612 1.00 75.31 377 PHE A N 1
ATOM 2994 C CA . PHE A 1 377 ? 9.091 -5.268 6.929 1.00 75.31 377 PHE A CA 1
ATOM 2995 C C . PHE A 1 377 ? 8.321 -4.179 7.678 1.00 75.31 377 PHE A C 1
ATOM 2997 O O . PHE A 1 377 ? 7.140 -3.996 7.394 1.00 75.31 377 PHE A O 1
ATOM 3004 N N . ASN A 1 378 ? 8.964 -3.378 8.534 1.00 65.81 378 ASN A N 1
ATOM 3005 C CA . ASN A 1 378 ? 8.344 -2.164 9.083 1.00 65.81 378 ASN A CA 1
ATOM 3006 C C . ASN A 1 378 ? 7.922 -1.203 7.965 1.00 65.81 378 ASN A C 1
ATOM 3008 O O . ASN A 1 378 ? 6.830 -0.633 8.002 1.00 65.81 378 ASN A O 1
ATOM 3012 N N . ASN A 1 379 ? 8.759 -1.061 6.940 1.00 72.81 379 ASN A N 1
ATOM 3013 C CA . ASN A 1 379 ? 8.474 -0.258 5.764 1.00 72.81 379 ASN A CA 1
ATOM 3014 C C . ASN A 1 379 ? 7.330 -0.857 4.952 1.00 72.81 379 ASN A C 1
ATOM 3016 O O . ASN A 1 379 ? 6.409 -0.125 4.633 1.00 72.81 379 ASN A O 1
ATOM 3020 N N . VAL A 1 380 ? 7.296 -2.166 4.697 1.00 69.75 380 VAL A N 1
ATOM 3021 C CA . VAL A 1 380 ? 6.161 -2.842 4.037 1.00 69.75 380 VAL A CA 1
ATOM 3022 C C . VAL A 1 380 ? 4.853 -2.645 4.813 1.00 69.75 380 VAL A C 1
ATOM 3024 O O . VAL A 1 380 ? 3.821 -2.299 4.237 1.00 69.75 380 VAL A O 1
ATOM 3027 N N . LEU A 1 381 ? 4.891 -2.813 6.133 1.00 56.31 381 LEU A N 1
ATOM 3028 C CA . LEU A 1 381 ? 3.735 -2.647 7.010 1.00 56.31 381 LEU A CA 1
ATOM 3029 C C . LEU A 1 381 ? 3.254 -1.193 7.062 1.00 56.31 381 LEU A C 1
ATOM 3031 O O . LEU A 1 381 ? 2.050 -0.948 7.052 1.00 56.31 381 LEU A O 1
ATOM 3035 N N . SER A 1 382 ? 4.178 -0.232 7.067 1.00 58.84 382 SER A N 1
ATOM 3036 C CA . SER A 1 382 ? 3.882 1.203 6.977 1.00 58.84 382 SER A CA 1
ATOM 3037 C C . SER A 1 382 ? 3.589 1.681 5.554 1.00 58.84 382 SER A C 1
ATOM 3039 O O . SER A 1 382 ? 3.158 2.821 5.393 1.00 58.84 382 SER A O 1
ATOM 3041 N N . ASP A 1 383 ? 3.798 0.823 4.544 1.00 62.72 383 ASP A N 1
ATOM 3042 C CA . ASP A 1 383 ? 3.460 1.064 3.135 1.00 62.72 383 ASP A CA 1
ATOM 3043 C C . ASP A 1 383 ? 2.010 0.769 2.812 1.00 62.72 383 ASP A C 1
ATOM 3045 O O . ASP A 1 383 ? 1.501 1.118 1.746 1.00 62.72 383 ASP A O 1
ATOM 3049 N N . TYR A 1 384 ? 1.296 0.205 3.782 1.00 46.56 384 TYR A N 1
ATOM 3050 C CA . TYR A 1 384 ? -0.104 0.536 3.886 1.00 46.56 384 TYR A CA 1
ATOM 3051 C C . TYR A 1 384 ? -0.268 2.051 3.823 1.00 46.56 384 TYR A C 1
ATOM 3053 O O . TYR A 1 384 ? 0.557 2.777 4.364 1.00 46.56 384 TYR A O 1
ATOM 3061 N N . PRO A 1 385 ? -1.352 2.567 3.237 1.00 40.09 385 PRO A N 1
ATOM 3062 C CA . PRO A 1 385 ? -1.727 3.949 3.454 1.00 40.09 385 PRO A CA 1
ATOM 3063 C C . PRO A 1 385 ? -1.865 4.215 4.961 1.00 40.09 385 PRO A C 1
ATOM 3065 O O . PRO A 1 385 ? -2.953 4.124 5.526 1.00 40.09 385 PRO A O 1
ATOM 3068 N N . ASN A 1 386 ? -0.775 4.633 5.601 1.00 36.12 386 ASN A N 1
ATOM 3069 C CA . ASN A 1 386 ? -0.797 5.446 6.790 1.00 36.12 386 ASN A CA 1
ATOM 3070 C C . ASN A 1 386 ? -1.301 6.810 6.312 1.00 36.12 386 ASN A C 1
ATOM 3072 O O . ASN A 1 386 ? -0.570 7.784 6.154 1.00 36.12 386 ASN A O 1
ATOM 3076 N N . VAL A 1 387 ? -2.615 6.888 6.080 1.00 37.75 387 VAL A N 1
ATOM 3077 C CA . VAL A 1 387 ? -3.357 7.938 6.771 1.00 37.75 387 VAL A CA 1
ATOM 3078 C C . VAL A 1 387 ? -2.840 7.832 8.195 1.00 37.75 387 VAL A C 1
ATOM 3080 O O . VAL A 1 387 ? -2.890 6.737 8.750 1.00 37.75 387 VAL A O 1
ATOM 3083 N N . THR A 1 388 ? -2.250 8.881 8.750 1.00 36.81 388 THR A N 1
ATOM 3084 C CA . THR A 1 388 ? -2.132 8.996 10.201 1.00 36.81 388 THR A CA 1
ATOM 3085 C C . THR A 1 388 ? -3.517 8.672 10.751 1.00 36.81 388 THR A C 1
ATOM 3087 O O . THR A 1 388 ? -4.416 9.513 10.693 1.00 36.81 388 THR A O 1
ATOM 3090 N N . LYS A 1 389 ? -3.762 7.406 11.123 1.00 46.53 389 LYS A N 1
ATOM 3091 C CA . LYS A 1 389 ? -5.082 6.981 11.566 1.00 46.53 389 LYS A CA 1
ATOM 3092 C C . LYS A 1 389 ? -5.282 7.785 12.826 1.00 46.53 389 LYS A C 1
ATOM 3094 O O . LYS A 1 389 ? -4.466 7.699 13.741 1.00 46.53 389 LYS A O 1
ATOM 3099 N N . SER A 1 390 ? -6.279 8.666 12.809 1.00 52.66 390 SER A N 1
ATOM 3100 C CA . SER A 1 390 ? -6.575 9.468 13.985 1.00 52.66 390 SER A CA 1
ATOM 3101 C C . SER A 1 390 ? -6.718 8.494 15.154 1.00 52.66 390 SER A C 1
ATOM 3103 O O . SER A 1 390 ? -7.468 7.525 14.994 1.00 52.66 390 SER A O 1
ATOM 3105 N N . PRO A 1 391 ? -5.977 8.689 16.259 1.00 65.69 391 PRO A N 1
ATOM 3106 C CA . PRO A 1 391 ? -6.066 7.795 17.399 1.00 65.69 391 PRO A CA 1
ATOM 3107 C C . PRO A 1 391 ? -7.527 7.625 17.791 1.00 65.69 391 PRO A C 1
ATOM 3109 O O . PRO A 1 391 ? -8.264 8.615 17.862 1.00 65.69 391 PRO A O 1
ATOM 3112 N N . THR A 1 392 ? -7.958 6.389 18.005 1.00 80.50 392 THR A N 1
ATOM 3113 C CA . THR A 1 392 ? -9.314 6.108 18.473 1.00 80.50 392 THR A CA 1
ATOM 3114 C C . THR A 1 392 ? -9.285 5.599 19.909 1.00 80.50 392 THR A C 1
ATOM 3116 O O . THR A 1 392 ? -8.322 4.953 20.324 1.00 80.50 392 THR A O 1
ATOM 3119 N N . PRO A 1 393 ? -10.358 5.808 20.691 1.00 86.50 393 PRO A N 1
ATOM 3120 C CA . PRO A 1 393 ? -10.471 5.221 22.028 1.00 86.50 393 PRO A CA 1
ATOM 3121 C C . PRO A 1 393 ? -10.434 3.686 22.061 1.00 86.50 393 PRO A C 1
ATOM 3123 O O . PRO A 1 393 ? -10.261 3.111 23.132 1.00 86.50 393 PRO A O 1
ATOM 3126 N N . PHE A 1 394 ? -10.569 3.033 20.908 1.00 88.50 394 PHE A N 1
ATOM 3127 C CA . PHE A 1 394 ? -10.603 1.583 20.738 1.00 88.50 394 PHE A CA 1
ATOM 3128 C C . PHE A 1 394 ? -9.261 0.997 20.278 1.00 88.50 394 PHE A C 1
ATOM 3130 O O . PHE A 1 394 ? -9.145 -0.216 20.117 1.00 88.50 394 PHE A O 1
ATOM 3137 N N . ASP A 1 395 ? -8.272 1.852 20.027 1.00 76.19 395 ASP A N 1
ATOM 3138 C CA . ASP A 1 395 ? -6.964 1.458 19.526 1.00 76.19 395 ASP A CA 1
ATOM 3139 C C . ASP A 1 395 ? -6.322 0.403 20.448 1.00 76.19 395 ASP A C 1
ATOM 3141 O O . ASP A 1 395 ? -6.137 0.632 21.647 1.00 76.19 395 ASP A O 1
ATOM 3145 N N . GLY A 1 396 ? -6.018 -0.768 19.887 1.00 70.75 396 GLY A N 1
ATOM 3146 C CA . GLY A 1 396 ? -5.385 -1.899 20.557 1.00 70.75 396 GLY A CA 1
ATOM 3147 C C . GLY A 1 396 ? -6.308 -2.642 21.521 1.00 70.75 396 GLY A C 1
ATOM 3148 O O . GLY A 1 396 ? -5.817 -3.405 22.353 1.00 70.75 396 GLY A O 1
ATOM 3149 N N . LYS A 1 397 ? -7.628 -2.419 21.453 1.00 81.56 397 LYS A N 1
ATOM 3150 C CA . LYS A 1 397 ? -8.595 -2.979 22.405 1.00 81.56 397 LYS A CA 1
ATOM 3151 C C . LYS A 1 397 ? -9.572 -3.937 21.743 1.00 81.56 397 LYS A C 1
ATOM 3153 O O . LYS A 1 397 ? -10.050 -3.726 20.626 1.00 81.56 397 LYS A O 1
ATOM 3158 N N . VAL A 1 398 ? -9.926 -4.962 22.514 1.00 91.81 398 VAL A N 1
ATOM 3159 C CA . VAL A 1 398 ? -11.191 -5.672 22.349 1.00 91.81 398 VAL A CA 1
ATOM 3160 C C . VAL A 1 398 ? -12.249 -4.955 23.181 1.00 91.81 398 VAL A C 1
ATOM 3162 O O . VAL A 1 398 ? -12.040 -4.689 24.368 1.00 91.81 398 VAL A O 1
ATOM 3165 N N . THR A 1 399 ? -13.386 -4.664 22.560 1.00 95.56 399 THR A N 1
ATOM 3166 C CA . THR A 1 399 ? -14.532 -4.008 23.191 1.00 95.56 399 THR A CA 1
ATOM 3167 C C . THR A 1 399 ? -15.732 -4.943 23.215 1.00 95.56 399 THR A C 1
ATOM 3169 O O . THR A 1 399 ? -16.030 -5.594 22.216 1.00 95.56 399 THR A O 1
ATOM 3172 N N . LEU A 1 400 ? -16.467 -5.008 24.324 1.00 96.50 400 LEU A N 1
ATOM 3173 C CA . LEU A 1 400 ? -17.715 -5.781 24.382 1.00 96.50 400 LEU A CA 1
ATOM 3174 C C . LEU A 1 400 ? -18.923 -4.845 24.335 1.00 96.50 400 LEU A C 1
ATOM 3176 O O . LEU A 1 400 ? -18.984 -3.863 25.073 1.00 96.50 400 LEU A O 1
ATOM 3180 N N . ALA A 1 401 ? -19.888 -5.135 23.466 1.00 96.06 401 ALA A N 1
ATOM 3181 C CA . ALA A 1 401 ? -21.089 -4.327 23.306 1.00 96.06 401 ALA A CA 1
ATOM 3182 C C . ALA A 1 401 ? -22.208 -4.815 24.245 1.00 96.06 401 ALA A C 1
ATOM 3184 O O . ALA A 1 401 ? -22.760 -5.910 24.079 1.00 96.06 401 ALA A O 1
ATOM 3185 N N . TYR A 1 402 ? -22.543 -3.978 25.228 1.00 95.06 402 TYR A N 1
ATOM 3186 C CA . TYR A 1 402 ? -23.556 -4.210 26.256 1.00 95.06 402 TYR A CA 1
ATOM 3187 C C . TYR A 1 402 ? -24.887 -3.548 25.885 1.00 95.06 402 TYR A C 1
ATOM 3189 O O . TYR A 1 402 ? -24.930 -2.381 25.491 1.00 95.06 402 TYR A O 1
ATOM 3197 N N . LEU A 1 403 ? -25.994 -4.279 26.058 1.00 91.62 403 LEU A N 1
ATOM 3198 C CA . LEU A 1 403 ? -27.318 -3.804 25.658 1.00 91.62 403 LEU A CA 1
ATOM 3199 C C . LEU A 1 403 ? -28.173 -3.230 26.795 1.00 91.62 403 LEU A C 1
ATOM 3201 O O . LEU A 1 403 ? -28.782 -2.170 26.626 1.00 91.62 403 LEU A O 1
ATOM 3205 N N . ASN A 1 404 ? -28.351 -4.012 27.861 1.00 92.62 404 ASN A N 1
ATOM 3206 C CA . ASN A 1 404 ? -29.150 -3.713 29.053 1.00 92.62 404 ASN A CA 1
ATOM 3207 C C . ASN A 1 404 ? -28.947 -4.810 30.113 1.00 92.62 404 ASN A C 1
ATOM 3209 O O . ASN A 1 404 ? -28.474 -5.905 29.793 1.00 92.62 404 ASN A O 1
ATOM 3213 N N . GLY A 1 405 ? -29.353 -4.543 31.352 1.00 91.94 405 GLY A N 1
ATOM 3214 C CA . GLY A 1 405 ? -29.099 -5.426 32.488 1.00 91.94 405 GLY A CA 1
ATOM 3215 C C . GLY A 1 405 ? -29.865 -6.739 32.397 1.00 91.94 405 GLY A C 1
ATOM 3216 O O . GLY A 1 405 ? -29.363 -7.780 32.805 1.00 91.94 405 GLY A O 1
ATOM 3217 N N . GLY A 1 406 ? -31.044 -6.727 31.775 1.00 90.50 406 GLY A N 1
ATOM 3218 C CA . GLY A 1 406 ? -31.828 -7.932 31.506 1.00 90.50 406 GLY A CA 1
ATOM 3219 C C . GLY A 1 406 ? -31.169 -8.921 30.541 1.00 90.50 406 GLY A C 1
ATOM 3220 O O . GLY A 1 406 ? -31.623 -10.056 30.455 1.00 90.50 406 GLY A O 1
ATOM 3221 N N . THR A 1 407 ? -30.116 -8.514 29.823 1.00 90.25 407 THR A N 1
ATOM 3222 C CA . THR A 1 407 ? -29.412 -9.397 28.880 1.00 90.25 407 THR A CA 1
ATOM 3223 C C . THR A 1 407 ? -28.241 -10.146 29.496 1.00 90.25 407 THR A C 1
ATOM 3225 O O . THR A 1 407 ? -27.801 -11.115 28.901 1.00 90.25 407 THR A O 1
ATOM 3228 N N . VAL A 1 408 ? -27.739 -9.736 30.660 1.00 92.88 408 VAL A N 1
ATOM 3229 C CA . VAL A 1 408 ? -26.578 -10.364 31.312 1.00 92.88 408 VAL A CA 1
ATOM 3230 C C . VAL A 1 408 ? -27.006 -11.131 32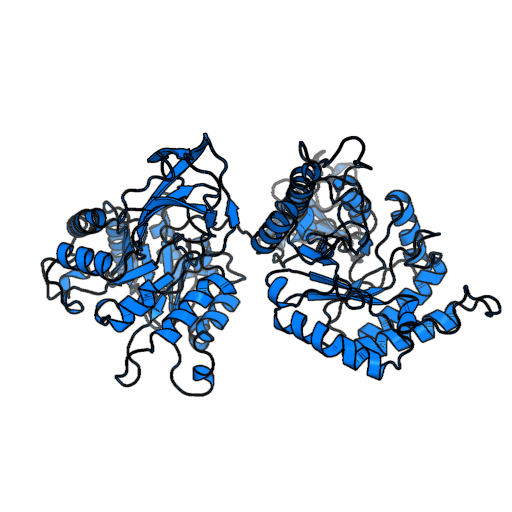.564 1.00 92.88 408 VAL A C 1
ATOM 3232 O O . VAL A 1 408 ? -28.065 -10.853 33.131 1.00 92.88 408 VAL A O 1
ATOM 3235 N N . SER A 1 409 ? -26.209 -12.097 33.022 1.00 91.75 409 SER A N 1
ATOM 3236 C CA . SER A 1 409 ? -26.493 -12.848 34.256 1.00 91.75 409 SER A CA 1
ATOM 3237 C C . SER A 1 409 ? -26.250 -12.019 35.518 1.00 91.75 409 SER A C 1
ATOM 3239 O O . SER A 1 409 ? -26.989 -12.146 36.492 1.00 91.75 409 SER A O 1
ATOM 3241 N N . GLU A 1 410 ? -25.269 -11.126 35.476 1.00 94.38 410 GLU A N 1
ATOM 3242 C CA . GLU A 1 410 ? -24.753 -10.346 36.600 1.00 94.38 410 GLU A CA 1
ATOM 3243 C C . GLU A 1 410 ? -25.776 -9.318 37.100 1.00 94.38 410 GLU A C 1
ATOM 3245 O O . GLU A 1 410 ? -26.554 -8.756 36.322 1.00 94.38 410 GLU A O 1
ATOM 3250 N N . ASN A 1 411 ? -25.813 -9.080 38.411 1.00 93.81 411 ASN A N 1
ATOM 3251 C CA . ASN A 1 411 ? -26.804 -8.209 39.055 1.00 93.81 411 ASN A CA 1
ATOM 3252 C C . ASN A 1 411 ? -26.307 -6.774 39.268 1.00 93.81 411 ASN A C 1
ATOM 3254 O O . ASN A 1 411 ? -27.091 -5.891 39.637 1.00 93.81 411 ASN A O 1
ATOM 3258 N N . SER A 1 412 ? -25.019 -6.529 39.036 1.00 95.81 412 SER A N 1
ATOM 3259 C CA . SER A 1 412 ? -24.377 -5.229 39.200 1.00 95.81 412 SER A CA 1
ATOM 3260 C C . SER A 1 412 ? -23.312 -4.980 38.128 1.00 95.81 412 SER A C 1
ATOM 3262 O O . SER A 1 412 ? -22.852 -5.895 37.447 1.00 95.81 412 SER A O 1
ATOM 3264 N N . ILE A 1 413 ? -22.918 -3.712 37.978 1.00 97.38 413 ILE A N 1
ATOM 3265 C CA . ILE A 1 413 ? -21.835 -3.304 37.067 1.00 97.38 413 ILE A CA 1
ATOM 3266 C C . ILE A 1 413 ? -20.498 -3.894 37.541 1.00 97.38 413 ILE A C 1
ATOM 3268 O O . ILE A 1 413 ? -19.698 -4.318 36.714 1.00 97.38 413 ILE A O 1
ATOM 3272 N N . THR A 1 414 ? -20.290 -3.962 38.859 1.00 97.00 414 THR A N 1
ATOM 3273 C CA . THR A 1 414 ? -19.100 -4.540 39.495 1.00 97.00 414 THR A CA 1
ATOM 3274 C C . THR A 1 414 ? -18.948 -6.018 39.146 1.00 97.00 414 THR A C 1
ATOM 3276 O O . THR A 1 414 ? -17.929 -6.405 38.586 1.00 97.00 414 THR A O 1
ATOM 3279 N N . GLU A 1 415 ? -19.996 -6.820 39.370 1.00 96.62 415 GLU A N 1
ATOM 3280 C CA . GLU A 1 415 ? -19.995 -8.251 39.027 1.00 96.62 415 GLU A CA 1
ATOM 3281 C C . GLU A 1 415 ? -19.723 -8.470 37.533 1.00 96.62 415 GLU A C 1
ATOM 3283 O O . GLU A 1 415 ? -18.962 -9.363 37.161 1.00 96.62 415 GLU A O 1
ATOM 3288 N N . LEU A 1 416 ? -20.312 -7.635 36.667 1.00 96.44 416 LEU A N 1
ATOM 3289 C CA . LEU A 1 416 ? -20.074 -7.699 35.225 1.00 96.44 416 LEU A CA 1
ATOM 3290 C C . LEU A 1 416 ? -18.612 -7.397 34.874 1.00 96.44 416 LEU A C 1
ATOM 3292 O O . LEU A 1 416 ? -18.019 -8.110 34.064 1.00 96.44 416 LEU A O 1
ATOM 3296 N N . ALA A 1 417 ? -18.028 -6.359 35.471 1.00 96.12 417 ALA A N 1
ATOM 3297 C CA . ALA A 1 417 ? -16.642 -5.978 35.230 1.00 96.12 417 ALA A CA 1
ATOM 3298 C C . ALA A 1 417 ? -15.673 -7.093 35.663 1.00 96.12 417 ALA A C 1
ATOM 3300 O O . ALA A 1 417 ? -14.828 -7.512 34.873 1.00 96.12 417 ALA A O 1
ATOM 3301 N N . GLU A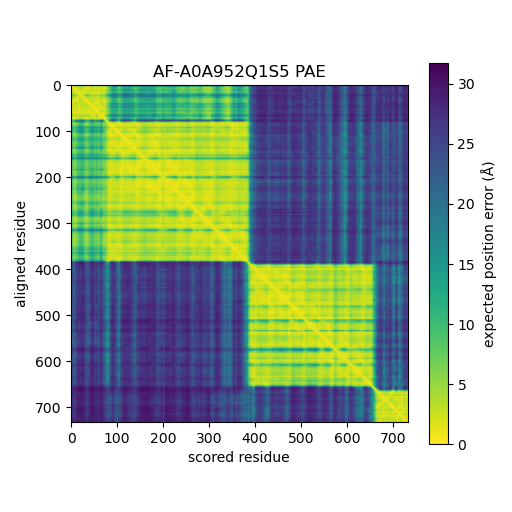 1 418 ? -15.858 -7.642 36.866 1.00 93.75 418 GLU A N 1
ATOM 3302 C CA . GLU A 1 418 ? -15.051 -8.744 37.410 1.00 93.75 418 GLU A CA 1
ATOM 3303 C C . GLU A 1 418 ? -15.165 -10.015 36.551 1.00 93.75 418 GLU A C 1
ATOM 3305 O O . GLU A 1 418 ? -14.168 -10.689 36.256 1.00 93.75 418 GLU A O 1
ATOM 3310 N N . ARG A 1 419 ? -16.381 -10.338 36.085 1.00 93.75 419 ARG A N 1
ATOM 3311 C CA . ARG A 1 419 ? -16.635 -11.458 35.167 1.00 93.75 419 ARG A CA 1
ATOM 3312 C C . ARG A 1 419 ? -15.856 -11.294 33.864 1.00 93.75 419 ARG A C 1
ATOM 3314 O O . ARG A 1 419 ? -15.226 -12.251 33.409 1.00 93.75 419 ARG A O 1
ATOM 3321 N N . ILE A 1 420 ? -15.893 -10.106 33.264 1.00 92.94 420 ILE A N 1
ATOM 3322 C CA . ILE A 1 420 ? -15.202 -9.819 32.003 1.00 92.94 420 ILE A CA 1
ATOM 3323 C C . ILE A 1 420 ? -13.690 -9.915 32.195 1.00 92.94 420 ILE A C 1
ATOM 3325 O O . ILE A 1 420 ? -13.045 -10.656 31.453 1.00 92.94 420 ILE A O 1
ATOM 3329 N N . SER A 1 421 ? -13.130 -9.248 33.206 1.00 86.31 421 SER A N 1
ATOM 3330 C CA . SER A 1 421 ? -11.687 -9.269 33.476 1.00 86.31 421 SER A CA 1
ATOM 3331 C C . SER A 1 421 ? -11.151 -10.670 33.735 1.00 86.31 421 SER A C 1
ATOM 3333 O O . SER A 1 421 ? -10.076 -11.019 33.251 1.00 86.31 421 SER A O 1
ATOM 3335 N N . SER A 1 422 ? -11.900 -11.497 34.469 1.00 85.94 422 SER A N 1
ATOM 3336 C CA . SER A 1 422 ? -11.505 -12.882 34.748 1.00 85.94 422 SER A CA 1
ATOM 3337 C C . SER A 1 422 ? -11.639 -13.796 33.526 1.00 85.94 422 SER A C 1
ATOM 3339 O O . SER A 1 422 ? -10.792 -14.664 33.308 1.00 85.94 422 SER A O 1
ATOM 3341 N N . SER A 1 423 ? -12.673 -13.600 32.703 1.00 85.31 423 SER A N 1
ATOM 3342 C CA . SER A 1 423 ? -12.982 -14.487 31.573 1.00 85.31 423 SER A CA 1
ATOM 3343 C C . SER A 1 423 ? -12.248 -14.105 30.283 1.00 85.31 423 SER A C 1
ATOM 3345 O O . SER A 1 423 ? -11.917 -14.981 29.483 1.00 85.31 423 SER A O 1
ATOM 3347 N N . ALA A 1 424 ? -11.957 -12.824 30.068 1.00 82.75 424 ALA A N 1
ATOM 3348 C CA . ALA A 1 424 ? -11.246 -12.318 28.898 1.00 82.75 424 ALA A CA 1
ATOM 3349 C C . ALA A 1 424 ? -10.381 -11.090 29.257 1.00 82.75 424 ALA A C 1
ATOM 3351 O O . ALA A 1 424 ? -10.751 -9.957 28.947 1.00 82.75 424 ALA A O 1
ATOM 3352 N N . PRO A 1 425 ? -9.179 -11.300 29.834 1.00 78.12 425 PRO A N 1
ATOM 3353 C CA . PRO A 1 425 ? -8.291 -10.214 30.276 1.00 78.12 425 PRO A CA 1
ATOM 3354 C C . PRO A 1 425 ? -7.781 -9.281 29.162 1.00 78.12 425 PRO A C 1
ATOM 3356 O O . PRO A 1 425 ? -7.142 -8.270 29.443 1.00 78.12 425 PRO A O 1
ATOM 3359 N N . SER A 1 426 ? -7.982 -9.644 27.890 1.00 74.69 426 SER A N 1
ATOM 3360 C CA . SER A 1 426 ? -7.641 -8.826 26.719 1.00 74.69 426 SER A CA 1
ATOM 3361 C C . SER A 1 426 ? -8.681 -7.743 26.410 1.00 74.69 426 SER A C 1
ATOM 3363 O O . SER A 1 426 ? -8.415 -6.854 25.599 1.00 74.69 426 SER A O 1
ATOM 3365 N N . VAL A 1 427 ? -9.860 -7.803 27.034 1.00 88.62 427 VAL A N 1
ATOM 3366 C CA . VAL A 1 427 ? -10.909 -6.794 26.881 1.00 88.62 427 VAL A CA 1
ATOM 3367 C C . VAL A 1 427 ? -10.476 -5.514 27.583 1.00 88.62 427 VAL A C 1
ATOM 3369 O O . VAL A 1 427 ? -10.143 -5.523 28.763 1.00 88.62 427 VAL A O 1
ATOM 3372 N N . GLY A 1 428 ? -10.478 -4.409 26.840 1.00 87.50 428 GLY A N 1
ATOM 3373 C CA . GLY A 1 428 ? -10.042 -3.102 27.336 1.00 87.50 428 GLY A CA 1
ATOM 3374 C C . GLY A 1 428 ? -11.170 -2.087 27.489 1.00 87.50 428 GLY A C 1
ATOM 3375 O O . GLY A 1 428 ? -10.952 -1.024 28.065 1.00 87.50 428 GLY A O 1
ATOM 3376 N N . SER A 1 429 ? -12.363 -2.365 26.957 1.00 94.75 429 SER A N 1
ATOM 3377 C CA . SER A 1 429 ? -13.492 -1.440 27.068 1.00 94.75 429 SER A CA 1
ATOM 3378 C C . SER A 1 429 ? -14.855 -2.101 26.890 1.00 94.75 429 SER A C 1
ATOM 3380 O O . SER A 1 429 ? -14.982 -3.207 26.357 1.00 94.75 429 SER A O 1
ATOM 3382 N N . ILE A 1 430 ? -15.898 -1.394 27.326 1.00 97.00 430 ILE A N 1
ATOM 3383 C CA . ILE A 1 430 ? -17.297 -1.759 27.103 1.00 97.00 430 ILE A CA 1
ATOM 3384 C C . ILE A 1 430 ? -17.991 -0.644 26.322 1.00 97.00 430 ILE A C 1
ATOM 3386 O O . ILE A 1 430 ? -17.939 0.530 26.693 1.00 97.00 430 ILE A O 1
ATOM 3390 N N . LEU A 1 431 ? -18.683 -1.029 25.252 1.00 97.81 431 LEU A N 1
ATOM 3391 C CA . LEU A 1 431 ? -19.575 -0.164 24.492 1.00 97.81 431 LEU A CA 1
ATOM 3392 C C . LEU A 1 431 ? -21.010 -0.357 24.993 1.00 97.81 431 LEU A C 1
ATOM 3394 O O . LEU A 1 431 ? -21.675 -1.338 24.670 1.00 97.81 431 LEU A O 1
ATOM 3398 N N . VAL A 1 432 ? -21.482 0.572 25.813 1.00 96.94 432 VAL A N 1
ATOM 3399 C CA . VAL A 1 432 ? -22.751 0.477 26.540 1.00 96.94 432 VAL A CA 1
ATOM 3400 C C . VAL A 1 432 ? -23.847 1.200 25.771 1.00 96.94 432 VAL A C 1
ATOM 3402 O O . VAL A 1 432 ? -23.715 2.393 25.494 1.00 96.94 432 VAL A O 1
ATOM 3405 N N . ARG A 1 433 ? -24.962 0.527 25.458 1.00 95.81 433 ARG A N 1
ATOM 3406 C CA . ARG A 1 433 ? -26.134 1.221 24.908 1.00 95.81 433 ARG A CA 1
ATOM 3407 C C . ARG A 1 433 ? -26.722 2.152 25.965 1.00 95.81 433 ARG A C 1
ATOM 3409 O O . ARG A 1 433 ? -27.329 1.701 26.929 1.00 95.81 433 ARG A O 1
ATOM 3416 N N . THR A 1 434 ? -26.580 3.454 25.764 1.00 97.38 434 THR A N 1
ATOM 3417 C CA . THR A 1 434 ? -27.001 4.478 26.730 1.00 97.38 434 THR A CA 1
ATOM 3418 C C . THR A 1 434 ? -28.402 5.002 26.451 1.00 97.38 434 THR A C 1
ATOM 3420 O O . THR A 1 434 ? -29.082 5.489 27.354 1.00 97.38 434 THR A O 1
ATOM 3423 N N . SER A 1 435 ? -28.848 4.927 25.196 1.00 96.00 435 SER A N 1
ATOM 3424 C CA . SER A 1 435 ? -30.066 5.599 24.745 1.00 96.00 435 SER A CA 1
ATOM 3425 C C . SER A 1 435 ? -30.574 5.080 23.400 1.00 96.00 435 SER A C 1
ATOM 3427 O O . SER A 1 435 ? -29.848 4.442 22.632 1.00 96.00 435 SER A O 1
ATOM 3429 N N . LEU A 1 436 ? -31.852 5.356 23.155 1.00 93.44 436 LEU A N 1
ATOM 3430 C CA . LEU A 1 436 ? -32.603 5.041 21.949 1.00 93.44 436 LEU A CA 1
ATOM 3431 C C . LEU A 1 436 ? -33.489 6.242 21.614 1.00 93.44 436 LEU A C 1
ATOM 3433 O O . LEU A 1 436 ? -34.386 6.573 22.401 1.00 93.44 436 LEU A O 1
ATOM 3437 N N . GLY A 1 437 ? -33.254 6.898 20.478 1.00 93.94 437 GLY A N 1
ATOM 3438 C CA . GLY A 1 437 ? -34.030 8.083 20.132 1.00 93.94 437 GLY A CA 1
ATOM 3439 C C . GLY A 1 437 ? -33.880 9.174 21.192 1.00 93.94 437 GLY A C 1
ATOM 3440 O O . GLY A 1 437 ? -32.798 9.499 21.672 1.00 93.94 437 GLY A O 1
ATOM 3441 N N . THR A 1 438 ? -35.012 9.682 21.661 1.00 94.44 438 THR A N 1
ATOM 3442 C CA . THR A 1 438 ? -35.083 10.699 22.720 1.00 94.44 438 THR A CA 1
ATOM 3443 C C . THR A 1 438 ? -35.131 10.110 24.135 1.00 94.44 438 THR A C 1
ATOM 3445 O O . THR A 1 438 ? -35.420 10.826 25.096 1.00 94.44 438 THR A O 1
ATOM 3448 N N . THR A 1 439 ? -34.873 8.806 24.296 1.00 95.31 439 THR A N 1
ATOM 3449 C CA . THR A 1 439 ? -35.046 8.099 25.571 1.00 95.31 439 THR A CA 1
ATOM 3450 C C . THR A 1 439 ? -33.762 7.459 26.085 1.00 95.31 439 THR A C 1
ATOM 3452 O O . THR A 1 439 ? -33.000 6.831 25.351 1.00 95.31 439 THR A O 1
ATOM 3455 N N . TRP A 1 440 ? -33.540 7.589 27.392 1.00 97.19 440 TRP A N 1
ATOM 3456 C CA . TRP A 1 440 ? -32.505 6.861 28.119 1.00 97.19 440 TRP A CA 1
ATOM 3457 C C . TRP A 1 440 ? -32.792 5.352 28.143 1.00 97.19 440 TRP A C 1
ATOM 3459 O O . TRP A 1 440 ? -33.934 4.936 28.365 1.00 97.19 440 TRP A O 1
ATOM 3469 N N . GLN A 1 441 ? -31.756 4.524 27.971 1.00 94.62 441 GLN A N 1
ATOM 3470 C CA . GLN A 1 441 ? -31.887 3.063 27.911 1.00 94.62 441 GLN A CA 1
ATOM 3471 C C . GLN A 1 441 ? -32.462 2.467 29.207 1.00 94.62 441 GLN A C 1
ATOM 3473 O O . GLN A 1 441 ? -33.233 1.506 29.144 1.00 94.62 441 GLN A O 1
ATOM 3478 N N . GLY A 1 442 ? -32.153 3.061 30.363 1.00 93.75 442 GLY A N 1
ATOM 3479 C CA . GLY A 1 442 ? -32.555 2.591 31.690 1.00 93.75 442 GLY A CA 1
ATOM 3480 C C . GLY A 1 442 ? -34.066 2.485 31.907 1.00 93.75 442 GLY A C 1
ATOM 3481 O O . GLY A 1 442 ? -34.513 1.707 32.753 1.00 93.75 442 GLY A O 1
ATOM 3482 N N . ARG A 1 443 ? -34.875 3.189 31.101 1.00 89.31 443 ARG A N 1
ATOM 3483 C CA . ARG A 1 443 ? -36.342 3.056 31.119 1.00 89.31 443 ARG A CA 1
ATOM 3484 C C . ARG A 1 443 ? -36.808 1.645 30.772 1.00 89.31 443 ARG A C 1
ATOM 3486 O O . ARG A 1 443 ? -37.807 1.196 31.322 1.00 89.31 443 ARG A O 1
ATOM 3493 N N . SER A 1 444 ? -36.076 0.968 29.890 1.00 84.38 444 SER A N 1
ATOM 3494 C CA . SER A 1 444 ? -36.376 -0.394 29.432 1.00 84.38 444 SER A CA 1
ATOM 3495 C C . SER A 1 444 ? -35.535 -1.457 30.146 1.00 84.38 444 SER A C 1
ATOM 3497 O O . SER A 1 444 ? -35.524 -2.608 29.721 1.00 84.38 444 SER A O 1
ATOM 3499 N N . ASP A 1 445 ? -34.787 -1.082 31.189 1.00 90.25 445 ASP A N 1
ATOM 3500 C CA . ASP A 1 445 ? -33.919 -2.004 31.917 1.00 90.25 445 ASP A CA 1
ATOM 3501 C C . ASP A 1 445 ? -34.651 -2.657 33.092 1.00 90.25 445 ASP A C 1
ATOM 3503 O O . ASP A 1 445 ? -35.233 -1.969 33.938 1.00 90.25 445 ASP A O 1
ATOM 3507 N N . SER A 1 446 ? -34.593 -3.987 33.162 1.00 89.12 446 SER A N 1
ATOM 3508 C CA . SER A 1 446 ? -35.145 -4.760 34.273 1.00 89.12 446 SER A CA 1
ATOM 3509 C C . SER A 1 446 ? -34.247 -4.733 35.513 1.00 89.12 446 SER A C 1
ATOM 3511 O O . SER A 1 446 ? -34.761 -4.872 36.624 1.00 89.12 446 SER A O 1
ATOM 3513 N N . LYS A 1 447 ? -32.932 -4.501 35.370 1.00 94.00 447 LYS A N 1
ATOM 3514 C CA . LYS A 1 447 ? -31.982 -4.452 36.493 1.00 94.00 447 LYS A CA 1
ATOM 3515 C C . LYS A 1 447 ? -31.601 -3.011 36.814 1.00 94.00 447 LYS A C 1
ATOM 3517 O O . LYS A 1 447 ? -30.730 -2.407 36.190 1.00 94.00 447 LYS A O 1
ATOM 3522 N N . ARG A 1 448 ? -32.235 -2.447 37.846 1.00 91.56 448 ARG A N 1
ATOM 3523 C CA . ARG A 1 448 ? -32.073 -1.028 38.216 1.00 91.56 448 ARG A CA 1
ATOM 3524 C C . ARG A 1 448 ? -30.640 -0.625 38.569 1.00 91.56 448 ARG A C 1
ATOM 3526 O O . ARG A 1 448 ? -30.255 0.492 38.246 1.00 91.56 448 ARG A O 1
ATOM 3533 N N . ASN A 1 449 ? -29.836 -1.534 39.117 1.00 92.19 449 ASN A N 1
ATOM 3534 C CA . ASN A 1 449 ? -28.429 -1.270 39.449 1.00 92.19 449 ASN A CA 1
ATOM 3535 C C . ASN A 1 449 ? -27.541 -1.022 38.217 1.00 92.19 449 ASN A C 1
ATOM 3537 O O . ASN A 1 449 ? -26.457 -0.454 38.341 1.00 92.19 449 ASN A O 1
ATOM 3541 N N . MET A 1 450 ? -28.004 -1.417 37.029 1.00 94.75 450 MET A N 1
ATOM 3542 C CA . MET A 1 450 ? -27.283 -1.270 35.762 1.00 94.75 450 MET A CA 1
ATOM 3543 C C . MET A 1 450 ? -27.960 -0.274 34.810 1.00 94.75 450 MET A C 1
ATOM 3545 O O . MET A 1 450 ? -27.399 0.060 33.768 1.00 94.75 450 MET A O 1
ATOM 3549 N N . ALA A 1 451 ? -29.143 0.226 35.179 1.00 95.38 451 ALA A N 1
ATOM 3550 C CA . ALA A 1 451 ? -29.929 1.142 34.369 1.00 95.38 451 ALA A CA 1
ATOM 3551 C C . ALA A 1 451 ? -29.236 2.505 34.211 1.00 95.38 451 ALA A C 1
ATOM 3553 O O . ALA A 1 451 ? -28.636 3.029 35.152 1.00 95.38 451 ALA A O 1
ATOM 3554 N N . ILE A 1 452 ? -29.382 3.099 33.025 1.00 96.69 452 ILE A N 1
ATOM 3555 C CA . ILE A 1 452 ? -28.844 4.421 32.688 1.00 96.69 452 ILE A CA 1
ATOM 3556 C C . ILE A 1 452 ? -30.013 5.355 32.415 1.00 96.69 452 ILE A C 1
ATOM 3558 O O . ILE A 1 452 ? -30.675 5.207 31.392 1.00 96.69 452 ILE A O 1
ATOM 3562 N N . ASN A 1 453 ? -30.286 6.286 33.323 1.00 96.06 453 ASN A N 1
ATOM 3563 C CA . ASN A 1 453 ? -31.387 7.249 33.237 1.00 96.06 453 ASN A CA 1
ATOM 3564 C C . ASN A 1 453 ? -30.907 8.708 33.240 1.00 96.06 453 ASN A C 1
ATOM 3566 O O . ASN A 1 453 ? -31.705 9.602 32.963 1.00 96.06 453 ASN A O 1
ATOM 3570 N N . ALA A 1 454 ? -29.638 8.949 33.575 1.00 96.06 454 ALA A N 1
ATOM 3571 C CA . ALA A 1 454 ? -29.023 10.270 33.632 1.00 96.06 454 ALA A CA 1
ATOM 3572 C C . ALA A 1 454 ? -27.480 10.183 33.549 1.00 96.06 454 ALA A C 1
ATOM 3574 O O . ALA A 1 454 ? -26.911 9.108 33.759 1.00 96.06 454 ALA A O 1
ATOM 3575 N N . PRO A 1 455 ? -26.773 11.315 33.351 1.00 97.12 455 PRO A N 1
ATOM 3576 C CA . PRO A 1 455 ? -25.305 11.383 33.407 1.00 97.12 455 PRO A CA 1
ATOM 3577 C C . PRO A 1 455 ? -24.669 10.782 34.671 1.00 97.12 455 PRO A C 1
ATOM 3579 O O . PRO A 1 455 ? -23.598 10.182 34.605 1.00 97.12 455 PRO A O 1
ATOM 3582 N N . ALA A 1 456 ? -25.338 10.889 35.825 1.00 95.81 456 ALA A N 1
ATOM 3583 C CA . ALA A 1 456 ? -24.856 10.313 37.082 1.00 95.81 456 ALA A CA 1
ATOM 3584 C C . ALA A 1 456 ? -24.727 8.778 37.028 1.00 95.81 456 ALA A C 1
ATOM 3586 O O . ALA A 1 456 ? -23.831 8.208 37.650 1.00 95.81 456 ALA A O 1
ATOM 3587 N N . ASP A 1 457 ? -25.577 8.101 36.249 1.00 97.12 457 ASP A N 1
ATOM 3588 C CA . ASP A 1 457 ? -25.475 6.655 36.050 1.00 97.12 457 ASP A CA 1
ATOM 3589 C C . ASP A 1 457 ? -24.258 6.294 35.190 1.00 97.12 457 ASP A C 1
ATOM 3591 O O . ASP A 1 457 ? -23.593 5.300 35.466 1.00 97.12 457 ASP A O 1
ATOM 3595 N N . LEU A 1 458 ? -23.916 7.117 34.192 1.00 97.56 458 LEU A N 1
ATOM 3596 C CA . LEU A 1 458 ? -22.708 6.931 33.379 1.00 97.56 458 LEU A CA 1
ATOM 3597 C C . LEU A 1 458 ? -21.433 7.140 34.203 1.00 97.56 458 LEU A C 1
ATOM 3599 O O . LEU A 1 458 ? -20.488 6.369 34.061 1.00 97.56 458 LEU A O 1
ATOM 3603 N N . ALA A 1 459 ? -21.430 8.110 35.121 1.00 95.00 459 ALA A N 1
ATOM 3604 C CA . ALA A 1 459 ? -20.332 8.286 36.070 1.00 95.00 459 ALA A CA 1
ATOM 3605 C C . ALA A 1 459 ? -20.164 7.052 36.981 1.00 95.00 459 ALA A C 1
ATOM 3607 O O . ALA A 1 459 ? -19.040 6.589 37.186 1.00 95.00 459 ALA A O 1
ATOM 3608 N N . ARG A 1 460 ? -21.276 6.468 37.463 1.00 96.44 460 ARG A N 1
ATOM 3609 C CA . ARG A 1 460 ? -21.264 5.201 38.217 1.00 96.44 460 ARG A CA 1
ATOM 3610 C C . ARG A 1 460 ? -20.689 4.059 37.379 1.00 96.44 460 ARG A C 1
ATOM 3612 O O . ARG A 1 460 ? -19.786 3.375 37.847 1.00 96.44 460 ARG A O 1
ATOM 3619 N N . TRP A 1 461 ? -21.156 3.890 36.140 1.00 97.56 461 TRP A N 1
ATOM 3620 C CA . TRP A 1 461 ? -20.598 2.913 35.198 1.00 97.56 461 TRP A CA 1
ATOM 3621 C C . TRP A 1 461 ? -19.092 3.101 35.014 1.00 97.56 461 TRP A C 1
ATOM 3623 O O . TRP A 1 461 ? -18.340 2.146 35.160 1.00 97.56 461 TRP A O 1
ATOM 3633 N N . SER A 1 462 ? -18.635 4.328 34.767 1.00 96.38 462 SER A N 1
ATOM 3634 C CA . SER A 1 462 ? -17.211 4.614 34.600 1.00 96.38 462 SER A CA 1
ATOM 3635 C C . SER A 1 462 ? -16.395 4.262 35.844 1.00 96.38 462 SER A C 1
ATOM 3637 O O . SER A 1 462 ? -15.335 3.658 35.707 1.00 96.38 462 SER A O 1
ATOM 3639 N N . THR A 1 463 ? -16.874 4.607 37.043 1.00 95.31 463 THR A N 1
ATOM 3640 C CA . THR A 1 463 ? -16.173 4.281 38.294 1.00 95.31 463 THR A CA 1
ATOM 3641 C C . THR A 1 463 ? -16.041 2.774 38.474 1.00 95.31 463 THR A C 1
ATOM 3643 O O . THR A 1 463 ? -14.940 2.291 38.725 1.00 95.31 463 THR A O 1
ATOM 3646 N N . GLU A 1 464 ? -17.131 2.028 38.304 1.00 96.06 464 GLU A N 1
ATOM 3647 C CA . GLU A 1 464 ? -17.133 0.576 38.493 1.00 96.06 464 GLU A CA 1
ATOM 3648 C C . GLU A 1 464 ? -16.264 -0.141 37.448 1.00 96.06 464 GLU A C 1
ATOM 3650 O O . GLU A 1 464 ? -15.425 -0.958 37.814 1.00 96.06 464 GLU A O 1
ATOM 3655 N N . LEU A 1 465 ? -16.364 0.232 36.167 1.00 95.75 465 LEU A N 1
ATOM 3656 C CA . LEU A 1 465 ? -15.531 -0.337 35.100 1.00 95.75 465 LEU A CA 1
ATOM 3657 C C . LEU A 1 465 ? -14.037 -0.017 35.270 1.00 95.75 465 LEU A C 1
ATOM 3659 O O . LEU A 1 465 ? -13.182 -0.860 34.996 1.00 95.75 465 LEU A O 1
ATOM 3663 N N . SER A 1 466 ? -13.704 1.179 35.765 1.00 89.25 466 SER A N 1
ATOM 3664 C CA . SER A 1 466 ? -12.307 1.596 35.931 1.00 89.25 466 SER A CA 1
ATOM 3665 C C . SER A 1 466 ? -11.533 0.757 36.954 1.00 89.25 466 SER A C 1
ATOM 3667 O O . SER A 1 466 ? -10.318 0.611 36.809 1.00 89.25 466 SER A O 1
ATOM 3669 N N . ARG A 1 467 ? -12.220 0.153 37.940 1.00 88.75 467 ARG A N 1
ATOM 3670 C CA . ARG A 1 467 ? -11.598 -0.767 38.916 1.00 88.75 467 ARG A CA 1
ATOM 3671 C C . ARG A 1 467 ? -10.955 -1.967 38.228 1.00 88.75 467 ARG A C 1
ATOM 3673 O O . ARG A 1 467 ? -9.898 -2.428 38.643 1.00 88.75 467 ARG A O 1
ATOM 3680 N N . GLU A 1 468 ? -11.551 -2.364 37.114 1.00 88.94 468 GLU A N 1
ATOM 3681 C CA . GLU A 1 468 ? -11.156 -3.482 36.270 1.00 88.94 468 GLU A CA 1
ATOM 3682 C C . GLU A 1 468 ? -10.420 -3.041 34.993 1.00 88.94 468 GLU A C 1
ATOM 3684 O O . GLU A 1 468 ? -10.181 -3.839 34.093 1.00 88.94 468 GLU A O 1
ATOM 3689 N N . ARG A 1 469 ? -10.006 -1.765 34.914 1.00 83.75 469 ARG A N 1
ATOM 3690 C CA . ARG A 1 469 ? -9.301 -1.171 33.758 1.00 83.75 469 ARG A CA 1
ATOM 3691 C C . ARG A 1 469 ? -10.090 -1.249 32.445 1.00 83.75 469 ARG A C 1
ATOM 3693 O O . ARG A 1 469 ? -9.489 -1.309 31.372 1.00 83.75 469 ARG A O 1
ATOM 3700 N N . LEU A 1 470 ? -11.416 -1.216 32.534 1.00 89.56 470 LEU A N 1
ATOM 3701 C CA . LEU A 1 470 ? -12.313 -1.176 31.386 1.00 89.56 470 LEU A CA 1
ATOM 3702 C C . LEU A 1 470 ? -12.743 0.269 31.112 1.00 89.56 470 LEU A C 1
ATOM 3704 O O . LEU A 1 470 ? -13.296 0.939 31.985 1.00 89.56 470 LEU A O 1
ATOM 3708 N N . ASP A 1 471 ? -12.526 0.745 29.886 1.00 93.69 471 ASP A N 1
ATOM 3709 C CA . ASP A 1 471 ? -13.020 2.061 29.473 1.00 93.69 471 ASP A CA 1
ATOM 3710 C C . ASP A 1 471 ? -14.515 2.021 29.130 1.00 93.69 471 ASP A C 1
ATOM 3712 O O . ASP A 1 471 ? -15.028 1.035 28.592 1.00 93.69 471 ASP A O 1
ATOM 3716 N N . LEU A 1 472 ? -15.211 3.131 29.389 1.00 97.12 472 LEU A N 1
ATOM 3717 C CA . LEU A 1 472 ? -16.619 3.303 29.045 1.00 97.12 472 LEU A CA 1
ATOM 3718 C C . LEU A 1 472 ? -16.767 4.022 27.698 1.00 97.12 472 LEU A C 1
ATOM 3720 O O . LEU A 1 472 ? -16.338 5.165 27.512 1.00 97.12 472 LEU A O 1
ATOM 3724 N N . HIS A 1 473 ? -17.443 3.377 26.754 1.00 97.88 473 HIS A N 1
ATOM 3725 C CA . HIS A 1 473 ? -17.871 3.977 25.493 1.00 97.88 473 HIS A CA 1
ATOM 3726 C C . HIS A 1 473 ? -19.396 3.978 25.419 1.00 97.88 473 HIS A C 1
ATOM 3728 O O . HIS A 1 473 ? -20.049 3.028 25.849 1.00 97.88 473 HIS A O 1
ATOM 3734 N N . ALA A 1 474 ? -19.979 5.038 24.865 1.00 98.25 474 ALA A N 1
ATOM 3735 C CA . ALA A 1 474 ? -21.422 5.153 24.731 1.00 98.25 474 ALA A CA 1
ATOM 3736 C C . ALA A 1 474 ? -21.888 4.713 23.344 1.00 98.25 474 ALA A C 1
ATOM 3738 O O . ALA A 1 474 ? -21.303 5.077 22.327 1.00 98.25 474 ALA A O 1
ATOM 3739 N N . TRP A 1 475 ? -22.994 3.986 23.301 1.00 97.19 475 TRP A N 1
ATOM 3740 C CA . TRP A 1 475 ? -23.690 3.611 22.081 1.00 97.19 475 TRP A CA 1
ATOM 3741 C C . TRP A 1 475 ? -25.109 4.169 22.100 1.00 97.19 475 TRP A C 1
ATOM 3743 O O . TRP A 1 475 ? -25.889 3.924 23.023 1.00 97.19 475 TRP A O 1
ATOM 3753 N N . HIS A 1 476 ? -25.427 4.950 21.076 1.00 97.31 476 HIS A N 1
ATOM 3754 C CA . HIS A 1 476 ? -26.701 5.630 20.920 1.00 97.31 476 HIS A CA 1
ATOM 3755 C C . HIS A 1 476 ? -27.367 5.177 19.622 1.00 97.31 476 HIS A C 1
ATOM 3757 O O . HIS A 1 476 ? -26.777 5.313 18.551 1.00 97.31 476 HIS A O 1
ATOM 3763 N N . GLN A 1 477 ? -28.589 4.656 19.703 1.00 95.06 477 GLN A N 1
ATOM 3764 C CA . GLN A 1 477 ? -29.342 4.237 18.522 1.00 95.06 477 GLN A CA 1
ATOM 3765 C C . GLN A 1 477 ? -30.191 5.399 17.995 1.00 95.06 477 GLN A C 1
ATOM 3767 O O . GLN A 1 477 ? -31.127 5.837 18.668 1.00 95.06 477 GLN A O 1
ATOM 3772 N N . VAL A 1 478 ? -29.860 5.855 16.784 1.00 95.12 478 VAL A N 1
ATOM 3773 C CA . VAL A 1 478 ? -30.428 7.057 16.164 1.00 95.12 478 VAL A CA 1
ATOM 3774 C C . VAL A 1 478 ? -31.828 6.769 15.626 1.00 95.12 478 VAL A C 1
ATOM 3776 O O . VAL A 1 478 ? -32.017 5.829 14.846 1.00 95.12 478 VAL A O 1
ATOM 3779 N N . GLN A 1 479 ? -32.816 7.589 15.991 1.00 93.25 479 GLN A N 1
ATOM 3780 C CA . GLN A 1 479 ? -34.205 7.399 15.559 1.00 93.25 479 GLN A CA 1
ATOM 3781 C C . GLN A 1 479 ? -34.916 8.646 15.035 1.00 93.25 479 GLN A C 1
ATOM 3783 O O . GLN A 1 479 ? -35.944 8.472 14.376 1.00 93.25 479 GLN A O 1
ATOM 3788 N N . ALA A 1 480 ? -34.424 9.865 15.281 1.00 85.25 480 ALA A N 1
ATOM 3789 C CA . ALA A 1 480 ? -35.191 11.074 14.983 1.00 85.25 480 ALA A CA 1
ATOM 3790 C C . ALA A 1 480 ? -35.613 11.194 13.511 1.00 85.25 480 ALA A C 1
ATOM 3792 O O . ALA A 1 480 ? -34.830 10.956 12.585 1.00 85.25 480 ALA A O 1
ATOM 3793 N N . ARG A 1 481 ? -36.866 11.619 13.303 1.00 81.88 481 ARG A N 1
ATOM 3794 C CA . ARG A 1 481 ? -37.477 11.842 11.981 1.00 81.88 481 ARG A CA 1
ATOM 3795 C C . ARG A 1 481 ? -38.050 13.250 11.811 1.00 81.88 481 ARG A C 1
ATOM 3797 O O . ARG A 1 481 ? -38.280 13.674 10.682 1.00 81.88 481 ARG A O 1
ATOM 3804 N N . SER A 1 482 ? -38.251 13.984 12.902 1.00 85.12 482 SER A N 1
ATOM 3805 C CA . SER A 1 482 ? -38.708 15.377 12.908 1.00 85.12 482 SER A CA 1
ATOM 3806 C C . SER A 1 482 ? -37.650 16.335 13.463 1.00 85.12 482 SER A C 1
ATOM 3808 O O . SER A 1 482 ? -36.738 15.936 14.181 1.00 85.12 482 SER A O 1
ATOM 3810 N N . VAL A 1 483 ? -37.792 17.633 13.178 1.00 84.31 483 VAL A N 1
ATOM 3811 C CA . VAL A 1 483 ? -36.888 18.684 13.694 1.00 84.31 483 VAL A CA 1
ATOM 3812 C C . VAL A 1 483 ? -36.855 18.717 15.231 1.00 84.31 483 VAL A C 1
ATOM 3814 O O . VAL A 1 483 ? -35.795 18.913 15.830 1.00 84.31 483 VAL A O 1
ATOM 3817 N N . VAL A 1 484 ? -38.002 18.486 15.878 1.00 89.62 484 VAL A N 1
ATOM 3818 C CA . VAL A 1 484 ? -38.113 18.444 17.345 1.00 89.62 484 VAL A CA 1
ATOM 3819 C C . VAL A 1 484 ? -37.386 17.226 17.916 1.00 89.62 484 VAL A C 1
ATOM 3821 O O . VAL A 1 484 ? -36.608 17.363 18.857 1.00 89.62 484 VAL A O 1
ATOM 3824 N N . GLU A 1 485 ? -37.584 16.044 17.329 1.00 91.06 485 GLU A N 1
ATOM 3825 C CA . GLU A 1 485 ? -36.874 14.831 17.751 1.00 91.06 485 GLU A CA 1
ATOM 3826 C C . GLU A 1 485 ? -35.369 14.952 17.535 1.00 91.06 485 GLU A C 1
ATOM 3828 O O . GLU A 1 485 ? -34.624 14.582 18.433 1.00 91.06 485 GLU A O 1
ATOM 3833 N N . ILE A 1 486 ? -34.925 15.525 16.408 1.00 90.81 486 ILE A N 1
ATOM 3834 C CA . ILE A 1 486 ? -33.501 15.780 16.134 1.00 90.81 486 ILE A CA 1
ATOM 3835 C C . ILE A 1 486 ? -32.910 16.626 17.264 1.00 90.81 486 ILE A C 1
ATOM 3837 O O . ILE A 1 486 ? -31.864 16.293 17.808 1.00 90.81 486 ILE A O 1
ATOM 3841 N N . THR A 1 487 ? -33.605 17.692 17.663 1.00 93.56 487 THR A N 1
ATOM 3842 C CA . THR A 1 487 ? -33.136 18.593 18.723 1.00 93.56 487 THR A CA 1
ATOM 3843 C C . THR A 1 487 ? -33.043 17.871 20.071 1.00 93.56 487 THR A C 1
ATOM 3845 O O . THR A 1 487 ? -32.035 17.976 20.770 1.00 93.56 487 THR A O 1
ATOM 3848 N N . ASN A 1 488 ? -34.065 17.091 20.428 1.00 95.38 488 ASN A N 1
ATOM 3849 C CA . ASN A 1 488 ? -34.102 16.335 21.681 1.00 95.38 488 ASN A CA 1
ATOM 3850 C C . ASN A 1 488 ? -33.052 15.215 21.725 1.00 95.38 488 ASN A C 1
ATOM 3852 O O . ASN A 1 488 ? -32.419 15.005 22.759 1.00 95.38 488 ASN A O 1
ATOM 3856 N N . GLU A 1 489 ? -32.851 14.515 20.611 1.00 96.25 489 GLU A N 1
ATOM 3857 C CA . GLU A 1 489 ? -31.858 13.451 20.473 1.00 96.25 489 GLU A CA 1
ATOM 3858 C C . GLU A 1 489 ? -30.434 14.018 20.553 1.00 96.25 489 GLU A C 1
ATOM 3860 O O . GLU A 1 489 ? -29.621 13.509 21.321 1.00 96.25 489 GLU A O 1
ATOM 3865 N N . ILE A 1 490 ? -30.150 15.145 19.885 1.00 96.62 490 ILE A N 1
ATOM 3866 C CA . ILE A 1 490 ? -28.865 15.855 20.009 1.00 96.62 490 ILE A CA 1
ATOM 3867 C C . ILE A 1 490 ? -28.595 16.250 21.463 1.00 96.62 490 ILE A C 1
ATOM 3869 O O . ILE A 1 490 ? -27.508 15.981 21.969 1.00 96.62 490 ILE A O 1
ATOM 3873 N N . ASN A 1 491 ? -29.576 16.835 22.156 1.00 96.88 491 ASN A N 1
ATOM 3874 C CA . ASN A 1 491 ? -29.422 17.230 23.560 1.00 96.88 491 ASN A CA 1
ATOM 3875 C C . ASN A 1 491 ? -29.109 16.034 24.470 1.00 96.88 491 ASN A C 1
ATOM 3877 O O . ASN A 1 491 ? -28.308 16.156 25.399 1.00 96.88 491 ASN A O 1
ATOM 3881 N N . LEU A 1 492 ? -29.728 14.881 24.209 1.00 97.81 492 LEU A N 1
ATOM 3882 C CA . LEU A 1 492 ? -29.467 13.648 24.943 1.00 97.81 492 LEU A CA 1
ATOM 3883 C C . LEU A 1 492 ? -28.055 13.115 24.658 1.00 97.81 492 LEU A C 1
ATOM 3885 O O . LEU A 1 492 ? -27.313 12.824 25.596 1.00 97.81 492 LEU A O 1
ATOM 3889 N N . ILE A 1 493 ? -27.649 13.054 23.385 1.00 98.25 493 ILE A N 1
ATOM 3890 C CA . ILE A 1 493 ? -26.297 12.633 22.987 1.00 98.25 493 ILE A CA 1
ATOM 3891 C C . ILE A 1 493 ? -25.242 13.550 23.608 1.00 98.25 493 ILE A C 1
ATOM 3893 O O . ILE A 1 493 ? -24.233 13.059 24.105 1.00 98.25 493 ILE A O 1
ATOM 3897 N N . THR A 1 494 ? -25.462 14.867 23.623 1.00 97.69 494 THR A N 1
ATOM 3898 C CA . THR A 1 494 ? -24.541 15.822 24.252 1.00 97.69 494 THR A CA 1
ATOM 3899 C C . THR A 1 494 ? -24.388 15.548 25.749 1.00 97.69 494 THR A C 1
ATOM 3901 O O . THR A 1 494 ? -23.263 15.502 26.239 1.00 97.69 494 THR A O 1
ATOM 3904 N N . GLN A 1 495 ? -25.480 15.293 26.476 1.00 98.00 495 GLN A N 1
ATOM 3905 C CA . GLN A 1 495 ? -25.408 14.931 27.900 1.00 98.00 495 GLN A CA 1
ATOM 3906 C C . GLN A 1 495 ? -24.612 13.641 28.130 1.00 98.00 495 GLN A C 1
ATOM 3908 O O . GLN A 1 495 ? -23.792 13.576 29.044 1.00 98.00 495 GLN A O 1
ATOM 3913 N N . ILE A 1 496 ? -24.822 12.628 27.287 1.00 98.19 496 ILE A N 1
ATOM 3914 C CA . ILE A 1 496 ? -24.081 11.362 27.337 1.00 98.19 496 ILE A CA 1
ATOM 3915 C C . ILE A 1 496 ? -22.594 11.599 27.073 1.00 98.19 496 ILE A C 1
ATOM 3917 O O . ILE A 1 496 ? -21.753 11.151 27.845 1.00 98.19 496 ILE A O 1
ATOM 3921 N N . ALA A 1 497 ? -22.271 12.321 26.003 1.00 96.62 497 ALA A N 1
ATOM 3922 C CA . ALA A 1 497 ? -20.902 12.550 25.565 1.00 96.62 497 ALA A CA 1
ATOM 3923 C C . ALA A 1 497 ? -20.069 13.326 26.594 1.00 96.62 497 ALA A C 1
ATOM 3925 O O . ALA A 1 497 ? -18.885 13.048 26.769 1.00 96.62 497 ALA A O 1
ATOM 3926 N N . LEU A 1 498 ? -20.693 14.288 27.279 1.00 94.31 498 LEU A N 1
ATOM 3927 C CA . LEU A 1 498 ? -20.059 15.113 28.309 1.00 94.31 498 LEU A CA 1
ATOM 3928 C C . LEU A 1 498 ? -20.095 14.472 29.707 1.00 94.31 498 LEU A C 1
ATOM 3930 O O . LEU A 1 498 ? -19.619 15.076 30.668 1.00 94.31 498 LEU A O 1
ATOM 3934 N N . SER A 1 499 ? -20.658 13.268 29.847 1.00 95.94 499 SER A N 1
ATOM 3935 C CA . SER A 1 499 ? -20.667 12.556 31.125 1.00 95.94 499 SER A CA 1
ATOM 3936 C C . SER A 1 499 ? -19.255 12.074 31.497 1.00 95.94 499 SER A C 1
ATOM 3938 O O . SER A 1 499 ? -18.523 11.599 30.624 1.00 95.94 499 SER A O 1
ATOM 3940 N N . PRO A 1 500 ? -18.859 12.141 32.784 1.00 87.88 500 PRO A N 1
ATOM 3941 C CA . PRO A 1 500 ? -17.543 11.687 33.228 1.00 87.88 500 PRO A CA 1
ATOM 3942 C C . PRO A 1 500 ? -17.237 10.246 32.803 1.00 87.88 500 PRO A C 1
ATOM 3944 O O . PRO A 1 500 ? -18.048 9.343 33.005 1.00 87.88 500 PRO A O 1
ATOM 3947 N N . GLY A 1 501 ? -16.051 10.046 32.224 1.00 85.62 501 GLY A N 1
ATOM 3948 C CA . GLY A 1 501 ? -15.542 8.729 31.835 1.00 85.62 501 GLY A CA 1
ATOM 3949 C C . GLY A 1 501 ? -16.015 8.192 30.484 1.00 85.62 501 GLY A C 1
ATOM 3950 O O . GLY A 1 501 ? -15.473 7.191 30.021 1.00 85.62 501 GLY A O 1
ATOM 3951 N N . VAL A 1 502 ? -16.965 8.851 29.809 1.00 95.19 502 VAL A N 1
ATOM 3952 C CA . VAL A 1 502 ? -17.397 8.454 28.460 1.00 95.19 502 VAL A CA 1
ATOM 3953 C C . VAL A 1 502 ? -16.362 8.907 27.431 1.00 95.19 502 VAL A C 1
ATOM 3955 O O . VAL A 1 502 ? -16.244 10.094 27.129 1.00 95.19 502 VAL A O 1
ATOM 3958 N N . SER A 1 503 ? -15.612 7.961 26.863 1.00 88.00 503 SER A N 1
ATOM 3959 C CA . SER A 1 503 ? -14.508 8.290 25.943 1.00 88.00 503 SER A CA 1
ATOM 3960 C C . SER A 1 503 ? -14.961 8.599 24.513 1.00 88.00 503 SER A C 1
ATOM 3962 O O . SER A 1 503 ? -14.235 9.250 23.764 1.00 88.00 503 SER A O 1
ATOM 3964 N N . CYS A 1 504 ? -16.127 8.095 24.100 1.00 95.31 504 CYS A N 1
ATOM 3965 C CA . CYS A 1 504 ? -16.711 8.367 22.788 1.00 95.31 504 CYS A CA 1
ATOM 3966 C C . CYS A 1 504 ? -18.206 8.054 22.742 1.00 95.31 504 CYS A C 1
ATOM 3968 O O . CYS A 1 504 ? -18.734 7.358 23.613 1.00 95.31 504 CYS A O 1
ATOM 3970 N N . VAL A 1 505 ? -18.849 8.501 21.659 1.00 98.19 505 VAL A N 1
ATOM 3971 C CA . VAL A 1 505 ? -20.194 8.065 21.271 1.00 98.19 505 VAL A CA 1
ATOM 3972 C C . VAL A 1 505 ? -20.140 7.362 19.914 1.00 98.19 505 VAL A C 1
ATOM 3974 O O . VAL A 1 505 ? -19.650 7.921 18.933 1.00 98.19 505 VAL A O 1
ATOM 3977 N N . VAL A 1 506 ? -20.689 6.154 19.836 1.00 98.25 506 VAL A N 1
ATOM 3978 C CA . VAL A 1 506 ? -20.984 5.452 18.584 1.00 98.25 506 VAL A CA 1
ATOM 3979 C C . VAL A 1 506 ? -22.464 5.644 18.266 1.00 98.25 506 VAL A C 1
ATOM 3981 O O . VAL A 1 506 ? -23.335 5.173 18.999 1.00 98.25 506 VAL A O 1
ATOM 3984 N N . LEU A 1 507 ? -22.740 6.358 17.178 1.00 97.81 507 LEU A N 1
ATOM 3985 C CA . LEU A 1 507 ? -24.078 6.539 16.627 1.00 97.81 507 LEU A CA 1
ATOM 3986 C C . LEU A 1 507 ? -24.442 5.309 15.808 1.00 97.81 507 LEU A C 1
ATOM 3988 O O . LEU A 1 507 ? -23.707 4.932 14.903 1.00 97.81 507 LEU A O 1
ATOM 3992 N N . ASP A 1 508 ? -25.565 4.684 16.105 1.00 95.25 508 ASP A N 1
ATOM 3993 C CA . ASP A 1 508 ? -26.003 3.470 15.437 1.00 95.25 508 ASP A CA 1
ATOM 3994 C C . ASP A 1 508 ? -27.204 3.728 14.543 1.00 95.25 508 ASP A C 1
ATOM 3996 O O . ASP A 1 508 ? -28.270 4.150 14.999 1.00 95.25 508 ASP A O 1
ATOM 4000 N N . LEU A 1 509 ? -26.997 3.457 13.257 1.00 92.81 509 LEU A N 1
ATOM 4001 C CA . LEU A 1 509 ? -28.032 3.482 12.248 1.00 92.81 509 LEU A CA 1
ATOM 4002 C C . LEU A 1 509 ? -28.719 2.118 12.181 1.00 92.81 509 LEU A C 1
ATOM 4004 O O . LEU A 1 509 ? -28.128 1.102 11.798 1.00 92.81 509 LEU A O 1
ATOM 4008 N N . ASP A 1 510 ? -30.016 2.134 12.474 1.00 81.75 510 ASP A N 1
ATOM 4009 C CA . ASP A 1 510 ? -30.945 1.078 12.076 1.00 81.75 510 ASP A CA 1
ATOM 4010 C C . ASP A 1 510 ? -31.054 1.011 10.534 1.00 81.75 510 ASP A C 1
ATOM 4012 O O . ASP A 1 510 ? -30.552 1.894 9.839 1.00 81.75 510 ASP A O 1
ATOM 4016 N N . ALA A 1 511 ? -31.713 0.007 9.952 1.00 69.38 511 ALA A N 1
ATOM 4017 C CA . ALA A 1 511 ? -31.960 -0.039 8.504 1.00 69.38 511 ALA A CA 1
ATOM 4018 C C . ALA A 1 511 ? -33.065 0.938 8.041 1.00 69.38 511 ALA A C 1
ATOM 4020 O O . ALA A 1 511 ? -33.087 1.337 6.879 1.00 69.38 511 ALA A O 1
ATOM 4021 N N . THR A 1 512 ? -33.968 1.349 8.939 1.00 71.50 512 THR A N 1
ATOM 4022 C CA . THR A 1 512 ? -35.210 2.066 8.591 1.00 71.50 512 THR A CA 1
ATOM 4023 C C . THR A 1 512 ? -35.419 3.393 9.330 1.00 71.50 512 THR A C 1
ATOM 4025 O O . THR A 1 512 ? -36.271 4.194 8.936 1.00 71.50 512 THR A O 1
ATOM 4028 N N . LEU A 1 513 ? -34.669 3.666 10.401 1.00 79.38 513 LEU A N 1
ATOM 4029 C CA . LEU A 1 513 ? -34.859 4.837 11.278 1.00 79.38 513 LEU A CA 1
ATOM 4030 C C . LEU A 1 513 ? -33.731 5.877 11.139 1.00 79.38 513 LEU A C 1
ATOM 4032 O O . LEU A 1 513 ? -32.669 5.564 10.608 1.00 79.38 513 LEU A O 1
ATOM 4036 N N . GLY A 1 514 ? -33.962 7.115 11.588 1.00 83.25 514 GLY A N 1
ATOM 4037 C CA . GLY A 1 514 ? -32.956 8.185 11.580 1.00 83.25 514 GLY A CA 1
ATOM 4038 C C . GLY A 1 514 ? -32.726 8.912 10.234 1.00 83.25 514 GLY A C 1
ATOM 4039 O O . GLY A 1 514 ? -33.380 8.609 9.229 1.00 83.25 514 GLY A O 1
ATOM 4040 N N . PRO A 1 515 ? -31.796 9.890 10.197 1.00 84.12 515 PRO A N 1
ATOM 4041 C CA . PRO A 1 515 ? -31.486 10.704 9.014 1.00 84.12 515 PRO A CA 1
ATOM 4042 C C . PRO A 1 515 ? -30.876 9.907 7.844 1.00 84.12 515 PRO A C 1
ATOM 4044 O O . PRO A 1 515 ? -29.921 9.156 8.034 1.00 84.12 515 PRO A O 1
ATOM 4047 N N . ARG A 1 516 ? -31.376 10.113 6.610 1.00 80.94 516 ARG A N 1
ATOM 4048 C CA . ARG A 1 516 ? -30.923 9.376 5.401 1.00 80.94 516 ARG A CA 1
ATOM 4049 C C . ARG A 1 516 ? -30.373 10.231 4.262 1.00 80.94 516 ARG A C 1
ATOM 4051 O O . ARG A 1 516 ? -29.396 9.846 3.625 1.00 80.94 516 ARG A O 1
ATOM 4058 N N . ASN A 1 517 ? -30.997 11.375 3.990 1.00 80.94 517 ASN A N 1
ATOM 4059 C CA . ASN A 1 517 ? -30.554 12.289 2.934 1.00 80.94 517 ASN A CA 1
ATOM 4060 C C . ASN A 1 517 ? -29.568 13.340 3.474 1.00 80.94 517 ASN A C 1
ATOM 4062 O O . ASN A 1 517 ? -29.525 13.593 4.681 1.00 80.94 517 ASN A O 1
ATOM 4066 N N . SER A 1 518 ? -28.810 13.977 2.575 1.00 74.44 518 SER A N 1
ATOM 4067 C CA . SER A 1 518 ? -27.784 14.975 2.912 1.00 74.44 518 SER A CA 1
ATOM 4068 C C . SER A 1 518 ? -28.293 16.073 3.850 1.00 74.44 518 SER A C 1
ATOM 4070 O O . SER A 1 518 ? -27.629 16.410 4.827 1.00 74.44 518 SER A O 1
ATOM 4072 N N . THR A 1 519 ? -29.491 16.611 3.597 1.00 78.56 519 THR A N 1
ATOM 4073 C CA . THR A 1 519 ? -30.077 17.689 4.409 1.00 78.56 519 THR A CA 1
ATOM 4074 C C . THR A 1 519 ? -30.361 17.228 5.835 1.00 78.56 519 THR A C 1
ATOM 4076 O O . THR A 1 519 ? -29.962 17.895 6.787 1.00 78.56 519 THR A O 1
ATOM 4079 N N . ALA A 1 520 ? -31.002 16.070 6.004 1.00 84.56 520 ALA A N 1
ATOM 4080 C CA . ALA A 1 520 ? -31.313 15.522 7.320 1.00 84.56 520 ALA A CA 1
ATOM 4081 C C . ALA A 1 520 ? -30.038 15.185 8.112 1.00 84.56 520 ALA A C 1
ATOM 4083 O O . ALA A 1 520 ? -29.953 15.502 9.297 1.00 84.56 520 ALA A O 1
ATOM 4084 N N . ILE A 1 521 ? -29.029 14.601 7.453 1.00 83.38 521 ILE A N 1
ATOM 4085 C CA . ILE A 1 521 ? -27.737 14.271 8.076 1.00 83.38 521 ILE A CA 1
ATOM 4086 C C . ILE A 1 521 ? -27.034 15.544 8.558 1.00 83.38 521 ILE A C 1
ATOM 4088 O O . ILE A 1 521 ? -26.582 15.596 9.698 1.00 83.38 521 ILE A O 1
ATOM 4092 N N . ARG A 1 522 ? -26.980 16.601 7.738 1.00 78.69 522 ARG A N 1
ATOM 4093 C CA . ARG A 1 522 ? -26.351 17.878 8.120 1.00 78.69 522 ARG A CA 1
ATOM 4094 C C . ARG A 1 522 ? -27.106 18.582 9.244 1.00 78.69 522 ARG A C 1
ATOM 4096 O O . ARG A 1 522 ? -26.465 19.075 10.170 1.00 78.69 522 ARG A O 1
ATOM 4103 N N . ASN A 1 523 ? -28.439 18.579 9.200 1.00 83.19 523 ASN A N 1
ATOM 4104 C CA . ASN A 1 523 ? -29.280 19.138 10.264 1.00 83.19 523 ASN A CA 1
ATOM 4105 C C . ASN A 1 523 ? -29.081 18.420 11.603 1.00 83.19 523 ASN A C 1
ATOM 4107 O O . ASN A 1 523 ? -29.242 19.039 12.649 1.00 83.19 523 ASN A O 1
ATOM 4111 N N . PHE A 1 524 ? -28.710 17.141 11.573 1.00 90.06 524 PHE A N 1
ATOM 4112 C CA . PHE A 1 524 ? -28.389 16.371 12.767 1.00 90.06 524 PHE A CA 1
ATOM 4113 C C . PHE A 1 524 ? -26.932 16.579 13.223 1.00 90.06 524 PHE A C 1
ATOM 4115 O O . PHE A 1 524 ? -26.667 16.954 14.364 1.00 90.06 524 PHE A O 1
ATOM 4122 N N . MET A 1 525 ? -25.963 16.376 12.326 1.00 88.81 525 MET A N 1
ATOM 4123 C CA . MET A 1 525 ? -24.544 16.307 12.686 1.00 88.81 525 MET A CA 1
ATOM 4124 C C . MET A 1 525 ? -23.876 17.667 12.893 1.00 88.81 525 MET A C 1
ATOM 4126 O O . MET A 1 525 ? -22.978 17.764 13.729 1.00 88.81 525 MET A O 1
ATOM 4130 N N . VAL A 1 526 ? -24.282 18.721 12.173 1.00 76.50 526 VAL A N 1
ATOM 4131 C CA . VAL A 1 526 ? -23.671 20.054 12.335 1.00 76.50 526 VAL A CA 1
ATOM 4132 C C . VAL A 1 526 ? -23.936 20.616 13.737 1.00 76.50 526 VAL A C 1
ATOM 4134 O O . VAL A 1 526 ? -22.966 21.017 14.386 1.00 76.50 526 VAL A O 1
ATOM 4137 N N . PRO A 1 527 ? -25.182 20.634 14.258 1.00 80.50 527 PRO A N 1
ATOM 4138 C CA . PRO A 1 527 ? -25.423 21.104 15.619 1.00 80.50 527 PRO A CA 1
ATOM 4139 C C . PRO A 1 527 ? -24.819 20.169 16.670 1.00 80.50 527 PRO A C 1
ATOM 4141 O O . PRO A 1 527 ? -24.197 20.655 17.611 1.00 80.50 527 PRO A O 1
ATOM 4144 N N . LEU A 1 528 ? -24.895 18.843 16.480 1.00 91.75 528 LEU A N 1
ATOM 4145 C CA . LEU A 1 528 ? -24.258 17.890 17.395 1.00 91.75 528 LEU A CA 1
ATOM 4146 C C . LEU A 1 528 ? -22.754 18.153 17.534 1.00 91.75 528 LEU A C 1
ATOM 4148 O O . LEU A 1 528 ? -22.240 18.220 18.646 1.00 91.75 528 LEU A O 1
ATOM 4152 N N . ARG A 1 529 ? -22.042 18.355 16.420 1.00 88.12 529 ARG A N 1
ATOM 4153 C CA . ARG A 1 529 ? -20.608 18.670 16.448 1.00 88.12 529 ARG A CA 1
ATOM 4154 C C . ARG A 1 529 ? -20.303 20.011 17.107 1.00 88.12 529 ARG A C 1
ATOM 4156 O O . ARG A 1 529 ? -19.277 20.106 17.765 1.00 88.12 529 ARG A O 1
ATOM 4163 N N . ARG A 1 530 ? -21.170 21.019 16.968 1.00 79.81 530 ARG A N 1
ATOM 4164 C CA . ARG A 1 530 ? -21.016 22.313 17.660 1.00 79.81 530 ARG A CA 1
ATOM 4165 C C . ARG A 1 530 ? -21.184 22.197 19.176 1.00 79.81 530 ARG A C 1
ATOM 4167 O O . ARG A 1 530 ? -20.543 22.948 19.899 1.00 79.81 530 ARG A O 1
ATOM 4174 N N . ASN A 1 531 ? -22.011 21.262 19.643 1.00 88.44 531 ASN A N 1
ATOM 4175 C CA . ASN A 1 531 ? -22.255 21.037 21.068 1.00 88.44 531 ASN A CA 1
ATOM 4176 C C . ASN A 1 531 ? -21.138 20.245 21.770 1.00 88.44 531 ASN A C 1
ATOM 4178 O O . ASN A 1 531 ? -21.153 20.138 22.995 1.00 88.44 531 ASN A O 1
ATOM 4182 N N . LEU A 1 532 ? -20.198 19.658 21.023 1.00 85.25 532 LEU A N 1
ATOM 4183 C CA . LEU A 1 532 ? -19.141 18.805 21.564 1.00 85.25 532 LEU A CA 1
ATOM 4184 C C . LEU A 1 532 ? -17.765 19.471 21.418 1.00 85.25 532 LEU A C 1
ATOM 4186 O O . LEU A 1 532 ? -17.484 20.072 20.380 1.00 85.25 532 LEU A O 1
ATOM 4190 N N . PRO A 1 533 ? -16.871 19.341 22.412 1.00 76.25 533 PRO A N 1
ATOM 4191 C CA . PRO A 1 533 ? -15.531 19.908 22.325 1.00 76.25 533 PRO A CA 1
ATOM 4192 C C . PRO A 1 533 ? -14.711 19.200 21.230 1.00 76.25 533 PRO A C 1
ATOM 4194 O O . PRO A 1 533 ? -14.663 17.972 21.201 1.00 76.25 533 PRO A O 1
ATOM 4197 N N . PRO A 1 534 ? -14.014 19.907 20.328 1.00 59.91 534 PRO A N 1
ATOM 4198 C CA . PRO A 1 534 ? -13.035 19.271 19.448 1.00 59.91 534 PRO A CA 1
ATOM 4199 C C . PRO A 1 534 ? -11.829 18.770 20.273 1.00 59.91 534 PRO A C 1
ATOM 4201 O O . PRO A 1 534 ? -11.360 19.523 21.126 1.00 59.91 534 PRO A O 1
ATOM 4204 N N . PRO A 1 535 ? -11.280 17.558 20.038 1.00 56.78 535 PRO A N 1
ATOM 4205 C CA . PRO A 1 535 ? -11.596 16.591 18.982 1.00 56.78 535 PRO A CA 1
ATOM 4206 C C . PRO A 1 535 ? -12.453 15.385 19.450 1.00 56.78 535 PRO A C 1
ATOM 4208 O O . PRO A 1 535 ? -12.076 14.243 19.197 1.00 56.78 535 PRO A O 1
ATOM 4211 N N . TYR A 1 536 ? -13.602 15.589 20.112 1.00 83.19 536 TYR A N 1
ATOM 4212 C CA . TYR A 1 536 ? -14.427 14.489 20.653 1.00 83.19 536 TYR A CA 1
ATOM 4213 C C . TYR A 1 536 ? -14.725 13.387 19.618 1.00 83.19 536 TYR A C 1
ATOM 4215 O O . TYR A 1 536 ? -15.128 13.675 18.484 1.00 83.19 536 TYR A O 1
ATOM 4223 N N . HIS A 1 537 ? -14.545 12.119 20.003 1.00 90.69 537 HIS A N 1
ATOM 4224 C CA . HIS A 1 537 ? -14.648 10.980 19.087 1.00 90.69 537 HIS A CA 1
ATOM 4225 C C . HIS A 1 537 ? -16.104 10.563 18.849 1.00 90.69 537 HIS A C 1
ATOM 4227 O O . HIS A 1 537 ? -16.814 10.193 19.785 1.00 90.69 537 HIS A O 1
ATOM 4233 N N . ILE A 1 538 ? -16.526 10.560 17.581 1.00 95.19 538 ILE A N 1
ATOM 4234 C CA . ILE A 1 538 ? -17.824 10.028 17.146 1.00 95.19 538 ILE A CA 1
ATOM 4235 C C . ILE A 1 538 ? -17.607 8.894 16.143 1.00 95.19 538 ILE A C 1
ATOM 4237 O O . ILE A 1 538 ? -17.002 9.096 15.086 1.00 95.19 538 ILE A O 1
ATOM 4241 N N . GLY A 1 539 ? -18.116 7.708 16.470 1.00 96.62 539 GLY A N 1
ATOM 4242 C CA . GLY A 1 539 ? -18.186 6.563 15.562 1.00 96.62 539 GLY A CA 1
ATOM 4243 C C . GLY A 1 539 ? -19.563 6.431 14.912 1.00 96.62 539 GLY A C 1
ATOM 4244 O O . GLY A 1 539 ? -20.550 6.908 15.469 1.00 96.62 539 GLY A O 1
ATOM 4245 N N . LEU A 1 540 ? -19.644 5.756 13.764 1.00 96.62 540 LEU A N 1
ATOM 4246 C CA . LEU A 1 540 ? -20.919 5.370 13.146 1.00 96.62 540 LEU A CA 1
ATOM 4247 C C . LEU A 1 540 ? -21.002 3.855 12.973 1.00 96.62 540 LEU A C 1
ATOM 4249 O O . LEU A 1 540 ? -20.191 3.285 12.245 1.00 96.62 540 LEU A O 1
ATOM 4253 N N . SER A 1 541 ? -21.989 3.222 13.602 1.00 96.31 541 SER A N 1
ATOM 4254 C CA . SER A 1 541 ? -22.316 1.810 13.429 1.00 96.31 541 SER A CA 1
ATOM 4255 C C . SER A 1 541 ? -23.483 1.613 12.471 1.00 96.31 541 SER A C 1
ATOM 4257 O O . SER A 1 541 ? -24.420 2.409 12.434 1.00 96.31 541 SER A O 1
ATOM 4259 N N . PHE A 1 542 ? -23.399 0.558 11.668 1.00 94.50 542 PHE A N 1
ATOM 4260 C CA . PHE A 1 542 ? -24.366 0.224 10.628 1.00 94.50 542 PHE A CA 1
ATOM 4261 C C . PHE A 1 542 ? -24.245 -1.251 10.224 1.00 94.50 542 PHE A C 1
ATOM 4263 O O . PHE A 1 542 ? -23.289 -1.919 10.608 1.00 94.50 542 PHE A O 1
ATOM 4270 N N . ASP A 1 543 ? -25.200 -1.772 9.452 1.00 92.56 543 ASP A N 1
ATOM 4271 C CA . ASP A 1 543 ? -25.151 -3.144 8.929 1.00 92.56 543 ASP A CA 1
ATOM 4272 C C . ASP A 1 543 ? -24.031 -3.307 7.890 1.00 92.56 543 ASP A C 1
ATOM 4274 O O . ASP A 1 543 ? -24.011 -2.611 6.875 1.00 92.56 543 ASP A O 1
ATOM 4278 N N . GLY A 1 544 ? -23.078 -4.202 8.156 1.00 92.25 544 GLY A N 1
ATOM 4279 C CA . GLY A 1 544 ? -21.901 -4.407 7.316 1.00 92.25 544 GLY A CA 1
ATOM 4280 C C . GLY A 1 544 ? -22.110 -5.349 6.131 1.00 92.25 544 GLY A C 1
ATOM 4281 O O . GLY A 1 544 ? -21.157 -5.590 5.393 1.00 92.25 544 GLY A O 1
ATOM 4282 N N . ARG A 1 545 ? -23.302 -5.923 5.929 1.00 89.50 545 ARG A N 1
ATOM 4283 C CA . ARG A 1 545 ? -23.533 -6.809 4.780 1.00 89.50 545 ARG A CA 1
ATOM 4284 C C . ARG A 1 545 ? -23.655 -5.991 3.479 1.00 89.50 545 ARG A C 1
ATOM 4286 O O . ARG A 1 545 ? -24.306 -4.941 3.491 1.00 89.50 545 ARG A O 1
ATOM 4293 N N . PRO A 1 546 ? -23.051 -6.439 2.359 1.00 86.62 546 PRO A N 1
ATOM 4294 C CA . PRO A 1 546 ? -22.948 -5.654 1.123 1.00 86.62 546 PRO A CA 1
ATOM 4295 C C . PRO A 1 546 ? -24.268 -5.063 0.613 1.00 86.62 546 PRO A C 1
ATOM 4297 O O . PRO A 1 546 ? -24.308 -3.912 0.182 1.00 86.62 546 PRO A O 1
ATOM 4300 N N . GLU A 1 547 ? -25.360 -5.818 0.710 1.00 88.31 547 GLU A N 1
ATOM 4301 C CA . GLU A 1 547 ? -26.690 -5.434 0.237 1.00 88.31 547 GLU A CA 1
ATOM 4302 C C . GLU A 1 547 ? -27.321 -4.263 1.015 1.00 88.31 547 GLU A C 1
ATOM 4304 O O . GLU A 1 547 ? -28.231 -3.606 0.502 1.00 88.31 547 GLU A O 1
ATOM 4309 N N . PHE A 1 548 ? -26.827 -3.953 2.219 1.00 89.62 548 PHE A N 1
ATOM 4310 C CA . PHE A 1 548 ? -27.315 -2.835 3.037 1.00 89.62 548 PHE A CA 1
ATOM 4311 C C . PHE A 1 548 ? -26.432 -1.587 2.962 1.00 89.62 548 PHE A C 1
ATOM 4313 O O . PHE A 1 548 ? -26.879 -0.517 3.378 1.00 89.62 548 PHE A O 1
ATOM 4320 N N . LEU A 1 549 ? -25.221 -1.669 2.394 1.00 88.88 549 LEU A N 1
ATOM 4321 C CA . LEU A 1 549 ? -24.306 -0.521 2.309 1.00 88.88 549 LEU A CA 1
ATOM 4322 C C . LEU A 1 549 ? -24.906 0.629 1.485 1.00 88.88 549 LEU A C 1
ATOM 4324 O O . LEU A 1 549 ? -24.744 1.796 1.826 1.00 88.88 549 LEU A O 1
ATOM 4328 N N . GLN A 1 550 ? -25.691 0.308 0.457 1.00 85.00 550 GLN A N 1
ATOM 4329 C CA . GLN A 1 550 ? -26.406 1.290 -0.369 1.00 85.00 550 GLN A CA 1
ATOM 4330 C C . GLN A 1 550 ? -27.440 2.138 0.397 1.00 85.00 550 GLN A C 1
ATOM 4332 O O . GLN A 1 550 ? -27.840 3.195 -0.084 1.00 85.00 550 GLN A O 1
ATOM 4337 N N . ASN A 1 551 ? -27.849 1.725 1.602 1.00 85.62 551 ASN A N 1
ATOM 4338 C CA . ASN A 1 551 ? -28.812 2.463 2.429 1.00 85.62 551 ASN A CA 1
ATOM 4339 C C . ASN A 1 551 ? -28.166 3.606 3.235 1.00 85.62 551 ASN A C 1
ATOM 4341 O O . ASN A 1 551 ? -28.836 4.257 4.047 1.00 85.62 551 ASN A O 1
ATOM 4345 N N . ILE A 1 552 ? -26.858 3.827 3.065 1.00 86.50 552 ILE A N 1
ATOM 4346 C CA . ILE A 1 552 ? -26.065 4.771 3.850 1.00 86.50 552 ILE A CA 1
ATOM 4347 C C . ILE A 1 552 ? -25.349 5.742 2.917 1.00 86.50 552 ILE A C 1
ATOM 4349 O O . ILE A 1 552 ? -24.537 5.367 2.075 1.00 86.50 552 ILE A O 1
ATOM 4353 N N . THR A 1 553 ? -25.586 7.032 3.132 1.00 83.56 553 THR A N 1
ATOM 4354 C CA . THR A 1 553 ? -24.922 8.109 2.390 1.00 83.56 553 THR A CA 1
ATOM 4355 C C . THR A 1 553 ? -23.546 8.417 2.999 1.00 83.56 553 THR A C 1
ATOM 4357 O O . THR A 1 553 ? -23.362 9.436 3.664 1.00 83.56 553 THR A O 1
ATOM 4360 N N . PHE A 1 554 ? -22.571 7.515 2.829 1.00 80.19 554 PHE A N 1
ATOM 4361 C CA . PHE A 1 554 ? -21.253 7.575 3.494 1.00 80.19 554 PHE A CA 1
ATOM 4362 C C . PHE A 1 554 ? -20.510 8.908 3.327 1.00 80.19 554 PHE A C 1
ATOM 4364 O O . PHE A 1 554 ? -19.908 9.396 4.284 1.00 80.19 554 PHE A O 1
ATOM 4371 N N . SER A 1 555 ? -20.576 9.524 2.144 1.00 67.75 555 SER A N 1
ATOM 4372 C CA . SER A 1 555 ? -19.927 10.809 1.851 1.00 67.75 555 SER A CA 1
ATOM 4373 C C . SER A 1 555 ? -20.453 11.967 2.704 1.00 67.75 555 SER A C 1
ATOM 4375 O O . SER A 1 555 ? -19.686 12.863 3.043 1.00 67.75 555 SER A O 1
ATOM 4377 N N . GLU A 1 556 ? -21.730 11.943 3.090 1.00 74.94 556 GLU A N 1
ATOM 4378 C CA . GLU A 1 556 ? -22.344 12.987 3.923 1.00 74.94 556 GLU A CA 1
ATOM 4379 C C . GLU A 1 556 ? -22.039 12.798 5.409 1.00 74.94 556 GLU A C 1
ATOM 4381 O O . GLU A 1 556 ? -21.913 13.772 6.147 1.00 74.94 556 GLU A O 1
ATOM 4386 N N . TRP A 1 557 ? -21.883 11.551 5.854 1.00 80.75 557 TRP A N 1
ATOM 4387 C CA . TRP A 1 557 ? -21.486 11.237 7.227 1.00 80.75 557 TRP A CA 1
ATOM 4388 C C . TRP A 1 557 ? -19.989 11.474 7.468 1.00 80.75 557 TRP A C 1
ATOM 4390 O O . TRP A 1 557 ? -19.599 11.956 8.532 1.00 80.75 557 TRP A O 1
ATOM 4400 N N . TYR A 1 558 ? -19.149 11.172 6.475 1.00 79.69 558 TYR A N 1
ATOM 4401 C CA . TYR A 1 558 ? -17.685 11.172 6.564 1.00 79.69 558 TYR A CA 1
ATOM 4402 C C . TYR A 1 558 ? -17.047 12.405 7.248 1.00 79.69 558 TYR A C 1
ATOM 4404 O O . TYR A 1 558 ? -16.184 12.204 8.112 1.00 79.69 558 TYR A O 1
ATOM 4412 N N . PRO A 1 559 ? -17.438 13.665 6.949 1.00 66.31 559 PRO A N 1
ATOM 4413 C CA . PRO A 1 559 ? -16.807 14.848 7.544 1.00 66.31 559 PRO A CA 1
ATOM 4414 C C . PRO A 1 559 ? -16.992 14.941 9.061 1.00 66.31 559 PRO A C 1
ATOM 4416 O O . PRO A 1 559 ? -16.186 15.562 9.751 1.00 66.31 559 PRO A O 1
ATOM 4419 N N . PHE A 1 560 ? -18.052 14.324 9.585 1.00 78.81 560 PHE A N 1
ATOM 4420 C CA . PHE A 1 560 ? -18.457 14.441 10.980 1.00 78.81 560 PHE A CA 1
ATOM 4421 C C . PHE A 1 560 ? -18.040 13.255 11.836 1.00 78.81 560 PHE A C 1
ATOM 4423 O O . PHE A 1 560 ? -18.422 13.213 13.003 1.00 78.81 560 PHE A O 1
ATOM 4430 N N . LEU A 1 561 ? -17.302 12.286 11.300 1.00 86.56 561 LEU A N 1
ATOM 4431 C CA . LEU A 1 561 ? -16.980 11.042 11.993 1.00 86.56 561 LEU A CA 1
ATOM 4432 C C . LEU A 1 561 ? -15.479 10.866 12.187 1.00 86.56 561 LEU A C 1
ATOM 4434 O O . LEU A 1 561 ? -14.652 11.347 11.406 1.00 86.56 561 LEU A O 1
ATOM 4438 N N . ASN A 1 562 ? -15.138 10.131 13.237 1.00 86.94 562 ASN A N 1
ATOM 4439 C CA . ASN A 1 562 ? -13.780 9.700 13.530 1.00 86.94 562 ASN A CA 1
ATOM 4440 C C . ASN A 1 562 ? -13.559 8.238 13.146 1.00 86.94 562 ASN A C 1
ATOM 4442 O O . ASN A 1 562 ? -12.426 7.883 12.850 1.00 86.94 562 ASN A O 1
ATOM 4446 N N . SER A 1 563 ? -14.603 7.401 13.120 1.00 91.94 563 SER A N 1
ATOM 4447 C CA . SER A 1 563 ? -14.449 5.978 12.812 1.00 91.94 563 SER A CA 1
ATOM 4448 C C . SER A 1 563 ? -15.724 5.286 12.307 1.00 91.94 563 SER A C 1
ATOM 4450 O O . SER A 1 563 ? -16.840 5.677 12.656 1.00 91.94 563 SER A O 1
ATOM 4452 N N . TRP A 1 564 ? -15.554 4.207 11.545 1.00 94.94 564 TRP A N 1
ATOM 4453 C CA . TRP A 1 564 ? -16.616 3.318 11.065 1.00 94.94 564 TRP A CA 1
ATOM 4454 C C . TRP A 1 564 ? -16.728 2.077 11.952 1.00 94.94 564 TRP A C 1
ATOM 4456 O O . TRP A 1 564 ? -15.714 1.471 12.280 1.00 94.94 564 TRP A O 1
ATOM 4466 N N . HIS A 1 565 ? -17.949 1.679 12.306 1.00 96.88 565 HIS A N 1
ATOM 4467 C CA . HIS A 1 565 ? -18.251 0.535 13.176 1.00 96.88 565 HIS A CA 1
ATOM 4468 C C . HIS A 1 565 ? -19.201 -0.470 12.496 1.00 96.88 565 HIS A C 1
ATOM 4470 O O . HIS A 1 565 ? -20.329 -0.664 12.967 1.00 96.88 565 HIS A O 1
ATOM 4476 N N . PRO A 1 566 ? -18.813 -1.079 11.356 1.00 95.94 566 PRO A N 1
ATOM 4477 C CA . PRO A 1 566 ? -19.695 -1.989 10.631 1.00 95.94 566 PRO A CA 1
ATOM 4478 C C . PRO A 1 566 ? -20.013 -3.225 11.482 1.00 95.94 566 PRO A C 1
ATOM 4480 O O . PRO A 1 566 ? -19.108 -3.875 12.006 1.00 95.94 566 PRO A O 1
ATOM 4483 N N . ARG A 1 567 ? -21.295 -3.569 11.605 1.00 93.75 567 ARG A N 1
ATOM 4484 C CA . ARG A 1 567 ? -21.749 -4.798 12.262 1.00 93.75 567 ARG A CA 1
ATOM 4485 C C . ARG A 1 567 ? -21.567 -5.977 11.321 1.00 93.75 567 ARG A C 1
ATOM 4487 O O . ARG A 1 567 ? -22.147 -6.001 10.238 1.00 93.75 567 ARG A O 1
ATOM 4494 N N . ILE A 1 568 ? -20.764 -6.948 11.738 1.00 92.94 568 ILE A N 1
ATOM 4495 C CA . ILE A 1 568 ? -20.374 -8.100 10.927 1.00 92.94 568 ILE A CA 1
ATOM 4496 C C . ILE A 1 568 ? -21.104 -9.339 11.430 1.00 92.94 568 ILE A C 1
ATOM 4498 O O . ILE A 1 568 ? -20.794 -9.856 12.499 1.00 92.94 568 ILE A O 1
ATOM 4502 N N . THR A 1 569 ? -22.050 -9.851 10.652 1.00 89.00 569 THR A N 1
ATOM 4503 C CA . THR A 1 569 ? -22.617 -11.186 10.883 1.00 89.00 569 THR A CA 1
ATOM 4504 C C . THR A 1 569 ? -21.682 -12.247 10.304 1.00 89.00 569 THR A C 1
ATOM 4506 O O . THR A 1 569 ? -21.175 -12.073 9.200 1.00 89.00 569 THR A O 1
ATOM 4509 N N . ILE A 1 570 ? -21.468 -13.361 11.005 1.00 88.19 570 ILE A N 1
ATOM 4510 C CA . ILE A 1 570 ? -20.676 -14.481 10.473 1.00 88.19 570 ILE A CA 1
ATOM 4511 C C . ILE A 1 570 ? -21.618 -15.435 9.716 1.00 88.19 570 ILE A C 1
ATOM 4513 O O . ILE A 1 570 ? -22.546 -15.974 10.328 1.00 88.19 570 ILE A O 1
ATOM 4517 N N . PRO A 1 571 ? -21.436 -15.648 8.400 1.00 81.19 571 PRO A N 1
ATOM 4518 C CA . PRO A 1 571 ? -22.320 -16.504 7.616 1.00 81.19 571 PRO A CA 1
ATOM 4519 C C . PRO A 1 571 ? -22.182 -17.979 8.017 1.00 81.19 571 PRO A C 1
ATOM 4521 O O . PRO A 1 571 ? -21.080 -18.512 8.063 1.00 81.19 571 PRO A O 1
ATOM 4524 N N . GLN A 1 572 ? -23.314 -18.648 8.263 1.00 74.31 572 GLN A N 1
ATOM 4525 C CA . GLN A 1 572 ? -23.361 -20.071 8.649 1.00 74.31 572 GLN A CA 1
ATOM 4526 C C . GLN A 1 572 ? -23.987 -20.986 7.581 1.00 74.31 572 GLN A C 1
ATOM 4528 O O . GLN A 1 572 ? -23.957 -22.204 7.722 1.00 74.31 572 GLN A O 1
ATOM 4533 N N . THR A 1 573 ? -24.593 -20.428 6.526 1.00 70.25 573 THR A N 1
ATOM 4534 C CA . THR A 1 573 ? -25.274 -21.199 5.468 1.00 70.25 573 THR A CA 1
ATOM 4535 C C . THR A 1 573 ? -24.965 -20.658 4.066 1.00 70.25 573 THR A C 1
ATOM 4537 O O . THR A 1 573 ? -24.541 -19.512 3.911 1.00 70.25 573 THR A O 1
ATOM 4540 N N . GLY A 1 574 ? -25.170 -21.491 3.038 1.00 70.00 574 GLY A N 1
ATOM 4541 C CA . GLY A 1 574 ? -24.939 -21.142 1.630 1.00 70.00 574 GLY A CA 1
ATOM 4542 C C . GLY A 1 574 ? -23.458 -21.066 1.233 1.00 70.00 574 GLY A C 1
ATOM 4543 O O . GLY A 1 574 ? -22.576 -21.403 2.018 1.00 70.00 574 GLY A O 1
ATOM 4544 N N . ALA A 1 575 ? -23.178 -20.591 0.012 1.00 63.06 575 ALA A N 1
ATOM 4545 C CA . ALA A 1 575 ? -21.806 -20.420 -0.500 1.00 63.06 575 ALA A CA 1
ATOM 4546 C C . ALA A 1 575 ? -20.947 -19.503 0.394 1.00 63.06 575 ALA A C 1
ATOM 4548 O O . ALA A 1 575 ? -19.736 -19.669 0.502 1.00 63.06 575 ALA A O 1
ATOM 4549 N N . ALA A 1 576 ? -21.616 -18.583 1.088 1.00 61.44 576 ALA A N 1
ATOM 4550 C CA . ALA A 1 576 ? -21.065 -17.664 2.067 1.00 61.44 576 ALA A CA 1
ATOM 4551 C C . ALA A 1 576 ? -20.392 -18.340 3.275 1.00 61.44 576 ALA A C 1
ATOM 4553 O O . ALA A 1 576 ? -19.435 -17.804 3.828 1.00 61.44 576 ALA A O 1
ATOM 4554 N N . ALA A 1 577 ? -20.878 -19.514 3.692 1.00 69.94 577 ALA A N 1
ATOM 4555 C CA . ALA A 1 577 ? -20.382 -20.220 4.876 1.00 69.94 577 ALA A CA 1
ATOM 4556 C C . ALA A 1 577 ? -18.973 -20.805 4.694 1.00 69.94 577 ALA A C 1
ATOM 4558 O O . ALA A 1 577 ? -18.294 -21.091 5.677 1.00 69.94 577 ALA A O 1
ATOM 4559 N N . ALA A 1 578 ? -18.520 -20.970 3.446 1.00 72.25 578 ALA A N 1
ATOM 4560 C CA . ALA A 1 578 ? -17.179 -21.462 3.143 1.00 72.25 578 ALA A CA 1
ATOM 4561 C C . ALA A 1 578 ? -16.074 -20.462 3.535 1.00 72.25 578 ALA A C 1
ATOM 4563 O O . ALA A 1 578 ? -14.916 -20.853 3.664 1.00 72.25 578 ALA A O 1
ATOM 4564 N N . ASN A 1 579 ? -16.418 -19.183 3.734 1.00 77.44 579 ASN A N 1
ATOM 4565 C CA . ASN A 1 579 ? -15.489 -18.139 4.152 1.00 77.44 579 ASN A CA 1
ATOM 4566 C C . ASN A 1 579 ? -16.109 -17.268 5.267 1.00 77.44 579 ASN A C 1
ATOM 4568 O O . ASN A 1 579 ? -16.832 -16.314 4.968 1.00 77.44 579 ASN A O 1
ATOM 4572 N N . PRO A 1 580 ? -15.803 -17.529 6.552 1.00 76.25 580 PRO A N 1
ATOM 4573 C CA . PRO A 1 580 ? -16.466 -16.860 7.673 1.00 76.25 580 PRO A CA 1
ATOM 4574 C C . PRO A 1 580 ? -16.214 -15.342 7.735 1.00 76.25 580 PRO A C 1
ATOM 4576 O O . PRO A 1 580 ? -17.013 -14.619 8.324 1.00 76.25 580 PRO A O 1
ATOM 4579 N N . TYR A 1 581 ? -15.153 -14.826 7.103 1.00 83.06 581 TYR A N 1
ATOM 4580 C CA . TYR A 1 581 ? -14.801 -13.398 7.103 1.00 83.06 581 TYR A CA 1
ATOM 4581 C C . TYR A 1 581 ? -15.134 -12.675 5.787 1.00 83.06 581 TYR A C 1
ATOM 4583 O O . TYR A 1 581 ? -14.705 -11.541 5.574 1.00 83.06 581 TYR A O 1
ATOM 4591 N N . GLN A 1 582 ? -15.943 -13.262 4.899 1.00 82.75 582 GLN A N 1
ATOM 4592 C CA . GLN A 1 582 ? -16.282 -12.622 3.620 1.00 82.75 582 GLN A CA 1
ATOM 4593 C C . GLN A 1 582 ? -16.994 -11.262 3.762 1.00 82.75 582 GLN A C 1
ATOM 4595 O O . GLN A 1 582 ? -16.712 -10.344 2.993 1.00 82.75 582 GLN A O 1
ATOM 4600 N N . TYR A 1 583 ? -17.896 -11.099 4.740 1.00 88.81 583 TYR A N 1
ATOM 4601 C CA . TYR A 1 583 ? -18.628 -9.841 4.921 1.00 88.81 583 TYR A CA 1
ATOM 4602 C C . TYR A 1 583 ? -17.713 -8.768 5.502 1.00 88.81 583 TYR A C 1
ATOM 4604 O O . TYR A 1 583 ? -17.775 -7.622 5.064 1.00 88.81 583 TYR A O 1
ATOM 4612 N N . LEU A 1 584 ? -16.794 -9.160 6.391 1.00 87.94 584 LEU A N 1
ATOM 4613 C CA . LEU A 1 584 ? -15.703 -8.301 6.842 1.00 87.94 584 LEU A CA 1
ATOM 4614 C C . LEU A 1 584 ? -14.853 -7.833 5.651 1.00 87.94 584 LEU A C 1
ATOM 4616 O O . LEU A 1 584 ? -14.639 -6.635 5.492 1.00 87.94 584 LEU A O 1
ATOM 4620 N N . ASN A 1 585 ? -14.432 -8.751 4.774 1.00 80.69 585 ASN A N 1
ATOM 4621 C CA . ASN A 1 585 ? -13.668 -8.403 3.575 1.00 80.69 585 ASN A CA 1
ATOM 4622 C C . ASN A 1 585 ? -14.411 -7.401 2.692 1.00 80.69 585 ASN A C 1
ATOM 4624 O O . ASN A 1 585 ? -13.835 -6.391 2.289 1.00 80.69 585 ASN A O 1
ATOM 4628 N N . ALA A 1 586 ? -15.680 -7.673 2.392 1.00 83.12 586 ALA A N 1
ATOM 4629 C CA . ALA A 1 586 ? -16.475 -6.841 1.505 1.00 83.12 586 ALA A CA 1
ATOM 4630 C C . ALA A 1 586 ? -16.651 -5.421 2.061 1.00 83.12 586 ALA A C 1
ATOM 4632 O O . ALA A 1 586 ? -16.376 -4.453 1.350 1.00 83.12 586 ALA A O 1
ATOM 4633 N N . VAL A 1 587 ? -17.037 -5.282 3.334 1.00 89.62 587 VAL A N 1
ATOM 4634 C CA . VAL A 1 587 ? -17.256 -3.958 3.929 1.00 89.62 587 VAL A CA 1
ATOM 4635 C C . VAL A 1 587 ? -15.955 -3.199 4.145 1.00 89.62 587 VAL A C 1
ATOM 4637 O O . VAL A 1 587 ? -15.897 -2.010 3.841 1.00 89.62 587 VAL A O 1
ATOM 4640 N N . CYS A 1 588 ? -14.883 -3.858 4.594 1.00 82.50 588 CYS A N 1
ATOM 4641 C CA . CYS A 1 588 ? -13.592 -3.198 4.753 1.00 82.50 588 CYS A CA 1
ATOM 4642 C C . CYS A 1 588 ? -13.065 -2.706 3.402 1.00 82.50 588 CYS A C 1
ATOM 4644 O O . CYS A 1 588 ? -12.638 -1.558 3.308 1.00 82.50 588 CYS A O 1
ATOM 4646 N N . ASN A 1 589 ? -13.174 -3.515 2.341 1.00 74.19 589 ASN A N 1
ATOM 4647 C CA . ASN A 1 589 ? -12.818 -3.104 0.981 1.00 74.19 589 ASN A CA 1
ATOM 4648 C C . ASN A 1 589 ? -13.662 -1.923 0.489 1.00 74.19 589 ASN A C 1
ATOM 4650 O O . ASN A 1 589 ? -13.106 -0.976 -0.064 1.00 74.19 589 ASN A O 1
ATOM 4654 N N . PHE A 1 590 ? -14.974 -1.948 0.725 1.00 80.62 590 PHE A N 1
ATOM 4655 C CA . PHE A 1 590 ? -15.875 -0.851 0.375 1.00 80.62 590 PHE A CA 1
ATOM 4656 C C . PHE A 1 590 ? -15.531 0.450 1.115 1.00 80.62 590 PHE A C 1
ATOM 4658 O O . PHE A 1 590 ? -15.609 1.530 0.537 1.00 80.62 590 PHE A O 1
ATOM 4665 N N . LEU A 1 591 ? -15.124 0.364 2.385 1.00 78.62 591 LEU A N 1
ATOM 4666 C CA . LEU A 1 591 ? -14.794 1.522 3.217 1.00 78.62 591 LEU A CA 1
ATOM 4667 C C . LEU A 1 591 ? -13.392 2.096 2.960 1.00 78.62 591 LEU A C 1
ATOM 4669 O O . LEU A 1 591 ? -13.124 3.217 3.397 1.00 78.62 591 LEU A O 1
ATOM 4673 N N . LYS A 1 592 ? -12.507 1.388 2.238 1.00 66.62 592 LYS A N 1
ATOM 4674 C CA . LYS A 1 592 ? -11.136 1.845 1.917 1.00 66.62 592 LYS A CA 1
ATOM 4675 C C . LYS A 1 592 ? -11.066 3.289 1.386 1.00 66.62 592 LYS A C 1
ATOM 4677 O O . LYS A 1 592 ? -10.220 4.044 1.875 1.00 66.62 592 LYS A O 1
ATOM 4682 N N . PRO A 1 593 ? -11.938 3.737 0.457 1.00 55.44 593 PRO A N 1
ATOM 4683 C CA . PRO A 1 593 ? -11.925 5.117 -0.034 1.00 55.44 593 PRO A CA 1
ATOM 4684 C C . PRO A 1 593 ? -12.254 6.156 1.048 1.00 55.44 593 PRO A C 1
ATOM 4686 O O . PRO A 1 593 ? -11.820 7.300 0.951 1.00 55.44 593 PRO A O 1
ATOM 4689 N N . PHE A 1 594 ? -12.977 5.762 2.101 1.00 59.28 594 PHE A N 1
ATOM 4690 C CA . PHE A 1 594 ? -13.462 6.640 3.167 1.00 59.28 594 PHE A CA 1
ATOM 4691 C C . PHE A 1 594 ? -12.490 6.786 4.346 1.00 59.28 594 PHE A C 1
ATOM 4693 O O . PHE A 1 594 ? -12.934 7.210 5.406 1.00 59.28 594 PHE A O 1
ATOM 4700 N N . ARG A 1 595 ? -11.201 6.436 4.183 1.00 63.16 595 ARG A N 1
ATOM 4701 C CA . ARG A 1 595 ? -10.001 6.848 4.965 1.00 63.16 595 ARG A CA 1
ATOM 4702 C C . ARG A 1 595 ? -10.179 7.172 6.467 1.00 63.16 595 ARG A C 1
ATOM 4704 O O . ARG A 1 595 ? -9.505 8.054 6.997 1.00 63.16 595 ARG A O 1
ATOM 4711 N N . LYS A 1 596 ? -11.051 6.458 7.176 1.00 73.50 596 LYS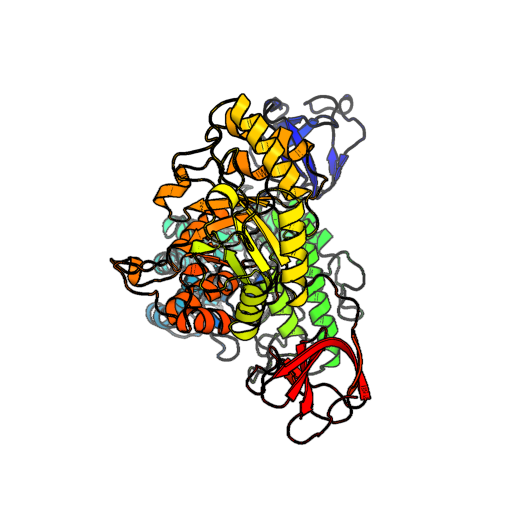 A N 1
ATOM 4712 C CA . LYS A 1 596 ? -11.236 6.542 8.629 1.00 73.50 596 LYS A CA 1
ATOM 4713 C C . LYS A 1 596 ? -10.950 5.170 9.239 1.00 73.50 596 LYS A C 1
ATOM 4715 O O . LYS A 1 596 ? -11.164 4.164 8.561 1.00 73.50 596 LYS A O 1
ATOM 4720 N N . PRO A 1 597 ? -10.509 5.124 10.504 1.00 82.81 597 PRO A N 1
ATOM 4721 C CA . PRO A 1 597 ? -10.484 3.911 11.315 1.00 82.81 597 PRO A CA 1
ATOM 4722 C C . PRO A 1 597 ? -11.727 3.029 11.117 1.00 82.81 597 PRO A C 1
ATOM 4724 O O . PRO A 1 597 ? -12.848 3.529 11.219 1.00 82.81 597 PRO A O 1
ATOM 4727 N N . ILE A 1 598 ? -11.534 1.733 10.851 1.00 90.06 598 ILE A N 1
ATOM 4728 C CA . ILE A 1 598 ? -12.610 0.733 10.769 1.00 90.06 598 ILE A CA 1
ATOM 4729 C C . ILE A 1 598 ? -12.496 -0.181 11.986 1.00 90.06 598 ILE A C 1
ATOM 4731 O O . ILE A 1 598 ? -11.445 -0.782 12.208 1.00 90.06 598 ILE A O 1
ATOM 4735 N N . LEU A 1 599 ? -13.580 -0.276 12.751 1.00 93.19 599 LEU A N 1
ATOM 4736 C CA . LEU A 1 599 ? -13.690 -1.056 13.979 1.00 93.19 599 LEU A CA 1
ATOM 4737 C C . LEU A 1 599 ? -14.877 -2.004 13.852 1.00 93.19 599 LEU A C 1
ATOM 4739 O O . LEU A 1 599 ? -16.001 -1.643 14.202 1.00 93.19 599 LEU A O 1
ATOM 4743 N N . PRO A 1 600 ? -14.674 -3.191 13.266 1.00 95.06 600 PRO A N 1
ATOM 4744 C CA . PRO A 1 600 ? -15.768 -4.110 13.034 1.00 95.06 600 PRO A CA 1
ATOM 4745 C C . PRO A 1 600 ? -16.392 -4.532 14.363 1.00 95.06 600 PRO A C 1
ATOM 4747 O O . PRO A 1 600 ? -15.701 -4.826 15.339 1.00 95.06 600 PRO A O 1
ATOM 4750 N N . MET A 1 601 ? -17.719 -4.568 14.380 1.00 95.62 601 MET A N 1
ATOM 4751 C CA . MET A 1 601 ? -18.511 -5.078 15.487 1.00 95.62 601 MET A CA 1
ATOM 4752 C C . MET A 1 601 ? -19.021 -6.468 15.108 1.00 95.62 601 MET A C 1
ATOM 4754 O O . MET A 1 601 ? -20.043 -6.600 14.438 1.00 95.62 601 MET A O 1
ATOM 4758 N N . ILE A 1 602 ? -18.283 -7.511 15.481 1.00 94.06 602 ILE A N 1
ATOM 4759 C CA . ILE A 1 602 ? -18.629 -8.898 15.162 1.00 94.06 602 ILE A CA 1
ATOM 4760 C C . ILE A 1 602 ? -19.854 -9.314 15.974 1.00 94.06 602 ILE A C 1
ATOM 4762 O O . ILE A 1 602 ? -19.846 -9.238 17.200 1.00 94.06 602 ILE A O 1
ATOM 4766 N N . SER A 1 603 ? -20.892 -9.776 15.282 1.00 90.00 603 SER A N 1
ATOM 4767 C CA . SER A 1 603 ? -22.074 -10.377 15.884 1.00 90.00 603 SER A CA 1
ATOM 4768 C C . SER A 1 603 ? -21.841 -11.859 16.176 1.00 90.00 603 SER A C 1
ATOM 4770 O O . SER A 1 603 ? -21.503 -12.632 15.283 1.00 90.00 603 SER A O 1
ATOM 4772 N N . LEU A 1 604 ? -22.079 -12.232 17.426 1.00 87.06 604 LEU A N 1
ATOM 4773 C CA . LEU A 1 604 ? -22.078 -13.566 18.018 1.00 87.06 604 LEU A CA 1
ATOM 4774 C C . LEU A 1 604 ? -23.510 -14.036 18.310 1.00 87.06 604 LEU A C 1
ATOM 4776 O O . LEU A 1 604 ? -23.731 -14.927 19.124 1.00 87.06 604 LEU A O 1
ATOM 4780 N N . GLU A 1 605 ? -24.504 -13.406 17.683 1.00 83.62 605 GLU A N 1
ATOM 4781 C CA . GLU A 1 605 ? -25.894 -13.831 17.798 1.00 83.62 605 GLU A CA 1
ATOM 4782 C C . GLU A 1 605 ? -26.076 -15.239 17.189 1.00 83.62 605 GLU A C 1
ATOM 4784 O O . GLU A 1 605 ? -25.652 -15.466 16.050 1.00 83.62 605 GLU A O 1
ATOM 4789 N N . PRO A 1 606 ? -26.688 -16.195 17.918 1.00 77.81 606 PRO A N 1
ATOM 4790 C CA . PRO A 1 606 ? -26.904 -17.550 17.428 1.00 77.81 606 PRO A CA 1
ATOM 4791 C C . PRO A 1 606 ? -27.712 -17.586 16.131 1.00 77.81 606 PRO A C 1
ATOM 4793 O O . PRO A 1 606 ? -28.756 -16.944 16.009 1.00 77.81 606 PRO A O 1
ATOM 4796 N N . VAL A 1 607 ? -27.290 -18.423 15.184 1.00 71.44 607 VAL A N 1
ATOM 4797 C CA . VAL A 1 607 ? -28.024 -18.651 13.932 1.00 71.44 607 VAL A CA 1
ATOM 4798 C C . VAL A 1 607 ? -28.766 -19.976 14.040 1.00 71.44 607 VAL A C 1
ATOM 4800 O O . VAL A 1 607 ? -28.168 -21.016 14.309 1.00 71.44 607 VAL A O 1
ATOM 4803 N N . SER A 1 608 ? -30.088 -19.953 13.843 1.00 76.50 608 SER A N 1
ATOM 4804 C CA . SER A 1 608 ? -30.958 -21.131 14.033 1.00 76.50 608 SER A CA 1
ATOM 4805 C C . SER A 1 608 ? -30.803 -21.788 15.418 1.00 76.50 608 SER A C 1
ATOM 4807 O O . SER A 1 608 ? -30.846 -23.010 15.546 1.00 76.50 608 SER A O 1
ATOM 4809 N N . GLY A 1 609 ? -30.570 -20.975 16.456 1.00 75.50 609 GLY A N 1
ATOM 4810 C CA . GLY A 1 609 ? -30.412 -21.433 17.840 1.00 75.50 609 GLY A CA 1
ATOM 4811 C C . GLY A 1 609 ? -29.059 -22.072 18.173 1.00 75.50 609 GLY A C 1
ATOM 4812 O O . GLY A 1 609 ? -28.894 -22.559 19.288 1.00 75.50 609 GLY A O 1
ATOM 4813 N N . ARG A 1 610 ? -28.089 -22.079 17.247 1.00 78.56 610 ARG A N 1
ATOM 4814 C CA . ARG A 1 610 ? -26.739 -22.612 17.491 1.00 78.56 610 ARG A CA 1
ATOM 4815 C C . ARG A 1 610 ? -25.728 -21.478 17.707 1.00 78.56 610 ARG A C 1
ATOM 4817 O O . ARG A 1 610 ? -25.727 -20.542 16.902 1.00 78.56 610 ARG A O 1
ATOM 4824 N N . PRO A 1 611 ? -24.876 -21.554 18.749 1.00 80.75 611 PRO A N 1
ATOM 4825 C CA . PRO A 1 611 ? -23.775 -20.615 18.941 1.00 80.75 611 PRO A CA 1
ATOM 4826 C C . PRO A 1 611 ? -22.828 -20.606 17.743 1.00 80.75 611 PRO A C 1
ATOM 4828 O O . PRO A 1 611 ? -22.699 -21.606 17.029 1.00 80.75 611 PRO A O 1
ATOM 4831 N N . ILE A 1 612 ? -22.142 -19.486 17.539 1.00 84.56 612 ILE A N 1
ATOM 4832 C CA . ILE A 1 612 ? -21.118 -19.396 16.500 1.00 84.56 612 ILE A CA 1
ATOM 4833 C C . ILE A 1 612 ? -19.883 -20.180 16.964 1.00 84.56 612 ILE A C 1
ATOM 4835 O O . ILE A 1 612 ? -19.428 -19.971 18.088 1.00 84.56 612 ILE A O 1
ATOM 4839 N N . PRO A 1 613 ? -19.299 -21.064 16.133 1.00 84.94 613 PRO A N 1
ATOM 4840 C CA . PRO A 1 613 ? -18.094 -21.789 16.518 1.00 84.94 613 PRO A CA 1
ATOM 4841 C C . PRO A 1 613 ? -16.948 -20.834 16.882 1.00 84.94 613 PRO A C 1
ATOM 4843 O O . PRO A 1 613 ? -16.612 -19.947 16.096 1.00 84.94 613 PRO A O 1
ATOM 4846 N N . ALA A 1 614 ? -16.307 -21.059 18.034 1.00 81.75 614 ALA A N 1
ATOM 4847 C CA . ALA A 1 614 ? -15.207 -20.232 18.550 1.00 81.75 614 ALA A CA 1
ATOM 4848 C C . ALA A 1 614 ? -14.089 -19.999 17.518 1.00 81.75 614 ALA A C 1
ATOM 4850 O O . ALA A 1 614 ? -13.565 -18.896 17.390 1.00 81.75 614 ALA A O 1
ATOM 4851 N N . GLU A 1 615 ? -13.779 -21.022 16.721 1.00 79.06 615 GLU A N 1
ATOM 4852 C CA . GLU A 1 615 ? -12.777 -20.930 15.661 1.00 79.06 615 GLU A CA 1
ATOM 4853 C C . GLU A 1 615 ? -13.167 -19.934 14.560 1.00 79.06 615 GLU A C 1
ATOM 4855 O O . GLU A 1 615 ? -12.325 -19.181 14.081 1.00 79.06 615 GLU A O 1
ATOM 4860 N N . GLN A 1 616 ? -14.446 -19.853 14.184 1.00 84.81 616 GLN A N 1
ATOM 4861 C CA . GLN A 1 616 ? -14.887 -18.858 13.203 1.00 84.81 616 GLN A CA 1
ATOM 4862 C C . GLN A 1 616 ? -14.807 -17.443 13.771 1.00 84.81 616 GLN A C 1
ATOM 4864 O O . GLN A 1 616 ? -14.382 -16.528 13.070 1.00 84.81 616 GLN A O 1
ATOM 4869 N N . VAL A 1 617 ? -15.161 -17.266 15.048 1.00 86.06 617 VAL A N 1
ATOM 4870 C CA . VAL A 1 617 ? -14.998 -15.985 15.749 1.00 86.06 617 VAL A CA 1
ATOM 4871 C C . VAL A 1 617 ? -13.534 -15.552 15.716 1.00 86.06 617 VAL A C 1
ATOM 4873 O O . VAL A 1 617 ? -13.238 -14.421 15.330 1.00 86.06 617 VAL A O 1
ATOM 4876 N N . ARG A 1 618 ? -12.617 -16.474 16.035 1.00 80.81 618 ARG A N 1
ATOM 4877 C CA . ARG A 1 618 ? -11.170 -16.247 15.996 1.00 80.81 618 ARG A CA 1
ATOM 4878 C C . ARG A 1 618 ? -10.688 -15.876 14.595 1.00 80.81 618 ARG A C 1
ATOM 4880 O O . ARG A 1 618 ? -9.970 -14.894 14.457 1.00 80.81 618 ARG A O 1
ATOM 4887 N N . LEU A 1 619 ? -11.107 -16.603 13.558 1.00 78.12 619 LEU A N 1
ATOM 4888 C CA . LEU A 1 619 ? -10.714 -16.328 12.170 1.00 78.12 619 LEU A CA 1
ATOM 4889 C C . LEU A 1 619 ? -11.171 -14.945 11.697 1.00 78.12 619 LEU A C 1
ATOM 4891 O O . LEU A 1 619 ? -10.391 -14.218 11.087 1.00 78.12 619 LEU A O 1
ATOM 4895 N N . VAL A 1 620 ? -12.414 -14.555 11.991 1.00 85.31 620 VAL A N 1
ATOM 4896 C CA . VAL A 1 620 ? -12.942 -13.237 11.604 1.00 85.31 620 VAL A CA 1
ATOM 4897 C C . VAL A 1 620 ? -12.248 -12.123 12.380 1.00 85.31 620 VAL A C 1
ATOM 4899 O O . VAL A 1 620 ? -11.874 -11.108 11.793 1.00 85.31 620 VAL A O 1
ATOM 4902 N N . ALA A 1 621 ? -12.032 -12.319 13.680 1.00 83.56 621 ALA A N 1
ATOM 4903 C CA . ALA A 1 621 ? -11.327 -11.356 14.511 1.00 83.56 621 ALA A CA 1
ATOM 4904 C C . ALA A 1 621 ? -9.872 -11.170 14.068 1.00 83.56 621 ALA A C 1
ATOM 4906 O O . ALA A 1 621 ? -9.411 -10.040 13.929 1.00 83.56 621 ALA A O 1
ATOM 4907 N N . GLN A 1 622 ? -9.172 -12.266 13.778 1.00 74.25 622 GLN A N 1
ATOM 4908 C CA . GLN A 1 622 ? -7.795 -12.225 13.306 1.00 74.25 622 GLN A CA 1
ATOM 4909 C C . GLN A 1 622 ? -7.704 -11.567 11.924 1.00 74.25 622 GLN A C 1
ATOM 4911 O O . GLN A 1 622 ? -6.852 -10.711 11.711 1.00 74.25 622 GLN A O 1
ATOM 4916 N N . ALA A 1 623 ? -8.637 -11.864 11.012 1.00 71.56 623 ALA A N 1
ATOM 4917 C CA . ALA A 1 623 ? -8.701 -11.207 9.709 1.00 71.56 623 ALA A CA 1
ATOM 4918 C C . ALA A 1 623 ? -8.911 -9.685 9.819 1.00 71.56 623 ALA A C 1
ATOM 4920 O O . ALA A 1 623 ? -8.382 -8.933 8.999 1.00 71.56 623 ALA A O 1
ATOM 4921 N N . ALA A 1 624 ? -9.637 -9.198 10.832 1.00 80.62 624 ALA A N 1
ATOM 4922 C CA . ALA A 1 624 ? -9.790 -7.758 11.051 1.00 80.62 624 ALA A CA 1
ATOM 4923 C C . ALA A 1 624 ? -8.434 -7.077 11.287 1.00 80.62 624 ALA A C 1
ATOM 4925 O O . ALA A 1 624 ? -8.168 -6.022 10.710 1.00 80.62 624 ALA A O 1
ATOM 4926 N N . PHE A 1 625 ? -7.555 -7.697 12.073 1.00 70.56 625 PHE A N 1
ATOM 4927 C CA . PHE A 1 625 ? -6.220 -7.169 12.343 1.00 70.56 625 PHE A CA 1
ATOM 4928 C C . PHE A 1 625 ? -5.246 -7.441 11.191 1.00 70.56 625 PHE A C 1
ATOM 4930 O O . PHE A 1 625 ? -4.669 -6.501 10.648 1.00 70.56 625 PHE A O 1
ATOM 4937 N N . ASP A 1 626 ? -5.109 -8.695 10.769 1.00 59.47 626 ASP A N 1
ATOM 4938 C CA . ASP A 1 626 ? -4.036 -9.122 9.862 1.00 59.47 626 ASP A CA 1
ATOM 4939 C C . ASP A 1 626 ? -4.295 -8.724 8.407 1.00 59.47 626 ASP A C 1
ATOM 4941 O O . ASP A 1 626 ? -3.373 -8.364 7.675 1.00 59.47 626 ASP A O 1
ATOM 4945 N N . VAL A 1 627 ? -5.560 -8.767 7.977 1.00 61.19 627 VAL A N 1
ATOM 4946 C CA . VAL A 1 627 ? -5.942 -8.484 6.586 1.00 61.19 627 VAL A CA 1
ATOM 4947 C C . VAL A 1 627 ? -6.349 -7.025 6.418 1.00 61.19 627 VAL A C 1
ATOM 4949 O O . VAL A 1 627 ? -5.975 -6.392 5.432 1.00 61.19 627 VAL A O 1
ATOM 4952 N N . HIS A 1 628 ? -7.108 -6.477 7.373 1.00 67.50 628 HIS A N 1
ATOM 4953 C CA . HIS A 1 628 ? -7.717 -5.146 7.238 1.00 67.50 628 HIS A CA 1
ATOM 4954 C C . HIS A 1 628 ? -7.077 -4.062 8.100 1.00 67.50 628 HIS A C 1
ATOM 4956 O O . HIS A 1 628 ? -7.429 -2.890 7.943 1.00 67.50 628 HIS A O 1
ATOM 4962 N N . ASN A 1 629 ? -6.116 -4.413 8.962 1.00 66.31 629 ASN A N 1
ATOM 4963 C CA . ASN A 1 629 ? -5.427 -3.474 9.846 1.00 66.31 629 ASN A CA 1
ATOM 4964 C C . ASN A 1 629 ? -6.423 -2.633 10.675 1.00 66.31 629 ASN A C 1
ATOM 4966 O O . ASN A 1 629 ? -6.288 -1.412 10.813 1.00 66.31 629 ASN A O 1
ATOM 4970 N N . CYS A 1 630 ? -7.493 -3.257 11.166 1.00 77.12 630 CYS A N 1
ATOM 4971 C CA . CYS A 1 630 ? -8.436 -2.617 12.077 1.00 77.12 630 CYS A CA 1
ATOM 4972 C C . CYS A 1 630 ? -7.711 -2.219 13.371 1.00 77.12 630 CYS A C 1
ATOM 4974 O O . CYS A 1 630 ? -6.921 -2.991 13.902 1.00 77.12 630 CYS A O 1
ATOM 4976 N N . GLN A 1 631 ? -7.962 -1.008 13.883 1.00 74.62 631 GLN A N 1
ATOM 4977 C CA . GLN A 1 631 ? -7.290 -0.523 15.103 1.00 74.62 631 GLN A CA 1
ATOM 4978 C C . GLN A 1 631 ? -7.850 -1.150 16.380 1.00 74.62 631 GLN A C 1
ATOM 4980 O O . GLN A 1 631 ? -7.185 -1.157 17.404 1.00 74.62 631 GLN A O 1
ATOM 4985 N N . GLY A 1 632 ? -9.061 -1.685 16.317 1.00 86.19 632 GLY A N 1
ATOM 4986 C CA . GLY A 1 632 ? -9.716 -2.368 17.417 1.00 86.19 632 GLY A CA 1
ATOM 4987 C C . GLY A 1 632 ? -10.886 -3.175 16.886 1.00 86.19 632 GLY A C 1
ATOM 4988 O O . GLY A 1 632 ? -11.238 -3.088 15.704 1.00 86.19 632 GLY A O 1
ATOM 4989 N N . ILE A 1 633 ? -11.496 -3.955 17.767 1.00 92.31 633 ILE A N 1
ATOM 4990 C CA . ILE A 1 633 ? -12.623 -4.813 17.419 1.00 92.31 633 ILE A CA 1
ATOM 4991 C C . ILE A 1 633 ? -13.662 -4.801 18.526 1.00 92.31 633 ILE A C 1
ATOM 4993 O O . ILE A 1 633 ? -13.323 -4.754 19.707 1.00 92.31 633 ILE A O 1
ATOM 4997 N N . SER A 1 634 ? -14.935 -4.846 18.145 1.00 95.38 634 SER A N 1
ATOM 4998 C CA . SER A 1 634 ? -16.039 -4.985 19.090 1.00 95.38 634 SER A CA 1
ATOM 4999 C C . SER A 1 634 ? -16.737 -6.332 18.921 1.00 95.38 634 SER A C 1
ATOM 5001 O O . SER A 1 634 ? -16.911 -6.795 17.796 1.00 95.38 634 SER A O 1
ATOM 5003 N N . PHE A 1 635 ? -17.193 -6.932 20.018 1.00 94.56 635 PHE A N 1
ATOM 5004 C CA . PHE A 1 635 ? -18.047 -8.119 20.001 1.00 94.56 635 PHE A CA 1
ATOM 5005 C C . PHE A 1 635 ? -19.433 -7.794 20.531 1.00 94.56 635 PHE A C 1
ATOM 5007 O O . PHE A 1 635 ? -19.615 -7.282 21.635 1.00 94.56 635 PHE A O 1
ATOM 5014 N N . TRP A 1 636 ? -20.419 -8.138 19.727 1.00 89.31 636 TRP A N 1
ATOM 5015 C CA . TRP A 1 636 ? -21.838 -8.052 20.004 1.00 89.31 636 TRP A CA 1
ATOM 5016 C C . TRP A 1 636 ? -22.378 -9.482 20.045 1.00 89.31 636 TRP A C 1
ATOM 5018 O O . TRP A 1 636 ? -21.988 -10.272 19.213 1.00 89.31 636 TRP A O 1
ATOM 5028 N N . ARG A 1 637 ? -23.230 -9.934 20.961 1.00 85.44 637 ARG A N 1
ATOM 5029 C CA . ARG A 1 637 ? -24.023 -9.237 21.974 1.00 85.44 637 ARG A CA 1
ATOM 5030 C C . ARG A 1 637 ? -23.664 -9.823 23.342 1.00 85.44 637 ARG A C 1
ATOM 5032 O O . ARG A 1 637 ? -24.009 -10.971 23.588 1.00 85.44 637 ARG A O 1
ATOM 5039 N N . LEU A 1 638 ? -22.996 -9.052 24.210 1.00 90.12 638 LEU A N 1
ATOM 5040 C CA . LEU A 1 638 ? -22.383 -9.520 25.473 1.00 90.12 638 LEU A CA 1
ATOM 5041 C C . LEU A 1 638 ? -23.272 -10.451 26.315 1.00 90.12 638 LEU A C 1
ATOM 5043 O O . LEU A 1 638 ? -22.798 -11.434 26.869 1.00 90.12 638 LEU A O 1
ATOM 5047 N N . GLY A 1 639 ? -24.574 -10.172 26.368 1.00 85.88 639 GLY A N 1
ATOM 5048 C CA . GLY A 1 639 ? -25.546 -10.987 27.098 1.00 85.88 639 GLY A CA 1
ATOM 5049 C C . GLY A 1 639 ? -25.736 -12.429 26.607 1.00 85.88 639 GLY A C 1
ATOM 5050 O O . GLY A 1 639 ? -26.368 -13.233 27.280 1.00 85.88 639 GLY A O 1
ATOM 5051 N N . LEU A 1 640 ? -25.203 -12.770 25.435 1.00 83.44 640 LEU A N 1
ATOM 5052 C CA . LEU A 1 640 ? -25.254 -14.119 24.870 1.00 83.44 640 LEU A CA 1
ATOM 5053 C C . LEU A 1 640 ? -23.962 -14.909 25.117 1.00 83.44 640 LEU A C 1
ATOM 5055 O O . LEU A 1 640 ? -23.855 -16.036 24.647 1.00 83.44 640 LEU A O 1
ATOM 5059 N N . PHE A 1 641 ? -22.970 -14.331 25.802 1.00 86.38 641 PHE A N 1
ATOM 5060 C CA . PHE A 1 641 ? -21.648 -14.943 25.915 1.00 86.38 641 PHE A CA 1
ATOM 5061 C C . PHE A 1 641 ? -21.616 -15.976 27.039 1.00 86.38 641 PHE A C 1
ATOM 5063 O O . PHE A 1 641 ? -21.817 -15.654 28.212 1.00 86.38 641 PHE A O 1
ATOM 5070 N N . GLY A 1 642 ? -21.315 -17.220 26.677 1.00 82.25 642 GLY A N 1
ATOM 5071 C CA . GLY A 1 642 ? -20.940 -18.282 27.597 1.00 82.25 642 GLY A CA 1
ATOM 5072 C C . GLY A 1 642 ? -19.427 -18.493 27.622 1.00 82.25 642 GLY A C 1
ATOM 5073 O O . GLY A 1 642 ? -18.645 -17.691 27.110 1.00 82.25 642 GLY A O 1
ATOM 5074 N N . THR A 1 643 ? -18.999 -19.605 28.221 1.00 80.94 643 THR A N 1
ATOM 5075 C CA . THR A 1 643 ? -17.577 -19.976 28.311 1.00 80.94 643 THR A CA 1
ATOM 5076 C C . THR A 1 643 ? -16.904 -20.021 26.934 1.00 80.94 643 THR A C 1
ATOM 5078 O O . THR A 1 643 ? -15.804 -19.502 26.783 1.00 80.94 643 THR A O 1
ATOM 5081 N N . GLY A 1 644 ? -17.584 -20.562 25.915 1.00 80.06 644 GLY A N 1
ATOM 5082 C CA . GLY A 1 644 ? -17.028 -20.701 24.566 1.00 80.06 644 GLY A CA 1
ATOM 5083 C C . GLY A 1 644 ? -16.737 -19.366 23.872 1.00 80.06 644 GLY A C 1
ATOM 5084 O O . GLY A 1 644 ? -15.683 -19.215 23.256 1.00 80.06 644 GLY A O 1
ATOM 5085 N N . GLU A 1 645 ? -17.627 -18.377 23.993 1.00 86.56 645 GLU A N 1
ATOM 5086 C CA . GLU A 1 645 ? -17.420 -17.042 23.421 1.00 86.56 645 GLU A CA 1
ATOM 5087 C C . GLU A 1 645 ? -16.280 -16.298 24.128 1.00 86.56 645 GLU A C 1
ATOM 5089 O O . GLU A 1 645 ? -15.442 -15.686 23.463 1.00 86.56 645 GLU A O 1
ATOM 5094 N N . TYR A 1 646 ? -16.199 -16.383 25.461 1.00 85.88 646 TYR A N 1
ATOM 5095 C CA . TYR A 1 646 ? -15.091 -15.785 26.212 1.00 85.88 646 TYR A CA 1
ATOM 5096 C C . TYR A 1 646 ? -13.746 -16.447 25.892 1.00 85.88 646 TYR A C 1
ATOM 5098 O O . TYR A 1 646 ? -12.748 -15.740 25.752 1.00 85.88 646 TYR A O 1
ATOM 5106 N N . ASP A 1 647 ? -13.709 -17.769 25.715 1.00 80.94 647 ASP A N 1
ATOM 5107 C CA . ASP A 1 647 ? -12.500 -18.486 25.296 1.00 80.94 647 ASP A CA 1
ATOM 5108 C C . ASP A 1 647 ? -12.063 -18.070 23.884 1.00 80.94 647 ASP A C 1
ATOM 5110 O O . ASP A 1 647 ? -10.878 -17.811 23.651 1.00 80.94 647 ASP A O 1
ATOM 5114 N N . ALA A 1 648 ? -13.017 -17.914 22.956 1.00 80.88 648 ALA A N 1
ATOM 5115 C CA . ALA A 1 648 ? -12.741 -17.396 21.619 1.00 80.88 648 ALA A CA 1
ATOM 5116 C C . ALA A 1 648 ? -12.118 -15.996 21.690 1.00 80.88 648 ALA A C 1
ATOM 5118 O O . ALA A 1 648 ? -11.065 -15.766 21.096 1.00 80.88 648 ALA A O 1
ATOM 5119 N N . ILE A 1 649 ? -12.709 -15.087 22.472 1.00 85.31 649 ILE A N 1
ATOM 5120 C CA . ILE A 1 649 ? -12.210 -13.718 22.655 1.00 85.31 649 ILE A CA 1
ATOM 5121 C C . ILE A 1 649 ? -10.812 -13.708 23.289 1.00 85.31 649 ILE A C 1
ATOM 5123 O O . ILE A 1 649 ? -9.933 -12.961 22.854 1.00 85.31 649 ILE A O 1
ATOM 5127 N N . ARG A 1 650 ? -10.577 -14.562 24.289 1.00 80.94 650 ARG A N 1
ATOM 5128 C CA . ARG A 1 650 ? -9.279 -14.701 24.962 1.00 80.94 650 ARG A CA 1
ATOM 5129 C C . ARG A 1 650 ? -8.175 -15.166 24.008 1.00 80.94 650 ARG A C 1
ATOM 5131 O O . ARG A 1 650 ? -7.019 -14.809 24.207 1.00 80.94 650 ARG A O 1
ATOM 5138 N N . SER A 1 651 ? -8.527 -15.946 22.985 1.00 70.69 651 SER A N 1
ATOM 5139 C CA . SER A 1 651 ? -7.583 -16.472 21.991 1.00 70.69 651 SER A CA 1
ATOM 5140 C C . SER A 1 651 ? -7.172 -15.471 20.900 1.00 70.69 651 SER A C 1
ATOM 5142 O O . SER A 1 651 ? -6.286 -15.775 20.101 1.00 70.69 651 SER A O 1
ATOM 5144 N N . ILE A 1 652 ? -7.798 -14.289 20.843 1.00 71.00 652 ILE A N 1
ATOM 5145 C CA . ILE A 1 652 ? -7.515 -13.279 19.816 1.00 71.00 652 ILE A CA 1
ATOM 5146 C C . ILE A 1 652 ? -6.176 -12.606 20.099 1.00 71.00 652 ILE A C 1
ATOM 5148 O O . ILE A 1 652 ? -5.960 -12.044 21.175 1.00 71.00 652 ILE A O 1
ATOM 5152 N N . ASN A 1 653 ? -5.303 -12.592 19.094 1.00 62.38 653 ASN A N 1
ATOM 5153 C CA . ASN A 1 653 ? -4.054 -11.854 19.153 1.00 62.38 653 ASN A CA 1
ATOM 5154 C C . ASN A 1 653 ? -4.261 -10.450 18.567 1.00 62.38 653 ASN A C 1
ATOM 5156 O O . ASN A 1 653 ? -4.336 -10.275 17.351 1.00 62.38 653 ASN A O 1
ATOM 5160 N N . VAL A 1 654 ? -4.397 -9.445 19.433 1.00 60.19 654 VAL A N 1
ATOM 5161 C CA . VAL A 1 654 ? -4.542 -8.049 18.999 1.00 60.19 654 VAL A CA 1
ATOM 5162 C C . VAL A 1 654 ? -3.179 -7.539 18.529 1.00 60.19 654 VAL A C 1
ATOM 5164 O O . VAL A 1 654 ? -2.275 -7.317 19.336 1.00 60.19 654 VAL A O 1
ATOM 5167 N N . SER A 1 655 ? -3.023 -7.372 17.213 1.00 46.88 655 SER A N 1
ATOM 5168 C CA . SER A 1 655 ? -1.797 -6.840 16.610 1.00 46.88 655 SER A CA 1
ATOM 5169 C C . SER A 1 655 ? -1.558 -5.389 17.053 1.00 46.88 655 SER A C 1
ATOM 5171 O O . SER A 1 655 ? -2.440 -4.537 16.950 1.00 46.88 655 SER A O 1
ATOM 5173 N N . MET A 1 656 ? -0.355 -5.091 17.552 1.00 42.06 656 MET A N 1
ATOM 5174 C CA . MET A 1 656 ? -0.007 -3.822 18.216 1.00 42.06 656 MET A CA 1
ATOM 5175 C C . MET A 1 656 ? 0.178 -2.607 17.281 1.00 42.06 656 MET A C 1
ATOM 5177 O O . MET A 1 656 ? 0.750 -1.601 17.695 1.00 42.06 656 MET A O 1
ATOM 5181 N N . MET A 1 657 ? -0.304 -2.646 16.034 1.00 33.84 657 MET A N 1
ATOM 5182 C CA . MET A 1 657 ? -0.076 -1.567 15.055 1.00 33.84 657 MET A CA 1
ATOM 5183 C C . MET A 1 657 ? -1.080 -0.403 15.088 1.00 33.84 657 MET A C 1
ATOM 5185 O O . MET A 1 657 ? -1.024 0.497 14.252 1.00 33.84 657 MET A O 1
ATOM 5189 N N . GLY A 1 658 ? -1.962 -0.339 16.080 1.00 30.36 658 GLY A N 1
ATOM 5190 C CA . GLY A 1 658 ? -2.783 0.845 16.303 1.00 30.36 658 GLY A CA 1
ATOM 5191 C C . GLY A 1 658 ? -3.148 0.966 17.762 1.00 30.36 658 GLY A C 1
ATOM 5192 O O . GLY A 1 658 ? -4.151 0.398 18.156 1.00 30.36 658 GLY A O 1
ATOM 5193 N N . GLY A 1 659 ? -2.343 1.682 18.550 1.00 31.70 659 GLY A N 1
ATOM 5194 C CA . GLY A 1 659 ? -2.698 2.017 19.929 1.00 31.70 659 GLY A CA 1
ATOM 5195 C C . GLY A 1 659 ? -1.665 1.660 20.968 1.00 31.70 659 GLY A C 1
ATOM 5196 O O . GLY A 1 659 ? -1.828 0.698 21.709 1.00 31.70 659 GLY A O 1
ATOM 5197 N N . TYR A 1 660 ? -0.660 2.508 21.127 1.00 29.58 660 TYR A N 1
ATOM 5198 C CA . TYR A 1 660 ? -0.173 2.750 22.474 1.00 29.58 660 TYR A CA 1
ATOM 5199 C C . TYR A 1 660 ? -0.096 4.255 22.667 1.00 29.58 660 TYR A C 1
ATOM 5201 O O . TYR A 1 660 ? 0.837 4.916 22.218 1.00 29.58 660 TYR A O 1
ATOM 5209 N N . THR A 1 661 ? -1.104 4.814 23.336 1.00 32.12 661 THR A N 1
ATOM 5210 C CA . THR A 1 661 ? -0.900 6.060 24.068 1.00 32.12 661 THR A CA 1
ATOM 5211 C C . THR A 1 661 ? 0.253 5.786 25.023 1.00 32.12 661 THR A C 1
ATOM 5213 O O . THR A 1 661 ? 0.187 4.828 25.796 1.00 32.12 661 THR A O 1
ATOM 5216 N N . VAL A 1 662 ? 1.327 6.567 24.928 1.00 27.98 662 VAL A N 1
ATOM 5217 C CA . VAL A 1 662 ? 2.478 6.475 25.830 1.00 27.98 662 VAL A CA 1
ATOM 5218 C C . VAL A 1 662 ? 1.953 6.503 27.270 1.00 27.98 662 VAL A C 1
ATOM 5220 O O . VAL A 1 662 ? 1.494 7.537 27.751 1.00 27.98 662 VAL A O 1
ATOM 5223 N N . ARG A 1 663 ? 1.954 5.349 27.951 1.00 41.03 663 ARG A N 1
ATOM 5224 C CA . ARG A 1 663 ? 1.803 5.296 29.408 1.00 41.03 663 ARG A CA 1
ATOM 5225 C C . ARG A 1 663 ? 3.136 5.739 30.002 1.00 41.03 663 ARG A C 1
ATOM 5227 O O . ARG A 1 663 ? 4.186 5.401 29.458 1.00 41.03 663 ARG A O 1
ATOM 5234 N N . ALA A 1 664 ? 3.094 6.490 31.100 1.00 45.00 664 ALA A N 1
ATOM 5235 C CA . ALA A 1 664 ? 4.298 6.806 31.859 1.00 45.00 664 ALA A CA 1
ATOM 5236 C C . ALA A 1 664 ? 5.051 5.500 32.207 1.00 45.00 664 ALA A C 1
ATOM 5238 O O . ALA A 1 664 ? 4.389 4.511 32.545 1.00 45.00 664 ALA A O 1
ATOM 5239 N N . PRO A 1 665 ? 6.393 5.465 32.110 1.00 60.00 665 PRO A N 1
ATOM 5240 C CA . PRO A 1 665 ? 7.179 4.294 32.482 1.00 60.00 665 PRO A CA 1
ATOM 5241 C C . PRO A 1 665 ? 6.826 3.778 33.880 1.00 60.00 665 PRO A C 1
ATOM 5243 O O . PRO A 1 665 ? 6.704 4.561 34.820 1.00 60.00 665 PRO A O 1
ATOM 5246 N N . LEU A 1 666 ? 6.719 2.456 34.036 1.00 59.53 666 LEU A N 1
ATOM 5247 C CA . LEU A 1 666 ? 6.555 1.799 35.341 1.00 59.53 666 LEU A CA 1
ATOM 5248 C C . LEU A 1 666 ? 7.865 1.769 36.150 1.00 59.53 666 LEU A C 1
ATOM 5250 O O . LEU A 1 666 ? 7.875 1.313 37.292 1.00 59.53 666 LEU A O 1
ATOM 5254 N N . GLY A 1 667 ? 8.967 2.214 35.544 1.00 76.50 667 GLY A N 1
ATOM 5255 C CA . GLY A 1 667 ? 10.319 2.209 36.093 1.00 76.50 667 GLY A CA 1
ATOM 5256 C C . GLY A 1 667 ? 11.315 1.570 35.127 1.00 76.50 667 GLY A C 1
ATOM 5257 O O . GLY A 1 667 ? 10.956 1.158 34.025 1.00 76.50 667 GLY A O 1
ATOM 5258 N N . THR A 1 668 ? 12.567 1.465 35.558 1.00 85.25 668 THR A N 1
ATOM 5259 C CA . THR A 1 668 ? 13.642 0.796 34.813 1.00 85.25 668 THR A CA 1
ATOM 5260 C C . THR A 1 668 ? 14.022 -0.485 35.544 1.00 85.25 668 THR A C 1
ATOM 5262 O O . THR A 1 668 ? 14.096 -0.480 36.771 1.00 85.25 668 THR A O 1
ATOM 5265 N N . VAL A 1 669 ? 14.267 -1.575 34.816 1.00 89.06 669 VAL A N 1
ATOM 5266 C CA . VAL A 1 669 ? 14.870 -2.798 35.377 1.00 89.06 669 VAL A CA 1
ATOM 5267 C C . VAL A 1 669 ? 16.201 -3.076 34.705 1.00 89.06 669 VAL A C 1
ATOM 5269 O O . VAL A 1 669 ? 16.413 -2.695 33.553 1.00 89.06 669 VAL A O 1
ATOM 5272 N N . THR A 1 670 ? 17.104 -3.734 35.427 1.00 95.00 670 THR A N 1
ATOM 5273 C CA . THR A 1 670 ? 18.411 -4.127 34.896 1.00 95.00 670 THR A CA 1
ATOM 5274 C C . THR A 1 670 ? 18.445 -5.628 34.666 1.00 95.00 670 THR A C 1
ATOM 5276 O O . THR A 1 670 ? 18.116 -6.405 35.563 1.00 95.00 670 THR A O 1
ATOM 5279 N N . VAL A 1 671 ? 18.885 -6.049 33.486 1.00 94.44 671 VAL A N 1
ATOM 5280 C CA . VAL A 1 671 ? 19.038 -7.463 33.130 1.00 94.44 671 VAL A CA 1
ATOM 5281 C C . VAL A 1 671 ? 20.185 -8.080 33.934 1.00 94.44 671 VAL A C 1
ATOM 5283 O O . VAL A 1 671 ? 21.294 -7.549 33.960 1.00 94.44 671 VAL A O 1
ATOM 5286 N N . LYS A 1 672 ? 19.920 -9.195 34.621 1.00 94.56 672 LYS A N 1
ATOM 5287 C CA . LYS A 1 672 ? 20.850 -9.844 35.565 1.00 94.56 672 LYS A CA 1
ATOM 5288 C C . LYS A 1 672 ? 21.475 -11.132 35.052 1.00 94.56 672 LYS A C 1
ATOM 5290 O O . LYS A 1 672 ? 22.421 -11.624 35.660 1.00 94.56 672 LYS A O 1
ATOM 5295 N N . VAL A 1 673 ? 20.983 -11.660 33.937 1.00 88.75 673 VAL A N 1
ATOM 5296 C CA . VAL A 1 673 ? 21.487 -12.894 33.325 1.00 88.75 673 VAL A CA 1
ATOM 5297 C C . VAL A 1 673 ? 21.624 -12.738 31.814 1.00 88.75 673 VAL A C 1
ATOM 5299 O O . VAL A 1 673 ? 20.929 -11.935 31.195 1.00 88.75 673 VAL A O 1
ATOM 5302 N N . ASN A 1 674 ? 22.520 -13.515 31.212 1.00 85.50 674 ASN A N 1
ATOM 5303 C CA . ASN A 1 674 ? 22.677 -13.555 29.760 1.00 85.50 674 ASN A CA 1
ATOM 5304 C C . ASN A 1 674 ? 21.578 -14.394 29.095 1.00 85.50 674 ASN A C 1
ATOM 5306 O O . ASN A 1 674 ? 21.083 -15.362 29.669 1.00 85.50 674 ASN A O 1
ATOM 5310 N N . GLY A 1 675 ? 21.243 -14.052 27.849 1.00 78.94 675 GLY A N 1
ATOM 5311 C CA . GLY A 1 675 ? 20.361 -14.866 27.007 1.00 78.94 675 GLY A CA 1
ATOM 5312 C C . GLY A 1 675 ? 18.866 -14.692 27.281 1.00 78.94 675 GLY A C 1
ATOM 5313 O O . GLY A 1 675 ? 18.067 -15.541 26.873 1.00 78.94 675 GLY A O 1
ATOM 5314 N N . VAL A 1 676 ? 18.457 -13.603 27.943 1.00 91.62 676 VAL A N 1
ATOM 5315 C CA . VAL A 1 676 ? 17.034 -13.304 28.145 1.00 91.62 676 VAL A CA 1
ATOM 5316 C C . VAL A 1 676 ? 16.405 -12.934 26.805 1.00 91.62 676 VAL A C 1
ATOM 5318 O O . VAL A 1 676 ? 16.741 -11.923 26.197 1.00 91.62 676 VAL A O 1
ATOM 5321 N N . ARG A 1 677 ? 15.496 -13.777 26.315 1.00 86.62 677 ARG A N 1
ATOM 5322 C CA . ARG A 1 677 ? 14.882 -13.619 24.990 1.00 86.62 677 ARG A CA 1
ATOM 5323 C C . ARG A 1 677 ? 13.859 -12.487 24.980 1.00 86.62 677 ARG A C 1
ATOM 5325 O O . ARG A 1 677 ? 13.017 -12.396 25.875 1.00 86.62 677 ARG A O 1
ATOM 5332 N N . ILE A 1 678 ? 13.906 -11.683 23.927 1.00 82.19 678 ILE A N 1
ATOM 5333 C CA . ILE A 1 678 ? 12.871 -10.722 23.549 1.00 82.19 678 ILE A CA 1
ATOM 5334 C C . ILE A 1 678 ? 11.871 -11.462 22.675 1.00 82.19 678 ILE A C 1
ATOM 5336 O O . ILE A 1 678 ? 12.264 -12.180 21.754 1.00 82.19 678 ILE A O 1
ATOM 5340 N N . ARG A 1 679 ? 10.586 -11.318 22.972 1.00 75.88 679 ARG A N 1
ATOM 5341 C CA . ARG A 1 679 ? 9.516 -12.072 22.329 1.00 75.88 679 ARG A CA 1
ATOM 5342 C C . ARG A 1 679 ? 8.392 -11.174 21.852 1.00 75.88 679 ARG A C 1
ATOM 5344 O O . ARG A 1 679 ? 8.136 -10.120 22.436 1.00 75.88 679 ARG A O 1
ATOM 5351 N N . THR A 1 680 ? 7.699 -11.627 20.813 1.00 44.53 680 THR A N 1
ATOM 5352 C CA . THR A 1 680 ? 6.507 -10.957 20.267 1.00 44.53 680 THR A CA 1
ATOM 5353 C C . THR A 1 680 ? 5.370 -10.877 21.284 1.00 44.53 680 THR A C 1
ATOM 5355 O O . THR A 1 680 ? 4.649 -9.883 21.339 1.00 44.53 680 THR A O 1
ATOM 5358 N N . VAL A 1 681 ? 5.246 -11.896 22.137 1.00 47.91 681 VAL A N 1
ATOM 5359 C CA . VAL A 1 681 ? 4.213 -12.031 23.173 1.00 47.91 681 VAL A CA 1
ATOM 5360 C C . VAL A 1 681 ? 4.824 -12.549 24.488 1.00 47.91 681 VAL A C 1
ATOM 5362 O O . VAL A 1 681 ? 5.864 -13.215 24.443 1.00 47.91 681 VAL A O 1
ATOM 5365 N N . PRO A 1 682 ? 4.206 -12.298 25.663 1.00 53.41 682 PRO A N 1
ATOM 5366 C CA . PRO A 1 682 ? 4.688 -12.779 26.964 1.00 53.41 682 PRO A CA 1
ATOM 5367 C C . PRO A 1 682 ? 4.396 -14.276 27.163 1.00 53.41 682 PRO A C 1
ATOM 5369 O O . PRO A 1 682 ? 3.602 -14.679 28.012 1.00 53.41 682 PRO A O 1
ATOM 5372 N N . SER A 1 683 ? 5.016 -15.106 26.326 1.00 69.62 683 SER A N 1
ATOM 5373 C CA . SER A 1 683 ? 4.907 -16.563 26.332 1.00 69.62 683 SER A CA 1
ATOM 5374 C C . SER A 1 683 ? 6.258 -17.197 26.023 1.00 69.62 683 SER A C 1
ATOM 5376 O O . SER A 1 683 ? 7.004 -16.709 25.176 1.00 69.62 683 SER A O 1
ATOM 5378 N N . LEU A 1 684 ? 6.561 -18.344 26.637 1.00 71.06 684 LEU A N 1
ATOM 5379 C CA . LEU A 1 684 ? 7.759 -19.124 26.304 1.00 71.06 684 LEU A CA 1
ATOM 5380 C C . LEU A 1 684 ? 7.747 -19.677 24.870 1.00 71.06 684 LEU A C 1
ATOM 5382 O O . LEU A 1 684 ? 8.821 -19.949 24.325 1.00 71.06 684 LEU A O 1
ATOM 5386 N N . THR A 1 685 ? 6.565 -19.808 24.265 1.00 70.06 685 THR A N 1
ATOM 5387 C CA . THR A 1 685 ? 6.370 -20.256 22.878 1.00 70.06 685 THR A CA 1
ATOM 5388 C C . THR A 1 685 ? 6.303 -19.110 21.868 1.00 70.06 685 THR A C 1
ATOM 5390 O O . THR A 1 685 ? 6.247 -19.382 20.676 1.00 70.06 685 THR A O 1
ATOM 5393 N N . GLY A 1 686 ? 6.313 -17.846 22.312 1.00 49.72 686 GLY A N 1
ATOM 5394 C CA . GLY A 1 686 ? 6.284 -16.693 21.408 1.00 49.72 686 GLY A CA 1
ATOM 5395 C C . GLY A 1 686 ? 7.574 -16.559 20.599 1.00 49.72 686 GLY A C 1
ATOM 5396 O O . GLY A 1 686 ? 8.656 -16.843 21.126 1.00 49.72 686 GLY A O 1
ATOM 5397 N N . ASP A 1 687 ? 7.463 -16.095 19.354 1.00 60.75 687 ASP A N 1
ATOM 5398 C CA . ASP A 1 687 ? 8.608 -15.899 18.459 1.00 60.75 687 ASP A CA 1
ATOM 5399 C C . ASP A 1 687 ? 9.677 -15.015 19.094 1.00 60.75 687 ASP A C 1
ATOM 5401 O O . ASP A 1 687 ? 9.381 -14.033 19.782 1.00 60.75 687 ASP A O 1
ATOM 5405 N N . VAL A 1 688 ? 10.936 -15.384 18.872 1.00 71.56 688 VAL A N 1
ATOM 5406 C CA . VAL A 1 688 ? 12.090 -14.687 19.440 1.00 71.56 688 VAL A CA 1
ATOM 5407 C C . VAL A 1 688 ? 12.498 -13.563 18.496 1.00 71.56 688 VAL A C 1
ATOM 5409 O O . VAL A 1 688 ? 12.990 -13.817 17.403 1.00 71.56 688 VAL A O 1
ATOM 5412 N N . LEU A 1 689 ? 12.313 -12.324 18.945 1.00 48.03 689 LEU A N 1
ATOM 5413 C CA . LEU A 1 689 ? 12.689 -11.101 18.228 1.00 48.03 689 LEU A CA 1
ATOM 5414 C C . LEU A 1 689 ? 14.161 -10.730 18.429 1.00 48.03 689 LEU A C 1
ATOM 5416 O O . LEU A 1 689 ? 14.739 -9.990 17.642 1.00 48.03 689 LEU A O 1
ATOM 5420 N N . GLY A 1 690 ? 14.763 -11.218 19.510 1.00 74.06 690 GLY A N 1
ATOM 5421 C CA . GLY A 1 690 ? 16.131 -10.890 19.883 1.00 74.06 690 GLY A CA 1
ATOM 5422 C C . GLY A 1 690 ? 16.464 -11.367 21.288 1.00 74.06 690 GLY A C 1
ATOM 5423 O O . GLY A 1 690 ? 15.751 -12.190 21.871 1.00 74.06 690 GLY A O 1
ATOM 5424 N N . GLN A 1 691 ? 17.554 -10.852 21.848 1.00 88.31 691 GLN A N 1
ATOM 5425 C CA . GLN A 1 691 ? 17.978 -11.133 23.219 1.00 88.31 691 GLN A CA 1
ATOM 5426 C C . GLN A 1 691 ? 18.481 -9.859 23.888 1.00 88.31 691 GLN A C 1
ATOM 5428 O O . GLN A 1 691 ? 19.083 -9.008 23.235 1.00 88.31 691 GLN A O 1
ATOM 5433 N N . LEU A 1 692 ? 18.237 -9.758 25.189 1.00 83.88 692 LEU A N 1
ATOM 5434 C CA . LEU A 1 692 ? 18.773 -8.709 26.041 1.00 83.88 692 LEU A CA 1
ATOM 5435 C C . LEU A 1 692 ? 20.172 -9.074 26.538 1.00 83.88 692 LEU A C 1
ATOM 5437 O O . LEU A 1 692 ? 20.485 -10.249 26.761 1.00 83.88 692 LEU A O 1
ATOM 5441 N N . GLN A 1 693 ? 20.990 -8.047 26.733 1.00 87.56 693 GLN A N 1
ATOM 5442 C CA . GLN A 1 693 ? 22.361 -8.152 27.213 1.00 87.56 693 GLN A CA 1
ATOM 5443 C C . GLN A 1 693 ? 22.423 -8.050 28.739 1.00 87.56 693 GLN A C 1
ATOM 5445 O O . GLN A 1 693 ? 21.618 -7.367 29.372 1.00 87.56 693 GLN A O 1
ATOM 5450 N N . LEU A 1 694 ? 23.413 -8.702 29.351 1.00 91.00 694 LEU A N 1
ATOM 5451 C CA . LEU A 1 694 ? 23.678 -8.549 30.781 1.00 91.00 694 LEU A CA 1
ATOM 5452 C C . LEU A 1 694 ? 23.950 -7.076 31.134 1.00 91.00 694 LEU A C 1
ATOM 5454 O O . LEU A 1 694 ? 24.702 -6.395 30.443 1.00 91.00 694 LEU A O 1
ATOM 5458 N N . ASN A 1 695 ? 23.369 -6.609 32.243 1.00 87.56 695 ASN A N 1
ATOM 5459 C CA . ASN A 1 695 ? 23.391 -5.223 32.729 1.00 87.56 695 ASN A CA 1
ATOM 5460 C C . ASN A 1 695 ? 22.675 -4.195 31.844 1.00 87.56 695 ASN A C 1
ATOM 5462 O O . ASN A 1 695 ? 22.706 -3.004 32.156 1.00 87.56 695 ASN A O 1
ATOM 5466 N N . GLU A 1 696 ? 21.994 -4.625 30.783 1.00 89.81 696 GLU A N 1
ATOM 5467 C CA . GLU A 1 696 ? 21.158 -3.735 29.990 1.00 89.81 696 GLU A CA 1
ATOM 5468 C C . GLU A 1 696 ? 20.022 -3.171 30.853 1.00 89.81 696 GLU A C 1
ATOM 5470 O O . GLU A 1 696 ? 19.327 -3.910 31.558 1.00 89.81 696 GLU A O 1
ATOM 5475 N N . GLN A 1 697 ? 19.850 -1.850 30.813 1.00 88.81 697 GLN A N 1
ATOM 5476 C CA . GLN A 1 697 ? 18.724 -1.181 31.449 1.00 88.81 697 GLN A CA 1
ATOM 5477 C C . GLN A 1 697 ? 17.572 -1.074 30.462 1.00 88.81 697 GLN A C 1
ATOM 5479 O O . GLN A 1 697 ? 17.724 -0.523 29.374 1.00 88.81 697 GLN A O 1
ATOM 5484 N N . ILE A 1 698 ? 16.406 -1.566 30.863 1.00 84.12 698 ILE A N 1
ATOM 5485 C CA . ILE A 1 698 ? 15.197 -1.496 30.050 1.00 84.12 698 ILE A CA 1
ATOM 5486 C C . ILE A 1 698 ? 14.128 -0.693 30.781 1.00 84.12 698 ILE A C 1
ATOM 5488 O O . ILE A 1 698 ? 13.858 -0.895 31.968 1.00 84.12 698 ILE A O 1
ATOM 5492 N N . THR A 1 699 ? 13.510 0.231 30.052 1.00 81.94 699 THR A N 1
ATOM 5493 C CA . THR A 1 699 ? 12.377 1.007 30.556 1.00 81.94 699 THR A CA 1
ATOM 5494 C C . THR A 1 699 ? 11.123 0.148 30.459 1.00 81.94 699 THR A C 1
ATOM 5496 O O . THR A 1 699 ? 10.699 -0.223 29.365 1.00 81.94 699 THR A O 1
ATOM 5499 N N . VAL A 1 700 ? 10.531 -0.191 31.602 1.00 77.69 700 VAL A N 1
ATOM 5500 C CA . VAL A 1 700 ? 9.360 -1.065 31.678 1.00 77.69 700 VAL A CA 1
ATOM 5501 C C . VAL A 1 700 ? 8.102 -0.258 31.391 1.00 77.69 700 VAL A C 1
ATOM 5503 O O . VAL A 1 700 ? 7.767 0.690 32.099 1.00 77.69 700 VAL A O 1
ATOM 5506 N N . LEU A 1 701 ? 7.373 -0.673 30.364 1.00 55.69 701 LEU A N 1
ATOM 5507 C CA . LEU A 1 701 ? 6.106 -0.083 29.938 1.00 55.69 701 LEU A CA 1
ATOM 5508 C C . LEU A 1 701 ? 4.900 -0.872 30.468 1.00 55.69 701 LEU A C 1
ATOM 5510 O O . LEU A 1 701 ? 3.800 -0.332 30.581 1.00 55.69 701 LEU A O 1
ATOM 5514 N N . GLU A 1 702 ? 5.093 -2.154 30.785 1.00 60.88 702 GLU A N 1
ATOM 5515 C CA . GLU A 1 702 ? 4.050 -3.053 31.284 1.00 60.88 702 GLU A CA 1
ATOM 5516 C C . GLU A 1 702 ? 4.658 -4.230 32.066 1.00 60.88 702 GLU A C 1
ATOM 5518 O O . GLU A 1 702 ? 5.760 -4.672 31.743 1.00 60.88 702 GLU A O 1
ATOM 5523 N N . ARG A 1 703 ? 3.932 -4.767 33.060 1.00 73.19 703 ARG A N 1
ATOM 5524 C CA . ARG A 1 703 ? 4.239 -6.048 33.723 1.00 73.19 703 ARG A CA 1
ATOM 5525 C C . ARG A 1 703 ? 3.044 -6.993 33.644 1.00 73.19 703 ARG A C 1
ATOM 5527 O O . ARG A 1 703 ? 1.910 -6.551 33.825 1.00 73.19 703 ARG A O 1
ATOM 5534 N N . ARG A 1 704 ? 3.288 -8.285 33.426 1.00 57.47 704 ARG A N 1
ATOM 5535 C CA . ARG A 1 704 ? 2.267 -9.348 33.459 1.00 57.47 704 ARG A CA 1
ATOM 5536 C C . ARG A 1 704 ? 2.807 -10.601 34.122 1.00 57.47 704 ARG A C 1
ATOM 5538 O O . ARG A 1 704 ? 3.964 -10.928 33.921 1.00 57.47 704 ARG A O 1
ATOM 5545 N N . VAL A 1 705 ? 1.971 -11.343 34.841 1.00 64.00 705 VAL A N 1
ATOM 5546 C CA . VAL A 1 705 ? 2.332 -12.678 35.341 1.00 64.00 705 VAL A CA 1
ATOM 5547 C C . VAL A 1 705 ? 1.553 -13.716 34.541 1.00 64.00 705 VAL A C 1
ATOM 5549 O O . VAL A 1 705 ? 0.328 -13.751 34.606 1.00 64.00 705 VAL A O 1
ATOM 5552 N N . LEU A 1 706 ? 2.254 -14.523 33.744 1.00 50.81 706 LEU A N 1
ATOM 5553 C CA . LEU A 1 706 ? 1.677 -15.507 32.825 1.00 50.81 706 LEU A CA 1
ATOM 5554 C C . LEU A 1 706 ? 2.558 -16.760 32.768 1.00 50.81 706 LEU A C 1
ATOM 5556 O O . LEU A 1 706 ? 3.778 -16.666 32.624 1.00 50.81 706 LEU A O 1
ATOM 5560 N N . GLY A 1 707 ? 1.934 -17.939 32.865 1.00 57.31 707 GLY A N 1
ATOM 5561 C CA . GLY A 1 707 ? 2.612 -19.229 32.687 1.00 57.31 707 GLY A CA 1
ATOM 5562 C C . GLY A 1 707 ? 3.735 -19.519 33.691 1.00 57.31 707 GLY A C 1
ATOM 5563 O O . GLY A 1 707 ? 4.702 -20.175 33.325 1.00 57.31 707 GLY A O 1
ATOM 5564 N N . GLY A 1 708 ? 3.644 -19.006 34.925 1.00 71.81 708 GLY A N 1
ATOM 5565 C CA . GLY A 1 708 ? 4.693 -19.163 35.945 1.00 71.81 708 GLY A CA 1
ATOM 5566 C C . GLY A 1 708 ? 5.855 -18.169 35.824 1.00 71.81 708 GLY A C 1
ATOM 5567 O O . GLY A 1 708 ? 6.875 -18.336 36.485 1.00 71.81 708 GLY A O 1
ATOM 5568 N N . PHE A 1 709 ? 5.717 -17.125 35.002 1.00 82.25 709 PHE A N 1
ATOM 5569 C CA . PHE A 1 709 ? 6.718 -16.071 34.840 1.00 82.25 709 PHE A CA 1
ATOM 5570 C C . PHE A 1 709 ? 6.092 -14.685 34.994 1.00 82.25 709 PHE A C 1
ATOM 5572 O O . PHE A 1 709 ? 4.976 -14.440 34.541 1.00 82.25 709 PHE A O 1
ATOM 5579 N N . GLU A 1 710 ? 6.831 -13.767 35.607 1.00 86.00 710 GLU A N 1
ATOM 5580 C CA . GLU A 1 710 ? 6.637 -12.332 35.463 1.00 86.00 710 GLU A CA 1
ATOM 5581 C C . GLU A 1 710 ? 7.337 -11.884 34.175 1.00 86.00 710 GLU A C 1
ATOM 5583 O O . GLU A 1 710 ? 8.513 -12.170 33.950 1.00 86.00 710 GLU A O 1
ATOM 5588 N N . TRP A 1 711 ? 6.590 -11.197 33.326 1.00 84.75 711 TRP A N 1
ATOM 5589 C CA . TRP A 1 711 ? 6.991 -10.657 32.042 1.00 84.75 711 TRP A CA 1
ATOM 5590 C C . TRP A 1 711 ? 6.966 -9.139 32.103 1.00 84.75 711 TRP A C 1
ATOM 5592 O O . TRP A 1 711 ? 6.014 -8.548 32.615 1.00 84.75 711 TRP A O 1
ATOM 5602 N N . VAL A 1 712 ? 7.975 -8.513 31.514 1.00 81.69 712 VAL A N 1
ATOM 5603 C CA . VAL A 1 712 ? 8.064 -7.067 31.323 1.00 81.69 712 VAL A CA 1
ATOM 5604 C C . VAL A 1 712 ? 7.974 -6.736 29.837 1.00 81.69 712 VAL A C 1
ATOM 5606 O O . VAL A 1 712 ? 8.572 -7.423 29.005 1.00 81.69 712 VAL A O 1
ATOM 5609 N N . ARG A 1 713 ? 7.223 -5.683 29.505 1.00 71.25 713 ARG A N 1
ATOM 5610 C CA . ARG A 1 713 ? 7.151 -5.107 28.156 1.00 71.25 713 ARG A CA 1
ATOM 5611 C C . ARG A 1 713 ? 8.003 -3.853 28.077 1.00 71.25 713 ARG A C 1
ATOM 5613 O O . ARG A 1 713 ? 7.950 -3.020 28.980 1.00 71.25 713 ARG A O 1
ATOM 5620 N N . PHE A 1 714 ? 8.716 -3.702 26.975 1.00 74.31 714 PHE A N 1
ATOM 5621 C CA . PHE A 1 714 ? 9.501 -2.525 26.612 1.00 74.31 714 PHE A CA 1
ATOM 5622 C C . PHE A 1 714 ? 9.383 -2.296 25.097 1.00 74.31 714 PHE A C 1
ATOM 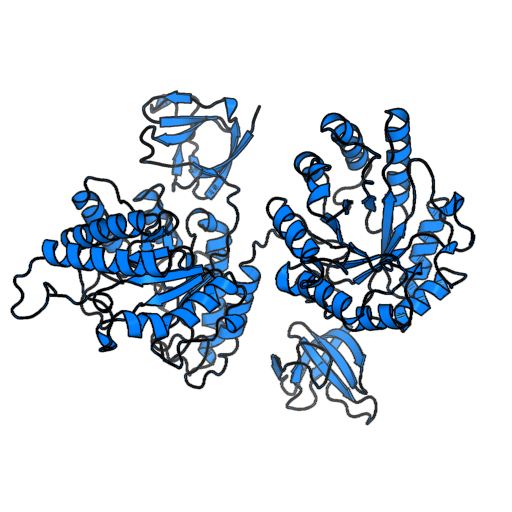5624 O O . PHE A 1 714 ? 8.642 -3.004 24.411 1.00 74.31 714 PHE A O 1
ATOM 5631 N N . ASP A 1 715 ? 10.058 -1.274 24.581 1.00 58.69 715 ASP A N 1
ATOM 5632 C CA . ASP A 1 715 ? 9.982 -0.825 23.183 1.00 58.69 715 ASP A CA 1
ATOM 5633 C C . ASP A 1 715 ? 10.236 -1.926 22.137 1.00 58.69 715 ASP A C 1
ATOM 5635 O O . ASP A 1 715 ? 9.606 -1.927 21.082 1.00 58.69 715 ASP A O 1
ATOM 5639 N N . ARG A 1 716 ? 11.098 -2.897 22.448 1.00 70.81 716 ARG A N 1
ATOM 5640 C CA . ARG A 1 716 ? 11.485 -3.993 21.544 1.00 70.81 716 ARG A CA 1
ATOM 5641 C C . ARG A 1 716 ? 10.685 -5.291 21.716 1.00 70.81 716 ARG A C 1
ATOM 5643 O O . ARG A 1 716 ? 10.879 -6.211 20.928 1.00 70.81 716 ARG A O 1
ATOM 5650 N N . GLY A 1 717 ? 9.801 -5.401 22.713 1.00 55.91 717 GLY A N 1
ATOM 5651 C CA . GLY A 1 717 ? 8.964 -6.593 22.917 1.00 55.91 717 GLY A CA 1
ATOM 5652 C C . GLY A 1 717 ? 8.775 -7.000 24.380 1.00 55.91 717 GLY A C 1
ATOM 5653 O O . GLY A 1 717 ? 8.760 -6.160 25.281 1.00 55.91 717 GLY A O 1
ATOM 5654 N N . TRP A 1 718 ? 8.584 -8.303 24.604 1.00 80.56 718 TRP A N 1
ATOM 5655 C CA . TRP A 1 718 ? 8.362 -8.915 25.917 1.00 80.56 718 TRP A CA 1
ATOM 5656 C C . TRP A 1 718 ? 9.533 -9.795 26.348 1.00 80.56 718 TRP A C 1
ATOM 5658 O O . TRP A 1 718 ? 10.035 -10.596 25.563 1.00 80.56 718 TRP A O 1
ATOM 5668 N N . SER A 1 719 ? 9.904 -9.740 27.624 1.00 93.12 719 SER A N 1
ATOM 5669 C CA . SER A 1 719 ? 10.886 -10.657 28.211 1.00 93.12 719 SER A CA 1
ATOM 5670 C C . SER A 1 719 ? 10.489 -11.062 29.622 1.00 93.12 719 SER A C 1
ATOM 5672 O O . SER A 1 719 ? 9.829 -10.302 30.327 1.00 93.12 719 SER A O 1
ATOM 5674 N N . ALA A 1 720 ? 10.886 -12.262 30.042 1.00 93.81 720 ALA A N 1
ATOM 5675 C CA . ALA A 1 720 ? 10.668 -12.707 31.412 1.00 93.81 720 ALA A CA 1
ATOM 5676 C C . ALA A 1 720 ? 11.612 -11.942 32.353 1.00 93.81 720 ALA A C 1
ATOM 5678 O O . ALA A 1 720 ? 12.827 -11.990 32.174 1.00 93.81 720 ALA A O 1
ATOM 5679 N N . SER A 1 721 ? 11.062 -11.244 33.347 1.00 94.56 721 SER A N 1
ATOM 5680 C CA . SER A 1 721 ? 11.823 -10.605 34.426 1.00 94.56 721 SER A CA 1
ATOM 5681 C C . SER A 1 721 ? 12.073 -11.563 35.583 1.00 94.56 721 SER A C 1
ATOM 5683 O O . SER A 1 721 ? 13.125 -11.500 36.214 1.00 94.56 721 SER A O 1
ATOM 5685 N N . ARG A 1 722 ? 11.140 -12.479 35.858 1.00 94.25 722 ARG A N 1
ATOM 5686 C CA . ARG A 1 722 ? 11.233 -13.426 36.976 1.00 94.25 722 ARG A CA 1
ATOM 5687 C C . ARG A 1 722 ? 10.449 -14.699 36.681 1.00 94.25 722 ARG A C 1
ATOM 5689 O O . ARG A 1 722 ? 9.383 -14.637 36.087 1.00 94.25 722 ARG A O 1
ATOM 5696 N N . ASN A 1 723 ? 10.922 -15.850 37.132 1.00 91.94 723 ASN A N 1
ATOM 5697 C CA . ASN A 1 723 ? 10.112 -17.056 37.249 1.00 91.94 723 ASN A CA 1
ATOM 5698 C C . ASN A 1 723 ? 9.382 -17.014 38.600 1.00 91.94 723 ASN A C 1
ATOM 5700 O O . ASN A 1 723 ? 10.008 -17.025 39.660 1.00 91.94 723 ASN A O 1
ATOM 5704 N N . THR A 1 724 ? 8.055 -16.920 38.584 1.00 82.06 724 THR A N 1
ATOM 5705 C CA . THR A 1 724 ? 7.246 -16.808 39.805 1.00 82.06 724 THR A CA 1
ATOM 5706 C C . THR A 1 724 ? 7.041 -18.148 40.504 1.00 82.06 724 THR A C 1
ATOM 5708 O O . THR A 1 724 ? 6.671 -18.158 41.675 1.00 82.06 724 THR A O 1
ATOM 5711 N N . THR A 1 725 ? 7.322 -19.268 39.833 1.00 80.06 725 THR A N 1
ATOM 5712 C CA . THR A 1 725 ? 7.261 -20.614 40.417 1.00 80.06 725 THR A CA 1
ATOM 5713 C C . THR A 1 725 ? 8.560 -20.993 41.128 1.00 80.06 725 THR A C 1
ATOM 5715 O O . THR A 1 725 ? 8.511 -21.532 42.229 1.00 80.06 725 THR A O 1
ATOM 5718 N N . THR A 1 726 ? 9.723 -20.703 40.535 1.00 89.00 726 THR A N 1
ATOM 5719 C CA . THR A 1 726 ? 11.038 -21.035 41.125 1.00 89.00 726 THR A CA 1
ATOM 5720 C C . THR A 1 726 ? 11.646 -19.889 41.934 1.00 89.00 726 THR A C 1
ATOM 5722 O O . THR A 1 726 ? 12.570 -20.104 42.712 1.00 89.00 726 THR A O 1
ATOM 5725 N N . GLY A 1 727 ? 11.151 -18.662 41.750 1.00 87.69 727 GLY A N 1
ATOM 5726 C CA . GLY A 1 727 ? 11.696 -17.449 42.359 1.00 87.69 727 GLY A CA 1
ATOM 5727 C C . GLY A 1 727 ? 12.913 -16.868 41.632 1.00 87.69 727 GLY A C 1
ATOM 5728 O O . GLY A 1 727 ? 13.352 -15.774 41.995 1.00 87.69 727 GLY A O 1
ATOM 5729 N N . GLU A 1 728 ? 13.426 -17.550 40.604 1.00 91.69 728 GLU A N 1
ATOM 5730 C CA . GLU A 1 728 ? 14.573 -17.115 39.803 1.00 91.69 728 GLU A CA 1
ATOM 5731 C C . GLU A 1 728 ? 14.310 -15.748 39.162 1.00 91.69 728 GLU A C 1
ATOM 5733 O O . GLU A 1 728 ? 13.253 -15.513 38.581 1.00 91.69 728 GLU A O 1
ATOM 5738 N N . THR A 1 729 ? 15.266 -14.829 39.280 1.00 92.81 729 THR A N 1
ATOM 5739 C CA . THR A 1 729 ? 15.126 -13.453 38.789 1.00 92.81 729 THR A CA 1
ATOM 5740 C C . THR A 1 729 ? 16.079 -13.216 37.628 1.00 92.81 729 THR A C 1
ATOM 5742 O O . THR A 1 729 ? 17.291 -13.328 37.784 1.00 92.81 729 THR A O 1
ATOM 5745 N N . PHE A 1 730 ? 15.527 -12.858 36.472 1.00 94.19 730 PHE A N 1
ATOM 5746 C CA . PHE A 1 730 ? 16.288 -12.535 35.265 1.00 94.19 730 PHE A CA 1
ATOM 5747 C C . PHE A 1 730 ? 16.549 -11.033 35.128 1.00 94.19 730 PHE A C 1
ATOM 5749 O O . PHE A 1 730 ? 17.502 -10.624 34.464 1.00 94.19 730 PHE A O 1
ATOM 5756 N N . MET A 1 731 ? 15.708 -10.209 35.755 1.00 93.75 731 MET A N 1
ATOM 5757 C CA . MET A 1 731 ? 15.802 -8.753 35.770 1.00 93.75 731 MET A CA 1
ATOM 5758 C C . MET A 1 731 ? 15.346 -8.214 37.121 1.00 93.75 731 MET A C 1
ATOM 5760 O O . MET A 1 731 ? 14.339 -8.678 37.654 1.00 93.75 731 MET A O 1
ATOM 5764 N N . SER A 1 732 ? 16.042 -7.209 37.647 1.00 88.25 732 SER A N 1
ATOM 5765 C CA . SER A 1 732 ? 15.683 -6.553 38.912 1.00 88.25 732 SER A CA 1
ATOM 5766 C C . SER A 1 732 ? 15.881 -5.053 38.851 1.00 88.25 732 SER A C 1
ATOM 5768 O O . SER A 1 732 ? 16.909 -4.645 38.250 1.00 88.25 732 SER A O 1
#

Secondary structure (DSSP, 8-state):
--EEEEEE-SSEEEEESSSS-SGGGEEEEEEETT-EEEEEEEEEEEETTEEEEEETTEEEEEEETTSS-B-EEETT------EEEE--TTSTTT---GGGGTT-SEEEEE---GGGT--HHHHHHHHHHHHHHHHHHT-EEEEEE-TTT--SS-TTSTT----HHHHHHHHHHHHHHHHHHTTTT--EEEE-SSTT-SS-SS-----HHHHHHHHHHHHHHHHHH-TTSEEE---B-S-HHHHHHHHHHHHHHTTS---SSBEEE--TTEE-SSTT--SSTT---EEHHHHHHHHHHHSTT--EEEEEEE--SS-TT-GGGHHHHHHHHHHHHHHIIIIITTT-S-EEEE-SBTTTTT--SB-TT--B-HHHHHHHHHHHHHTTT---PPP-TTTT-EEEEE--GGGSS-SSHHHHHHHHHHH-TTEEEEEEEEEETTEEGGGG-S-GGG---SHHHHHHHHHHHHHTTPEEEEEEEE---SHHHHHHHHHHHHHHHTSTTEEEEEEEE-SSSS--SHHHHHHHHHHHHHTS-TT-EEEEEEE-SHHHHTTS-HHHHGGG-SEEEEEEEPP-SSGGGG-TTHHHHHHHHHHGGG-S-B--EEE-PPBTTBPPPHHHHHHHHHHHHHTT--S-EEEE-GGG--HHHHHHHHT----TTS----PPP-EEEEB-STTEEEESSSSTTS-EEEEEPTT-EEEESEEEEETTEEEEEETTEEEEEEETTT--BSB-